Protein AF-0000000087773592 (afdb_homodimer)

Secondary structure (DSSP, 8-state):
------------SEEEEEEEEEEEGGGSS--EEEEEEEEEEE-TTS-EEEEEEEEEESSSSTT-TT-EEEEEEESSTTS--PPPEEEE--SS-EEEEEEEEETTTTEEEEEEEE-SS-SSS-BEEEEEEESSTTSS-PPPEEEE-TTHHHHPPEEE-S--EE-TTS-EEEEEEE--TTHHHHH-TTS--GGGGS-TTS--PPPPTTPPPPP---EEEEEEESSTTSS-EEEEEE--SSS--EEEEEEE-TTS-EEEEEE-SSSEEEEEEESSTTSS-PPPEEEEEE-SS---EEEEETTEEEEEEE--SSSB--EEEEEESSTTSS-EEEEEEE--TT-BEEEEEEEEEETTEEEEEEEETTTEEEEEEEEEP-----/------------SEEEEEEEEEEEGGGSS--EEEEEEEEEEE-TTS-EEEEEEEEEESSSSTT-TT-EEEEEEESSTTS--PPPEEEE--SS-EEEEEEEEETTTTEEEEEEEE-SS-SSS-BEEEEEEESSTTSS-PPPEEEE-TTHHHHPPEEE-S--EE-TTS-EEEEEEE--TTHHHHH-TTS--GGGGS-TTS--PPPPTTPPPPP---EEEEEEESSTTSS-EEEEEE--SSS--EEEEEEE-TTS-EEEEEE-SSSEEEEEEESSTTSS-PPPEEEEEE-SS---EEEEETTEEEEEEE--SSSB--EEEEEESSTTSS-EEEEEEE--TT-BEEEEEEEEEETTEEEEEEEETTTEEEEEEEEEP-----

pLDDT: mean 90.77, std 13.76, range [21.62, 98.94]

Structure (mmCIF, N/CA/C/O backbone):
data_AF-0000000087773592-model_v1
#
loop_
_entity.id
_entity.type
_entity.pdbx_description
1 polymer 'BNR Asp-box repeat'
#
loop_
_atom_site.group_PDB
_atom_site.id
_atom_site.type_symbol
_atom_site.label_atom_id
_atom_site.label_alt_id
_atom_site.label_comp_id
_atom_site.label_asym_id
_atom_site.label_entity_id
_atom_site.label_seq_id
_atom_site.pdbx_PDB_ins_code
_atom_site.Cartn_x
_atom_site.Cartn_y
_atom_site.Cartn_z
_atom_site.occupancy
_atom_site.B_iso_or_equiv
_atom_site.auth_seq_id
_atom_site.auth_comp_id
_atom_site.auth_asym_id
_atom_site.auth_atom_id
_atom_site.pdbx_PDB_model_num
ATOM 1 N N . MET A 1 1 ? 15.133 -34.938 -35.656 1 24.2 1 MET A N 1
ATOM 2 C CA . MET A 1 1 ? 14.594 -36.312 -35.688 1 24.2 1 MET A CA 1
ATOM 3 C C . MET A 1 1 ? 13.664 -36.531 -34.5 1 24.2 1 MET A C 1
ATOM 5 O O . MET A 1 1 ? 14.102 -36.5 -33.344 1 24.2 1 MET A O 1
ATOM 9 N N . GLY A 1 2 ? 12.445 -36 -34.5 1 23.7 2 GLY A N 1
ATOM 10 C CA . GLY A 1 2 ? 11.352 -35.938 -33.562 1 23.7 2 GLY A CA 1
ATOM 11 C C . GLY A 1 2 ? 10.891 -37.281 -33.094 1 23.7 2 GLY A C 1
ATOM 12 O O . GLY A 1 2 ? 10.586 -38.156 -33.906 1 23.7 2 GLY A O 1
ATOM 13 N N . ALA A 1 3 ? 11.562 -37.688 -32 1 32.91 3 ALA A N 1
ATOM 14 C CA . ALA A 1 3 ? 11.188 -39 -31.469 1 32.91 3 ALA A CA 1
ATOM 15 C C . ALA A 1 3 ? 9.672 -39.219 -31.5 1 32.91 3 ALA A C 1
ATOM 17 O O . ALA A 1 3 ? 8.922 -38.375 -31.016 1 32.91 3 ALA A O 1
ATOM 18 N N . GLY A 1 4 ? 9.18 -39.781 -32.562 1 27.69 4 GLY A N 1
ATOM 19 C CA . GLY A 1 4 ? 7.824 -40.281 -32.719 1 27.69 4 GLY A CA 1
ATOM 20 C C . GLY A 1 4 ? 7.305 -41 -31.469 1 27.69 4 GLY A C 1
ATOM 21 O O . GLY A 1 4 ? 7.883 -41.969 -31.031 1 27.69 4 GLY A O 1
ATOM 22 N N . TYR A 1 5 ? 6.793 -40.188 -30.531 1 32.53 5 TYR A N 1
ATOM 23 C CA . TYR A 1 5 ? 5.996 -40.875 -29.516 1 32.53 5 TYR A CA 1
ATOM 24 C C . TYR A 1 5 ? 5.055 -41.875 -30.172 1 32.53 5 TYR A C 1
ATOM 26 O O . TYR A 1 5 ? 4.219 -41.531 -31 1 32.53 5 TYR A O 1
ATOM 34 N N . SER A 1 6 ? 5.598 -43.062 -30.547 1 30.23 6 SER A N 1
ATOM 35 C CA . SER A 1 6 ? 4.723 -44.156 -30.984 1 30.23 6 SER A CA 1
ATOM 36 C C . SER A 1 6 ? 3.43 -44.156 -30.172 1 30.23 6 SER A C 1
ATOM 38 O O . SER A 1 6 ? 3.463 -44.062 -28.938 1 30.23 6 SER A O 1
ATOM 40 N N . SER A 1 7 ? 2.307 -43.844 -30.719 1 35.31 7 SER A N 1
ATOM 41 C CA . SER A 1 7 ? 0.937 -44.094 -30.281 1 35.31 7 SER A CA 1
ATOM 42 C C . SER A 1 7 ? 0.753 -45.562 -29.859 1 35.31 7 SER A C 1
ATOM 44 O O . SER A 1 7 ? 0.017 -46.312 -30.5 1 35.31 7 SER A O 1
ATOM 46 N N . GLY A 1 8 ? 1.735 -46.344 -29.391 1 35.25 8 GLY A N 1
ATOM 47 C CA . GLY A 1 8 ? 1.325 -47.656 -28.953 1 35.25 8 GLY A CA 1
ATOM 48 C C . GLY A 1 8 ? 0.107 -47.625 -28.047 1 35.25 8 GLY A C 1
ATOM 49 O O . GLY A 1 8 ? -0.176 -46.625 -27.406 1 35.25 8 GLY A O 1
ATOM 50 N N . LYS A 1 9 ? -0.981 -48.344 -28.312 1 41.31 9 LYS A N 1
ATOM 51 C CA . LYS A 1 9 ? -2.203 -48.625 -27.562 1 41.31 9 LYS A CA 1
ATOM 52 C C . LYS A 1 9 ? -1.917 -48.75 -26.078 1 41.31 9 LYS A C 1
ATOM 54 O O . LYS A 1 9 ? -2.535 -49.594 -25.391 1 41.31 9 LYS A O 1
ATOM 59 N N . GLY A 1 10 ? -0.807 -48.406 -25.547 1 41.56 10 GLY A N 1
ATOM 60 C CA . GLY A 1 10 ? -0.545 -48.562 -24.125 1 41.56 10 GLY A CA 1
ATOM 61 C C . GLY A 1 10 ? -1.462 -47.719 -23.25 1 41.56 10 GLY A C 1
ATOM 62 O O . GLY A 1 10 ? -2.117 -46.812 -23.75 1 41.56 10 GLY A O 1
ATOM 63 N N . ASP A 1 11 ? -1.97 -48.25 -21.984 1 50.5 11 ASP A N 1
ATOM 64 C CA . ASP A 1 11 ? -2.922 -47.719 -21.016 1 50.5 11 ASP A CA 1
ATOM 65 C C . ASP A 1 11 ? -2.609 -46.25 -20.688 1 50.5 11 ASP A C 1
ATOM 67 O O . ASP A 1 11 ? -1.513 -45.938 -20.219 1 50.5 11 ASP A O 1
ATOM 71 N N . SER A 1 12 ? -3.195 -45.406 -21.375 1 62.66 12 SER A N 1
ATOM 72 C CA . SER A 1 12 ? -3.07 -43.969 -21.109 1 62.66 12 SER A CA 1
ATOM 73 C C . SER A 1 12 ? -3.07 -43.688 -19.625 1 62.66 12 SER A C 1
ATOM 75 O O . SER A 1 12 ? -3.898 -44.219 -18.875 1 62.66 12 SER A O 1
ATOM 77 N N . PRO A 1 13 ? -1.986 -43.094 -19.203 1 74.38 13 PRO A N 1
ATOM 78 C CA . PRO A 1 13 ? -1.943 -42.719 -17.781 1 74.38 13 PRO A CA 1
ATOM 79 C C . PRO A 1 13 ? -3.123 -41.844 -17.375 1 74.38 13 PRO A C 1
ATOM 81 O O . PRO A 1 13 ? -3.338 -41.625 -16.172 1 74.38 13 PRO A O 1
ATOM 84 N N . LEU A 1 14 ? -3.916 -41.438 -18.422 1 81.5 14 LEU A N 1
ATOM 85 C CA . LEU A 1 14 ? -5.117 -40.688 -18.125 1 81.5 14 LEU A CA 1
ATOM 86 C C . LEU A 1 14 ? -6.371 -41.5 -18.359 1 81.5 14 LEU A C 1
ATOM 88 O O . LEU A 1 14 ? -6.512 -42.156 -19.406 1 81.5 14 LEU A O 1
ATOM 92 N N . ALA A 1 15 ? -7.184 -41.531 -17.391 1 80.88 15 ALA A N 1
ATOM 93 C CA . ALA A 1 15 ? -8.469 -42.188 -17.531 1 80.88 15 ALA A CA 1
ATOM 94 C C . ALA A 1 15 ? -9.461 -41.312 -18.281 1 80.88 15 ALA A C 1
ATOM 96 O O . ALA A 1 15 ? -10.273 -41.812 -19.078 1 80.88 15 ALA A O 1
ATOM 97 N N . ASP A 1 16 ? -9.453 -40.062 -18.062 1 88.81 16 ASP A N 1
ATOM 98 C CA . ASP A 1 16 ? -10.359 -39.125 -18.703 1 88.81 16 ASP A CA 1
ATOM 99 C C . ASP A 1 16 ? -9.766 -37.719 -18.719 1 88.81 16 ASP A C 1
ATOM 101 O O . ASP A 1 16 ? -8.984 -37.344 -17.828 1 88.81 16 ASP A O 1
ATOM 105 N N . LEU A 1 17 ? -10.102 -36.906 -19.781 1 94.12 17 LEU A N 1
ATOM 106 C CA . LEU A 1 17 ? -9.68 -35.531 -19.938 1 94.12 17 LEU A CA 1
ATOM 107 C C . LEU A 1 17 ? -10.797 -34.688 -20.547 1 94.12 17 LEU A C 1
ATOM 109 O O . LEU A 1 17 ? -11.273 -34.969 -21.641 1 94.12 17 LEU A O 1
ATOM 113 N N . LYS A 1 18 ? -11.258 -33.719 -19.781 1 95.81 18 LYS A N 1
ATOM 114 C CA . LYS A 1 18 ? -12.312 -32.812 -20.219 1 95.81 18 LYS A CA 1
ATOM 115 C C . LYS A 1 18 ? -11.852 -31.344 -20.109 1 95.81 18 LYS A C 1
ATOM 117 O O . LYS A 1 18 ? -11.031 -31.016 -19.25 1 95.81 18 LYS A O 1
ATOM 122 N N . PHE A 1 19 ? -12.422 -30.547 -21 1 96.38 19 PHE A N 1
ATOM 123 C CA . PHE A 1 19 ? -12.062 -29.141 -20.984 1 96.38 19 PHE A CA 1
ATOM 124 C C . PHE A 1 19 ? -13.305 -28.266 -20.812 1 96.38 19 PHE A C 1
ATOM 126 O O . PHE A 1 19 ? -14.398 -28.641 -21.234 1 96.38 19 PHE A O 1
ATOM 133 N N . SER A 1 20 ? -13.148 -27.188 -20.188 1 96.5 20 SER A N 1
ATOM 134 C CA . SER A 1 20 ? -14.117 -26.109 -20.109 1 96.5 20 SER A CA 1
ATOM 135 C C . SER A 1 20 ? -13.422 -24.75 -20.078 1 96.5 20 SER A C 1
ATOM 137 O O . SER A 1 20 ? -12.195 -24.672 -19.984 1 96.5 20 SER A O 1
ATOM 139 N N . TRP A 1 21 ? -14.18 -23.672 -20.328 1 96.25 21 TRP A N 1
ATOM 140 C CA . TRP A 1 21 ? -13.633 -22.328 -20.25 1 96.25 21 TRP A CA 1
ATOM 141 C C . TRP A 1 21 ? -14.086 -21.625 -18.984 1 96.25 21 TRP A C 1
ATOM 143 O O . TRP A 1 21 ? -15.281 -21.562 -18.688 1 96.25 21 TRP A O 1
ATOM 153 N N . ALA A 1 22 ? -13.117 -21.172 -18.25 1 97 22 ALA A N 1
ATOM 154 C CA . ALA A 1 22 ? -13.445 -20.328 -17.109 1 97 22 ALA A CA 1
ATOM 155 C C . ALA A 1 22 ? -13.664 -18.875 -17.531 1 97 22 ALA A C 1
ATOM 157 O O . ALA A 1 22 ? -14.414 -18.141 -16.891 1 97 22 ALA A O 1
ATOM 158 N N . LEU A 1 23 ? -12.969 -18.438 -18.562 1 97.25 23 LEU A N 1
ATOM 159 C CA . LEU A 1 23 ? -13.078 -17.094 -19.156 1 97.25 23 LEU A CA 1
ATOM 160 C C . LEU A 1 23 ? -12.82 -17.156 -20.656 1 97.25 23 LEU A C 1
ATOM 162 O O . LEU A 1 23 ? -11.859 -17.781 -21.109 1 97.25 23 LEU A O 1
ATOM 166 N N . ARG A 1 24 ? -13.648 -16.547 -21.359 1 96.31 24 ARG A N 1
ATOM 167 C CA . ARG A 1 24 ? -13.422 -16.312 -22.797 1 96.31 24 ARG A CA 1
ATOM 168 C C . ARG A 1 24 ? -13.422 -14.828 -23.109 1 96.31 24 ARG A C 1
ATOM 170 O O . ARG A 1 24 ? -14.398 -14.125 -22.812 1 96.31 24 ARG A O 1
ATOM 177 N N . TYR A 1 25 ? -12.406 -14.375 -23.797 1 95.75 25 TYR A N 1
ATOM 178 C CA . TYR A 1 25 ? -12.305 -12.961 -24.125 1 95.75 25 TYR A CA 1
ATOM 179 C C . TYR A 1 25 ? -13.469 -12.523 -25.016 1 95.75 25 TYR A C 1
ATOM 181 O O . TYR A 1 25 ? -13.961 -11.398 -24.891 1 95.75 25 TYR A O 1
ATOM 189 N N . ALA A 1 26 ? -13.922 -13.367 -25.844 1 94.19 26 ALA A N 1
ATOM 190 C CA . ALA A 1 26 ? -14.992 -13.055 -26.797 1 94.19 26 ALA A CA 1
ATOM 191 C C . ALA A 1 26 ? -16.281 -12.672 -26.062 1 94.19 26 ALA A C 1
ATOM 193 O O . ALA A 1 26 ? -17.094 -11.914 -26.578 1 94.19 26 ALA A O 1
ATOM 194 N N . ASP A 1 27 ? -16.438 -13.055 -24.844 1 91.62 27 ASP A N 1
ATOM 195 C CA . ASP A 1 27 ? -17.672 -12.852 -24.094 1 91.62 27 ASP A CA 1
ATOM 196 C C . ASP A 1 27 ? -17.438 -11.938 -22.891 1 91.62 27 ASP A C 1
ATOM 198 O O . ASP A 1 27 ? -18.219 -11.953 -21.938 1 91.62 27 ASP A O 1
ATOM 202 N N . SER A 1 28 ? -16.375 -11.25 -22.906 1 93.44 28 SER A N 1
ATOM 203 C CA . SER A 1 28 ? -16 -10.5 -21.719 1 93.44 28 SER A CA 1
ATOM 204 C C . SER A 1 28 ? -15.305 -9.195 -22.078 1 93.44 28 SER A C 1
ATOM 206 O O . SER A 1 28 ? -14.727 -9.078 -23.156 1 93.44 28 SER A O 1
ATOM 208 N N . PRO A 1 29 ? -15.406 -8.18 -21.234 1 92.75 29 PRO A N 1
ATOM 209 C CA . PRO A 1 29 ? -14.586 -6.98 -21.438 1 92.75 29 PRO A CA 1
ATOM 210 C C . PRO A 1 29 ? -13.102 -7.238 -21.203 1 92.75 29 PRO A C 1
ATOM 212 O O . PRO A 1 29 ? -12.258 -6.426 -21.594 1 92.75 29 PRO A O 1
ATOM 215 N N . VAL A 1 30 ? -12.766 -8.359 -20.578 1 96.12 30 VAL A N 1
ATOM 216 C CA . VAL A 1 30 ? -11.375 -8.719 -20.312 1 96.12 30 VAL A CA 1
ATOM 217 C C . VAL A 1 30 ? -10.688 -9.125 -21.609 1 96.12 30 VAL A C 1
ATOM 219 O O . VAL A 1 30 ? -11.227 -9.914 -22.391 1 96.12 30 VAL A O 1
ATOM 222 N N . LYS A 1 31 ? -9.461 -8.539 -21.781 1 95.31 31 LYS A N 1
ATOM 223 C CA . LYS A 1 31 ? -8.711 -8.828 -23 1 95.31 31 LYS A CA 1
ATOM 224 C C . LYS A 1 31 ? -7.355 -9.445 -22.672 1 95.31 31 LYS A C 1
ATOM 226 O O . LYS A 1 31 ? -6.625 -9.867 -23.578 1 95.31 31 LYS A O 1
ATOM 231 N N . TYR A 1 32 ? -7.086 -9.445 -21.484 1 95.75 32 TYR A N 1
ATOM 232 C CA . TYR A 1 32 ? -5.891 -10.094 -20.953 1 95.75 32 TYR A CA 1
ATOM 233 C C . TYR A 1 32 ? -6.184 -10.781 -19.625 1 95.75 32 TYR A C 1
ATOM 235 O O . TYR A 1 32 ? -6.816 -10.195 -18.734 1 95.75 32 TYR A O 1
ATOM 243 N N . ALA A 1 33 ? -5.773 -12 -19.484 1 97.19 33 ALA A N 1
ATOM 244 C CA . ALA A 1 33 ? -5.859 -12.727 -18.219 1 97.19 33 ALA A CA 1
ATOM 245 C C . ALA A 1 33 ? -4.703 -13.711 -18.078 1 97.19 33 ALA A C 1
ATOM 247 O O . ALA A 1 33 ? -4.305 -14.359 -19.047 1 97.19 33 ALA A O 1
ATOM 248 N N . SER A 1 34 ? -4.145 -13.742 -16.844 1 96.12 34 SER A N 1
ATOM 249 C CA . SER A 1 34 ? -2.998 -14.609 -16.625 1 96.12 34 SER A CA 1
ATOM 250 C C . SER A 1 34 ? -2.791 -14.867 -15.133 1 96.12 34 SER A C 1
ATOM 252 O O . SER A 1 34 ? -3.605 -14.453 -14.305 1 96.12 34 SER A O 1
ATOM 254 N N . SER A 1 35 ? -1.802 -15.688 -14.844 1 96.94 35 SER A N 1
ATOM 255 C CA . SER A 1 35 ? -1.38 -15.992 -13.477 1 96.94 35 SER A CA 1
ATOM 256 C C . SER A 1 35 ? -2.551 -16.469 -12.633 1 96.94 35 SER A C 1
ATOM 258 O O . SER A 1 35 ? -2.801 -15.945 -11.547 1 96.94 35 SER A O 1
ATOM 260 N N . SER A 1 36 ? -3.219 -17.469 -13.141 1 97.94 36 SER A N 1
ATOM 261 C CA . SER A 1 36 ? -4.391 -18.016 -12.461 1 97.94 36 SER A CA 1
ATOM 262 C C . SER A 1 36 ? -3.99 -18.859 -11.25 1 97.94 36 SER A C 1
ATOM 264 O O . SER A 1 36 ? -2.93 -19.484 -11.25 1 97.94 36 SER A O 1
ATOM 266 N N . SER A 1 37 ? -4.844 -18.844 -10.281 1 98.62 37 SER A N 1
ATOM 267 C CA . SER A 1 37 ? -4.684 -19.656 -9.078 1 98.62 37 SER A CA 1
ATOM 268 C C . SER A 1 37 ? -5.988 -20.359 -8.703 1 98.62 37 SER A C 1
ATOM 270 O O . SER A 1 37 ? -7.035 -19.719 -8.625 1 98.62 37 SER A O 1
ATOM 272 N N . LEU A 1 38 ? -5.867 -21.609 -8.453 1 98.62 38 LEU A N 1
ATOM 273 C CA . LEU A 1 38 ? -7.012 -22.406 -8.008 1 98.62 38 LEU A CA 1
ATOM 274 C C . LEU A 1 38 ? -6.906 -22.719 -6.523 1 98.62 38 LEU A C 1
ATOM 276 O O . LEU A 1 38 ? -5.805 -22.859 -5.988 1 98.62 38 LEU A O 1
ATOM 280 N N . ALA A 1 39 ? -8.031 -22.844 -5.926 1 98.5 39 ALA A N 1
ATOM 281 C CA . ALA A 1 39 ? -8.156 -23.422 -4.594 1 98.5 39 ALA A CA 1
ATOM 282 C C . ALA A 1 39 ? -9.438 -24.25 -4.465 1 98.5 39 ALA A C 1
ATOM 284 O O . ALA A 1 39 ? -10.477 -23.875 -5.016 1 98.5 39 ALA A O 1
ATOM 285 N N . VAL A 1 40 ? -9.328 -25.312 -3.783 1 98.25 40 VAL A N 1
ATOM 286 C CA . VAL A 1 40 ? -10.5 -26.125 -3.479 1 98.25 40 VAL A CA 1
ATOM 287 C C . VAL A 1 40 ? -11.07 -25.734 -2.119 1 98.25 40 VAL A C 1
ATOM 289 O O . VAL A 1 40 ? -10.359 -25.766 -1.11 1 98.25 40 VAL A O 1
ATOM 292 N N . ILE A 1 41 ? -12.273 -25.328 -2.158 1 98.25 41 ILE A N 1
ATOM 293 C CA . ILE A 1 41 ? -12.984 -25.016 -0.925 1 98.25 41 ILE A CA 1
ATOM 294 C C . ILE A 1 41 ? -13.742 -26.234 -0.435 1 98.25 41 ILE A C 1
ATOM 296 O O . ILE A 1 41 ? -14.664 -26.719 -1.105 1 98.25 41 ILE A O 1
ATOM 300 N N . LYS A 1 42 ? -13.359 -26.719 0.675 1 95.44 42 LYS A N 1
ATOM 301 C CA . LYS A 1 42 ? -14.047 -27.859 1.3 1 95.44 42 LYS A CA 1
ATOM 302 C C . LYS A 1 42 ? -15.07 -27.375 2.322 1 95.44 42 LYS A C 1
ATOM 304 O O . LYS A 1 42 ? -14.711 -26.953 3.424 1 95.44 42 LYS A O 1
ATOM 309 N N . ARG A 1 43 ? -16.234 -27.562 2.049 1 92.94 43 ARG A N 1
ATOM 310 C CA . ARG A 1 43 ? -17.297 -27.016 2.896 1 92.94 43 ARG A CA 1
ATOM 311 C C . ARG A 1 43 ? -17.656 -28 4 1 92.94 43 ARG A C 1
ATOM 313 O O . ARG A 1 43 ? -17.391 -29.203 3.887 1 92.94 43 ARG A O 1
ATOM 320 N N . GLY A 1 44 ? -18.359 -27.578 5.012 1 88.62 44 GLY A N 1
ATOM 321 C CA . GLY A 1 44 ? -18.719 -28.375 6.172 1 88.62 44 GLY A CA 1
ATOM 322 C C . GLY A 1 44 ? -19.688 -29.484 5.844 1 88.62 44 GLY A C 1
ATOM 323 O O . GLY A 1 44 ? -19.719 -30.516 6.52 1 88.62 44 GLY A O 1
ATOM 324 N N . ASP A 1 45 ? -20.438 -29.328 4.805 1 90.44 45 ASP A N 1
ATOM 325 C CA . ASP A 1 45 ? -21.438 -30.328 4.453 1 90.44 45 ASP A CA 1
ATOM 326 C C . ASP A 1 45 ? -20.844 -31.406 3.551 1 90.44 45 ASP A C 1
ATOM 328 O O . ASP A 1 45 ? -21.547 -32.281 3.066 1 90.44 45 ASP A O 1
ATOM 332 N N . GLY A 1 46 ? -19.547 -31.266 3.297 1 89.62 46 GLY A N 1
ATOM 333 C CA . GLY A 1 46 ? -18.844 -32.25 2.498 1 89.62 46 GLY A CA 1
ATOM 334 C C . GLY A 1 46 ? -18.734 -31.875 1.035 1 89.62 46 GLY A C 1
ATOM 335 O O . GLY A 1 46 ? -17.938 -32.469 0.294 1 89.62 46 GLY A O 1
ATOM 336 N N . SER A 1 47 ? -19.516 -30.859 0.658 1 93.5 47 SER A N 1
ATOM 337 C CA . SER A 1 47 ? -19.406 -30.422 -0.73 1 93.5 47 SER A CA 1
ATOM 338 C C . SER A 1 47 ? -18.125 -29.625 -0.968 1 93.5 47 SER A C 1
ATOM 340 O O . SER A 1 47 ? -17.531 -29.109 -0.024 1 93.5 47 SER A O 1
ATOM 342 N N . LYS A 1 48 ? -17.703 -29.641 -2.27 1 96.94 48 LYS A N 1
ATOM 343 C CA . LYS A 1 48 ? -16.5 -28.922 -2.668 1 96.94 48 LYS A CA 1
ATOM 344 C C . LYS A 1 48 ? -16.812 -27.875 -3.738 1 96.94 48 LYS A C 1
ATOM 346 O O . LYS A 1 48 ? -17.625 -28.125 -4.633 1 96.94 48 LYS A O 1
ATOM 351 N N . TRP A 1 49 ? -16.25 -26.719 -3.549 1 98.31 49 TRP A N 1
ATOM 352 C CA . TRP A 1 49 ? -16.281 -25.672 -4.578 1 98.31 49 TRP A CA 1
ATOM 353 C C . TRP A 1 49 ? -14.891 -25.391 -5.117 1 98.31 49 TRP A C 1
ATOM 355 O O . TRP A 1 49 ? -13.891 -25.719 -4.477 1 98.31 49 TRP A O 1
ATOM 365 N N . LEU A 1 50 ? -14.812 -24.969 -6.352 1 98.56 50 LEU A N 1
ATOM 366 C CA . LEU A 1 50 ? -13.555 -24.578 -6.984 1 98.56 50 LEU A CA 1
ATOM 367 C C . LEU A 1 50 ? -13.461 -23.062 -7.109 1 98.56 50 LEU A C 1
ATOM 369 O O . LEU A 1 50 ? -14.312 -22.422 -7.73 1 98.56 50 LEU A O 1
ATOM 373 N N . ALA A 1 51 ? -12.5 -22.516 -6.426 1 98.75 51 ALA A N 1
ATOM 374 C CA . ALA A 1 51 ? -12.242 -21.078 -6.496 1 98.75 51 ALA A CA 1
ATOM 375 C C . ALA A 1 51 ? -11.141 -20.766 -7.508 1 98.75 51 ALA A C 1
ATOM 377 O O . ALA A 1 51 ? -10.164 -21.516 -7.625 1 98.75 51 ALA A O 1
ATOM 378 N N . LEU A 1 52 ? -11.281 -19.672 -8.227 1 98.81 52 LEU A N 1
ATOM 379 C CA . LEU A 1 52 ? -10.328 -19.219 -9.234 1 98.81 52 LEU A CA 1
ATOM 380 C C . LEU A 1 52 ? -10.055 -17.719 -9.094 1 98.81 52 LEU A C 1
ATOM 382 O O . LEU A 1 52 ? -10.992 -16.922 -9.039 1 98.81 52 LEU A O 1
ATOM 386 N N . ALA A 1 53 ? -8.844 -17.359 -8.953 1 98.88 53 ALA A N 1
ATOM 387 C CA . ALA A 1 53 ? -8.398 -15.977 -9.047 1 98.88 53 ALA A CA 1
ATOM 388 C C . ALA A 1 53 ? -7.395 -15.797 -10.18 1 98.88 53 ALA A C 1
ATOM 390 O O . ALA A 1 53 ? -6.617 -16.703 -10.477 1 98.88 53 ALA A O 1
ATOM 391 N N . TYR A 1 54 ? -7.398 -14.656 -10.805 1 98.62 54 TYR A N 1
ATOM 392 C CA . TYR A 1 54 ? -6.453 -14.359 -11.875 1 98.62 54 TYR A CA 1
ATOM 393 C C . TYR A 1 54 ? -6.277 -12.859 -12.047 1 98.62 54 TYR A C 1
ATOM 395 O O . TYR A 1 54 ? -7.121 -12.07 -11.609 1 98.62 54 TYR A O 1
ATOM 403 N N . GLN A 1 55 ? -5.129 -12.461 -12.547 1 98.38 55 GLN A N 1
ATOM 404 C CA . GLN A 1 55 ? -4.941 -11.078 -12.961 1 98.38 55 GLN A CA 1
ATOM 405 C C . GLN A 1 55 ? -5.535 -10.828 -14.344 1 98.38 55 GLN A C 1
ATOM 407 O O . GLN A 1 55 ? -5.457 -11.695 -15.227 1 98.38 55 GLN A O 1
ATOM 412 N N . ALA A 1 56 ? -6.094 -9.648 -14.516 1 97.94 56 ALA A N 1
ATOM 413 C CA . ALA A 1 56 ? -6.828 -9.359 -15.742 1 97.94 56 ALA A CA 1
ATOM 414 C C . ALA A 1 56 ? -6.742 -7.883 -16.109 1 97.94 56 ALA A C 1
ATOM 416 O O . ALA A 1 56 ? -6.422 -7.047 -15.25 1 97.94 56 ALA A O 1
ATOM 417 N N . SER A 1 57 ? -7.008 -7.637 -17.375 1 95.69 57 SER A N 1
ATOM 418 C CA . SER A 1 57 ? -7.102 -6.266 -17.875 1 95.69 57 SER A CA 1
ATOM 419 C C . SER A 1 57 ? -8.055 -6.168 -19.062 1 95.69 57 SER A C 1
ATOM 421 O O . SER A 1 57 ? -8.266 -7.148 -19.766 1 95.69 57 SER A O 1
ATOM 423 N N . ASP A 1 58 ? -8.57 -4.938 -19.219 1 93.88 58 ASP A N 1
ATOM 424 C CA . ASP A 1 58 ? -9.406 -4.664 -20.375 1 93.88 58 ASP A CA 1
ATOM 425 C C . ASP A 1 58 ? -8.547 -4.238 -21.578 1 93.88 58 ASP A C 1
ATOM 427 O O . ASP A 1 58 ? -9.055 -4.09 -22.688 1 93.88 58 ASP A O 1
ATOM 431 N N . THR A 1 59 ? -7.316 -4.055 -21.359 1 90.88 59 THR A N 1
ATOM 432 C CA . THR A 1 59 ? -6.336 -3.842 -22.406 1 90.88 59 THR A CA 1
ATOM 433 C C . THR A 1 59 ? -5.586 -5.133 -22.719 1 90.88 59 THR A C 1
ATOM 435 O O . THR A 1 59 ? -5.289 -5.918 -21.828 1 90.88 59 THR A O 1
ATOM 438 N N . PRO A 1 60 ? -5.234 -5.383 -23.984 1 90.44 60 PRO A N 1
ATOM 439 C CA . PRO A 1 60 ? -4.719 -6.695 -24.375 1 90.44 60 PRO A CA 1
ATOM 440 C C . PRO A 1 60 ? -3.223 -6.848 -24.109 1 90.44 60 PRO A C 1
ATOM 442 O O . PRO A 1 60 ? -2.488 -7.355 -24.969 1 90.44 60 PRO A O 1
ATOM 445 N N . HIS A 1 61 ? -2.75 -6.359 -23 1 88.12 61 HIS A N 1
ATOM 446 C CA . HIS A 1 61 ? -1.34 -6.562 -22.688 1 88.12 61 HIS A CA 1
ATOM 447 C C . HIS A 1 61 ? -1.118 -6.676 -21.188 1 88.12 61 HIS A C 1
ATOM 449 O O . HIS A 1 61 ? -1.88 -6.109 -20.391 1 88.12 61 HIS A O 1
ATOM 455 N N . GLU A 1 62 ? -0.071 -7.371 -20.875 1 90.88 62 GLU A N 1
ATOM 456 C CA . GLU A 1 62 ? 0.355 -7.539 -19.484 1 90.88 62 GLU A CA 1
ATOM 457 C C . GLU A 1 62 ? 0.947 -6.246 -18.938 1 90.88 62 GLU A C 1
ATOM 459 O O . GLU A 1 62 ? 1.7 -5.555 -19.625 1 90.88 62 GLU A O 1
ATOM 464 N N . GLY A 1 63 ? 0.544 -5.883 -17.734 1 90.44 63 GLY A N 1
ATOM 465 C CA . GLY A 1 63 ? 1.2 -4.789 -17.047 1 90.44 63 GLY A CA 1
ATOM 466 C C . GLY A 1 63 ? 0.521 -3.451 -17.25 1 90.44 63 GLY A C 1
ATOM 467 O O . GLY A 1 63 ? 1.069 -2.406 -16.906 1 90.44 63 GLY A O 1
ATOM 468 N N . SER A 1 64 ? -0.651 -3.502 -17.891 1 90.5 64 SER A N 1
ATOM 469 C CA . SER A 1 64 ? -1.391 -2.25 -18.016 1 90.5 64 SER A CA 1
ATOM 470 C C . SER A 1 64 ? -1.734 -1.674 -16.641 1 90.5 64 SER A C 1
ATOM 472 O O . SER A 1 64 ? -1.849 -2.414 -15.664 1 90.5 64 SER A O 1
ATOM 474 N N . ARG A 1 65 ? -1.95 -0.385 -16.578 1 88.31 65 ARG A N 1
ATOM 475 C CA . ARG A 1 65 ? -2.238 0.28 -15.312 1 88.31 65 ARG A CA 1
ATOM 476 C C . ARG A 1 65 ? -3.553 -0.219 -14.719 1 88.31 65 ARG A C 1
ATOM 478 O O . ARG A 1 65 ? -3.721 -0.238 -13.492 1 88.31 65 ARG A O 1
ATOM 485 N N . GLY A 1 66 ? -4.418 -0.668 -15.57 1 91.25 66 GLY A N 1
ATOM 486 C CA . GLY A 1 66 ? -5.719 -1.124 -15.109 1 91.25 66 GLY A CA 1
ATOM 487 C C . GLY A 1 66 ? -5.758 -2.607 -14.797 1 91.25 66 GLY A C 1
ATOM 488 O O . GLY A 1 66 ? -6.82 -3.164 -14.523 1 91.25 66 GLY A O 1
ATOM 489 N N . GLN A 1 67 ? -4.582 -3.287 -14.922 1 95.75 67 GLN A N 1
ATOM 490 C CA . GLN A 1 67 ? -4.527 -4.699 -14.555 1 95.75 67 GLN A CA 1
ATOM 491 C C . GLN A 1 67 ? -4.953 -4.91 -13.109 1 95.75 67 GLN A C 1
ATOM 493 O O . GLN A 1 67 ? -4.465 -4.227 -12.203 1 95.75 67 GLN A O 1
ATOM 498 N N . HIS A 1 68 ? -5.914 -5.828 -12.883 1 98.19 68 HIS A N 1
ATOM 499 C CA . HIS A 1 68 ? -6.57 -6.027 -11.594 1 98.19 68 HIS A CA 1
ATOM 500 C C . HIS A 1 68 ? -6.773 -7.508 -11.297 1 98.19 68 HIS A C 1
ATOM 502 O O . HIS A 1 68 ? -6.32 -8.367 -12.062 1 98.19 68 HIS A O 1
ATOM 508 N N . LEU A 1 69 ? -7.359 -7.805 -10.125 1 98.75 69 LEU A N 1
ATOM 509 C CA . LEU A 1 69 ? -7.59 -9.195 -9.742 1 98.75 69 LEU A CA 1
ATOM 510 C C . LEU A 1 69 ? -9.07 -9.547 -9.844 1 98.75 69 LEU A C 1
ATOM 512 O O . LEU A 1 69 ? -9.922 -8.82 -9.32 1 98.75 69 LEU A O 1
ATOM 516 N N . ARG A 1 70 ? -9.273 -10.633 -10.469 1 98.69 70 ARG A N 1
ATOM 517 C CA . ARG A 1 70 ? -10.641 -11.141 -10.562 1 98.69 70 ARG A CA 1
ATOM 518 C C . ARG A 1 70 ? -10.781 -12.477 -9.836 1 98.69 70 ARG A C 1
ATOM 520 O O . ARG A 1 70 ? -9.797 -13.211 -9.688 1 98.69 70 ARG A O 1
ATOM 527 N N . PHE A 1 71 ? -12.016 -12.742 -9.352 1 98.62 71 PHE A N 1
ATOM 528 C CA . PHE A 1 71 ? -12.359 -13.953 -8.625 1 98.62 71 PHE A CA 1
ATOM 529 C C . PHE A 1 71 ? -13.641 -14.562 -9.172 1 98.62 71 PHE A C 1
ATOM 531 O O . PHE A 1 71 ? -14.594 -13.844 -9.492 1 98.62 71 PHE A O 1
ATOM 538 N N . ALA A 1 72 ? -13.641 -15.867 -9.289 1 98.12 72 ALA A N 1
ATOM 539 C CA . ALA A 1 72 ? -14.82 -16.625 -9.711 1 98.12 72 ALA A CA 1
ATOM 540 C C . ALA A 1 72 ? -14.945 -17.922 -8.938 1 98.12 72 ALA A C 1
ATOM 542 O O . ALA A 1 72 ? -13.938 -18.5 -8.523 1 98.12 72 ALA A O 1
ATOM 543 N N . LEU A 1 73 ? -16.172 -18.359 -8.797 1 98.12 73 LEU A N 1
ATOM 544 C CA . LEU A 1 73 ? -16.469 -19.594 -8.07 1 98.12 73 LEU A CA 1
ATOM 545 C C . LEU A 1 73 ? -17.203 -20.594 -8.969 1 98.12 73 LEU A C 1
ATOM 547 O O . LEU A 1 73 ? -18.094 -20.203 -9.734 1 98.12 73 LEU A O 1
ATOM 551 N N . SER A 1 74 ? -16.828 -21.828 -8.891 1 98.5 74 SER A N 1
ATOM 552 C CA . SER A 1 74 ? -17.562 -22.922 -9.484 1 98.5 74 SER A CA 1
ATOM 553 C C . SER A 1 74 ? -18.109 -23.875 -8.406 1 98.5 74 SER A C 1
ATOM 555 O O . SER A 1 74 ? -17.344 -24.391 -7.598 1 98.5 74 SER A O 1
ATOM 557 N N . LYS A 1 75 ? -19.391 -24.109 -8.469 1 97.19 75 LYS A N 1
ATOM 558 C CA . LYS A 1 75 ? -20.016 -24.984 -7.477 1 97.19 75 LYS A CA 1
ATOM 559 C C . LYS A 1 75 ? -20.266 -26.375 -8.047 1 97.19 75 LYS A C 1
ATOM 561 O O . LYS A 1 75 ? -20.797 -27.234 -7.355 1 97.19 75 LYS A O 1
ATOM 566 N N . ASP A 1 76 ? -19.844 -26.562 -9.289 1 96.62 76 ASP A N 1
ATOM 567 C CA . ASP A 1 76 ? -20.094 -27.844 -9.961 1 96.62 76 ASP A CA 1
ATOM 568 C C . ASP A 1 76 ? -18.797 -28.469 -10.445 1 96.62 76 ASP A C 1
ATOM 570 O O . ASP A 1 76 ? -18.766 -29.125 -11.484 1 96.62 76 ASP A O 1
ATOM 574 N N . GLY A 1 77 ? -17.672 -28.109 -9.766 1 94.81 77 GLY A N 1
ATOM 575 C CA . GLY A 1 77 ? -16.406 -28.75 -10.039 1 94.81 77 GLY A CA 1
ATOM 576 C C . GLY A 1 77 ? -15.719 -28.219 -11.281 1 94.81 77 GLY A C 1
ATOM 577 O O . GLY A 1 77 ? -14.922 -28.922 -11.906 1 94.81 77 GLY A O 1
ATOM 578 N N . GLY A 1 78 ? -16.062 -27.062 -11.766 1 96.56 78 GLY A N 1
ATOM 579 C CA . GLY A 1 78 ? -15.375 -26.438 -12.875 1 96.56 78 GLY A CA 1
ATOM 580 C C . GLY A 1 78 ? -16.109 -26.578 -14.195 1 96.56 78 GLY A C 1
ATOM 581 O O . GLY A 1 78 ? -15.641 -26.125 -15.234 1 96.56 78 GLY A O 1
ATOM 582 N N . GLU A 1 79 ? -17.312 -27.188 -14.125 1 95.69 79 GLU A N 1
ATOM 583 C CA . GLU A 1 79 ? -18.109 -27.25 -15.352 1 95.69 79 GLU A CA 1
ATOM 584 C C . GLU A 1 79 ? -18.547 -25.875 -15.805 1 95.69 79 GLU A C 1
ATOM 586 O O . GLU A 1 79 ? -18.562 -25.578 -17 1 95.69 79 GLU A O 1
ATOM 591 N N . THR A 1 80 ? -18.953 -25.125 -14.852 1 96.38 80 THR A N 1
ATOM 592 C CA . THR A 1 80 ? -19.281 -23.719 -15.078 1 96.38 80 THR A CA 1
ATOM 593 C C . THR A 1 80 ? -18.766 -22.844 -13.938 1 96.38 80 THR A C 1
ATOM 595 O O . THR A 1 80 ? -18.594 -23.328 -12.82 1 96.38 80 THR A O 1
ATOM 598 N N . PHE A 1 81 ? -18.422 -21.641 -14.32 1 97.12 81 PHE A N 1
ATOM 599 C CA . PHE A 1 81 ? -18.062 -20.641 -13.32 1 97.12 81 PHE A CA 1
ATOM 600 C C . PHE A 1 81 ? -19.094 -19.516 -13.273 1 97.12 81 PHE A C 1
ATOM 602 O O . PHE A 1 81 ? -19.609 -19.094 -14.312 1 97.12 81 PHE A O 1
ATOM 609 N N . ALA A 1 82 ? -19.422 -19.078 -12.055 1 95.69 82 ALA A N 1
ATOM 610 C CA . ALA A 1 82 ? -20.172 -17.844 -11.938 1 95.69 82 ALA A CA 1
ATOM 611 C C . ALA A 1 82 ? -19.406 -16.672 -12.547 1 95.69 82 ALA A C 1
ATOM 613 O O . ALA A 1 82 ? -18.188 -16.734 -12.703 1 95.69 82 ALA A O 1
ATOM 614 N N . PRO A 1 83 ? -20.156 -15.594 -12.977 1 94.5 83 PRO A N 1
ATOM 615 C CA . PRO A 1 83 ? -19.438 -14.414 -13.484 1 94.5 83 PRO A CA 1
ATOM 616 C C . PRO A 1 83 ? -18.375 -13.898 -12.508 1 94.5 83 PRO A C 1
ATOM 618 O O . PRO A 1 83 ? -18.641 -13.797 -11.312 1 94.5 83 PRO A O 1
ATOM 621 N N . SER A 1 84 ? -17.219 -13.641 -13.016 1 96.38 84 SER A N 1
ATOM 622 C CA . SER A 1 84 ? -16.125 -13.18 -12.148 1 96.38 84 SER A CA 1
ATOM 623 C C . SER A 1 84 ? -16.375 -11.742 -11.68 1 96.38 84 SER A C 1
ATOM 625 O O . SER A 1 84 ? -17.078 -10.977 -12.336 1 96.38 84 SER A O 1
ATOM 627 N N . LYS A 1 85 ? -15.781 -11.43 -10.562 1 95.62 85 LYS A N 1
ATOM 628 C CA . LYS A 1 85 ? -15.812 -10.086 -9.992 1 95.62 85 LYS A CA 1
ATOM 629 C C . LYS A 1 85 ? -14.406 -9.547 -9.789 1 95.62 85 LYS A C 1
ATOM 631 O O . LYS A 1 85 ? -13.484 -10.297 -9.445 1 95.62 85 LYS A O 1
ATOM 636 N N . ALA A 1 86 ? -14.281 -8.219 -10.055 1 97.5 86 ALA A N 1
ATOM 637 C CA . ALA A 1 86 ? -13.031 -7.582 -9.648 1 97.5 86 ALA A CA 1
ATOM 638 C C . ALA A 1 86 ? -12.953 -7.438 -8.133 1 97.5 86 ALA A C 1
ATOM 640 O O . ALA A 1 86 ? -13.672 -6.629 -7.539 1 97.5 86 ALA A O 1
ATOM 641 N N . VAL A 1 87 ? -12.078 -8.133 -7.496 1 98.19 87 VAL A N 1
ATOM 642 C CA . VAL A 1 87 ? -12.07 -8.148 -6.035 1 98.19 87 VAL A CA 1
ATOM 643 C C . VAL A 1 87 ? -10.992 -7.195 -5.52 1 98.19 87 VAL A C 1
ATOM 645 O O . VAL A 1 87 ? -10.984 -6.844 -4.336 1 98.19 87 VAL A O 1
ATOM 648 N N . MET A 1 88 ? -10.078 -6.836 -6.359 1 98.31 88 MET A N 1
ATOM 649 C CA . MET A 1 88 ? -9.078 -5.836 -6.016 1 98.31 88 MET A CA 1
ATOM 650 C C . MET A 1 88 ? -8.562 -5.129 -7.266 1 98.31 88 MET A C 1
ATOM 652 O O . MET A 1 88 ? -8.297 -5.777 -8.281 1 98.31 88 MET A O 1
ATOM 656 N N . TRP A 1 89 ? -8.391 -3.836 -7.156 1 97.31 89 TRP A N 1
ATOM 657 C CA . TRP A 1 89 ? -7.93 -3.018 -8.273 1 97.31 89 TRP A CA 1
ATOM 658 C C . TRP A 1 89 ? -7.293 -1.724 -7.77 1 97.31 89 TRP A C 1
ATOM 660 O O . TRP A 1 89 ? -7.344 -1.424 -6.574 1 97.31 89 TRP A O 1
ATOM 670 N N . GLY A 1 90 ? -6.672 -1.059 -8.633 1 95.12 90 GLY A N 1
ATOM 671 C CA . GLY A 1 90 ? -6.066 0.224 -8.312 1 95.12 90 GLY A CA 1
ATOM 672 C C . GLY A 1 90 ? -5.473 0.921 -9.523 1 95.12 90 GLY A C 1
ATOM 673 O O . GLY A 1 90 ? -5.77 0.556 -10.664 1 95.12 90 GLY A O 1
ATOM 674 N N . ALA A 1 91 ? -4.652 1.952 -9.211 1 93.31 91 ALA A N 1
ATOM 675 C CA . ALA A 1 91 ? -4.078 2.811 -10.242 1 93.31 91 ALA A CA 1
ATOM 676 C C . ALA A 1 91 ? -2.805 2.195 -10.82 1 93.31 91 ALA A C 1
ATOM 678 O O . ALA A 1 91 ? -2.238 2.715 -11.781 1 93.31 91 ALA A O 1
ATOM 679 N N . THR A 1 92 ? -2.332 1.155 -10.211 1 94.06 92 THR A N 1
ATOM 680 C CA . THR A 1 92 ? -1.167 0.415 -10.688 1 94.06 92 THR A CA 1
ATOM 681 C C . THR A 1 92 ? -1.502 -1.062 -10.867 1 94.06 92 THR A C 1
ATOM 683 O O . THR A 1 92 ? -2.449 -1.568 -10.258 1 94.06 92 THR A O 1
ATOM 686 N N . PRO A 1 93 ? -0.725 -1.74 -11.727 1 95.19 93 PRO A N 1
ATOM 687 C CA . PRO A 1 93 ? -1.084 -3.133 -11.992 1 95.19 93 PRO A CA 1
ATOM 688 C C . PRO A 1 93 ? -0.937 -4.031 -10.766 1 95.19 93 PRO A C 1
ATOM 690 O O . PRO A 1 93 ? 0.01 -3.869 -9.992 1 95.19 93 PRO A O 1
ATOM 693 N N . LEU A 1 94 ? -1.893 -4.945 -10.602 1 98.06 94 LEU A N 1
ATOM 694 C CA . LEU A 1 94 ? -1.841 -6.004 -9.602 1 98.06 94 LEU A CA 1
ATOM 695 C C . LEU A 1 94 ? -1.425 -7.332 -10.234 1 98.06 94 LEU A C 1
ATOM 697 O O . LEU A 1 94 ? -1.804 -7.629 -11.367 1 98.06 94 LEU A O 1
ATOM 701 N N . TRP A 1 95 ? -0.636 -8.102 -9.453 1 97.44 95 TRP A N 1
ATOM 702 C CA . TRP A 1 95 ? 0.05 -9.25 -10.039 1 97.44 95 TRP A CA 1
ATOM 703 C C . TRP A 1 95 ? -0.12 -10.492 -9.172 1 97.44 95 TRP A C 1
ATOM 705 O O . TRP A 1 95 ? -0.26 -10.391 -7.949 1 97.44 95 TRP A O 1
ATOM 715 N N . SER A 1 96 ? -0.064 -11.641 -9.797 1 98 96 SER A N 1
ATOM 716 C CA . SER A 1 96 ? 0.274 -12.953 -9.242 1 98 96 SER A CA 1
ATOM 717 C C . SER A 1 96 ? -0.65 -13.32 -8.086 1 98 96 SER A C 1
ATOM 719 O O . SER A 1 96 ? -0.185 -13.656 -6.996 1 98 96 SER A O 1
ATOM 721 N N . PRO A 1 97 ? -1.941 -13.32 -8.328 1 98.69 97 PRO A N 1
ATOM 722 C CA . PRO A 1 97 ? -2.83 -13.805 -7.27 1 98.69 97 PRO A CA 1
ATOM 723 C C . PRO A 1 97 ? -2.541 -15.25 -6.875 1 98.69 97 PRO A C 1
ATOM 725 O O . PRO A 1 97 ? -2.248 -16.078 -7.738 1 98.69 97 PRO A O 1
ATOM 728 N N . SER A 1 98 ? -2.545 -15.531 -5.594 1 98.75 98 SER A N 1
ATOM 729 C CA . SER A 1 98 ? -2.377 -16.859 -5.027 1 98.75 98 SER A CA 1
ATOM 730 C C . SER A 1 98 ? -3.447 -17.156 -3.98 1 98.75 98 SER A C 1
ATOM 732 O O . SER A 1 98 ? -3.484 -16.516 -2.926 1 98.75 98 SER A O 1
ATOM 734 N N . LEU A 1 99 ? -4.281 -18.125 -4.25 1 98.81 99 LEU A N 1
ATOM 735 C CA . LEU A 1 99 ? -5.375 -18.484 -3.357 1 98.81 99 LEU A CA 1
ATOM 736 C C . LEU A 1 99 ? -4.938 -19.547 -2.365 1 98.81 99 LEU A C 1
ATOM 738 O O . LEU A 1 99 ? -4.188 -20.469 -2.723 1 98.81 99 LEU A O 1
ATOM 742 N N . HIS A 1 100 ? -5.473 -19.438 -1.192 1 98.69 100 HIS A N 1
ATOM 743 C CA . HIS A 1 100 ? -5.348 -20.484 -0.184 1 98.69 100 HIS A CA 1
ATOM 744 C C . HIS A 1 100 ? -6.605 -20.578 0.672 1 98.69 100 HIS A C 1
ATOM 746 O O . HIS A 1 100 ? -7.055 -19.578 1.235 1 98.69 100 HIS A O 1
ATOM 752 N N . TYR A 1 101 ? -7.16 -21.734 0.708 1 98.25 101 TYR A N 1
ATOM 753 C CA . TYR A 1 101 ? -8.281 -21.969 1.605 1 98.25 101 TYR A CA 1
ATOM 754 C C . TYR A 1 101 ? -7.824 -22.688 2.873 1 98.25 101 TYR A C 1
ATOM 756 O O . TYR A 1 101 ? -7.266 -23.781 2.807 1 98.25 101 TYR A O 1
ATOM 764 N N . ASP A 1 102 ? -8.047 -22.047 3.967 1 97.5 102 ASP A N 1
ATOM 765 C CA . ASP A 1 102 ? -7.777 -22.641 5.273 1 97.5 102 ASP A CA 1
ATOM 766 C C . ASP A 1 102 ? -9.039 -23.281 5.855 1 97.5 102 ASP A C 1
ATOM 768 O O . ASP A 1 102 ? -9.875 -22.594 6.445 1 97.5 102 ASP A O 1
ATOM 772 N N . ALA A 1 103 ? -9.07 -24.547 5.844 1 94.31 103 ALA A N 1
ATOM 773 C CA . ALA A 1 103 ? -10.266 -25.281 6.277 1 94.31 103 ALA A CA 1
ATOM 774 C C . ALA A 1 103 ? -10.469 -25.156 7.785 1 94.31 103 ALA A C 1
ATOM 776 O O . ALA A 1 103 ? -11.602 -25.172 8.273 1 94.31 103 ALA A O 1
ATOM 777 N N . ALA A 1 104 ? -9.367 -25.031 8.508 1 93.5 104 ALA A N 1
ATOM 778 C CA . ALA A 1 104 ? -9.453 -24.969 9.961 1 93.5 104 ALA A CA 1
ATOM 779 C C . ALA A 1 104 ? -10.219 -23.719 10.406 1 93.5 104 ALA A C 1
ATOM 781 O O . ALA A 1 104 ? -10.945 -23.766 11.406 1 93.5 104 ALA A O 1
ATOM 782 N N . THR A 1 105 ? -10.133 -22.656 9.641 1 94.5 105 THR A N 1
ATOM 783 C CA . THR A 1 105 ? -10.766 -21.406 10.055 1 94.5 105 THR A CA 1
ATOM 784 C C . THR A 1 105 ? -11.867 -21 9.07 1 94.5 105 THR A C 1
ATOM 786 O O . THR A 1 105 ? -12.516 -19.984 9.25 1 94.5 105 THR A O 1
ATOM 789 N N . ASN A 1 106 ? -12.031 -21.797 8.039 1 96.12 106 ASN A N 1
ATOM 790 C CA . ASN A 1 106 ? -12.984 -21.5 6.98 1 96.12 106 ASN A CA 1
ATOM 791 C C . ASN A 1 106 ? -12.727 -20.125 6.367 1 96.12 106 ASN A C 1
ATOM 793 O O . ASN A 1 106 ? -13.648 -19.312 6.234 1 96.12 106 ASN A O 1
ATOM 797 N N . ARG A 1 107 ? -11.531 -19.828 6.102 1 97.88 107 ARG A N 1
ATOM 798 C CA . ARG A 1 107 ? -11.148 -18.562 5.504 1 97.88 107 ARG A CA 1
ATOM 799 C C . ARG A 1 107 ? -10.445 -18.766 4.164 1 97.88 107 ARG A C 1
ATOM 801 O O . ARG A 1 107 ? -9.648 -19.703 4.02 1 97.88 107 ARG A O 1
ATOM 808 N N . LEU A 1 108 ? -10.781 -17.984 3.211 1 98.69 108 LEU A N 1
ATOM 809 C CA . LEU A 1 108 ? -10.148 -17.938 1.898 1 98.69 108 LEU A CA 1
ATOM 810 C C . LEU A 1 108 ? -9.203 -16.75 1.787 1 98.69 108 LEU A C 1
ATOM 812 O O . LEU A 1 108 ? -9.625 -15.602 1.953 1 98.69 108 LEU A O 1
ATOM 816 N N . PHE A 1 109 ? -7.938 -17.047 1.564 1 98.88 109 PHE A N 1
ATOM 817 C CA . PHE A 1 109 ? -6.918 -16.016 1.433 1 98.88 109 PHE A CA 1
ATOM 818 C C . PHE A 1 109 ? -6.586 -15.773 -0.034 1 98.88 109 PHE A C 1
ATOM 820 O O . PHE A 1 109 ? -6.504 -16.719 -0.827 1 98.88 109 PHE A O 1
ATOM 827 N N . LEU A 1 110 ? -6.41 -14.523 -0.365 1 98.88 110 LEU A N 1
ATOM 828 C CA . LEU A 1 110 ? -5.887 -14.117 -1.666 1 98.88 110 LEU A CA 1
ATOM 829 C C . LEU A 1 110 ? -4.66 -13.227 -1.505 1 98.88 110 LEU A C 1
ATOM 831 O O . LEU A 1 110 ? -4.781 -12.07 -1.108 1 98.88 110 LEU A O 1
ATOM 835 N N . PHE A 1 111 ? -3.482 -13.812 -1.74 1 98.94 111 PHE A N 1
ATOM 836 C CA . PHE A 1 111 ? -2.232 -13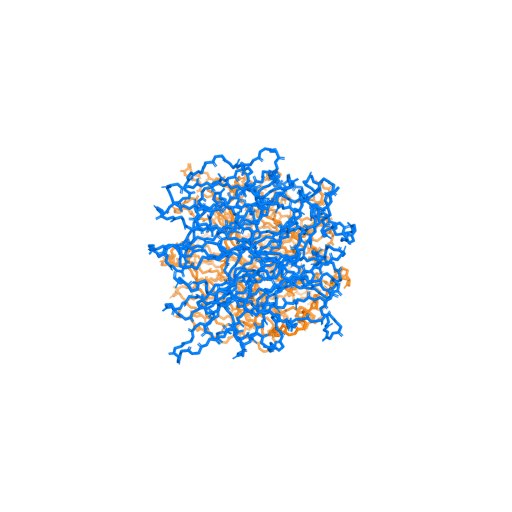.07 -1.769 1 98.94 111 PHE A CA 1
ATOM 837 C C . PHE A 1 111 ? -1.98 -12.484 -3.154 1 98.94 111 PHE A C 1
ATOM 839 O O . PHE A 1 111 ? -2.35 -13.094 -4.164 1 98.94 111 PHE A O 1
ATOM 846 N N . TYR A 1 112 ? -1.338 -11.328 -3.207 1 98.81 112 TYR A N 1
ATOM 847 C CA . TYR A 1 112 ? -1.032 -10.719 -4.496 1 98.81 112 TYR A CA 1
ATOM 848 C C . TYR A 1 112 ? 0.065 -9.664 -4.359 1 98.81 112 TYR A C 1
ATOM 850 O O . TYR A 1 112 ? 0.455 -9.312 -3.244 1 98.81 112 TYR A O 1
ATOM 858 N N . SER A 1 113 ? 0.598 -9.297 -5.461 1 98.56 113 SER A N 1
ATOM 859 C CA . SER A 1 113 ? 1.546 -8.188 -5.516 1 98.56 113 SER A CA 1
ATOM 860 C C . SER A 1 113 ? 0.922 -6.957 -6.172 1 98.56 113 SER A C 1
ATOM 862 O O . SER A 1 113 ? 0.078 -7.082 -7.062 1 98.56 113 SER A O 1
ATOM 864 N N . GLU A 1 114 ? 1.297 -5.824 -5.73 1 98.25 114 GLU A N 1
ATOM 865 C CA . GLU A 1 114 ? 0.843 -4.559 -6.297 1 98.25 114 GLU A CA 1
ATOM 866 C C . GLU A 1 114 ? 2.021 -3.643 -6.617 1 98.25 114 GLU A C 1
ATOM 868 O O . GLU A 1 114 ? 2.789 -3.275 -5.727 1 98.25 114 GLU A O 1
ATOM 873 N N . SER A 1 115 ? 2.115 -3.242 -7.867 1 95.94 115 SER A N 1
ATOM 874 C CA . SER A 1 115 ? 3.197 -2.359 -8.289 1 95.94 115 SER A CA 1
ATOM 875 C C . SER A 1 115 ? 3.143 -1.025 -7.555 1 95.94 115 SER A C 1
ATOM 877 O O . SER A 1 115 ? 2.061 -0.52 -7.254 1 95.94 115 SER A O 1
ATOM 879 N N . ARG A 1 116 ? 4.352 -0.454 -7.324 1 94.31 116 ARG A N 1
ATOM 880 C CA . ARG A 1 116 ? 4.422 0.817 -6.613 1 94.31 116 ARG A CA 1
ATOM 881 C C . ARG A 1 116 ? 5.422 1.762 -7.273 1 94.31 116 ARG A C 1
ATOM 883 O O . ARG A 1 116 ? 5.039 2.811 -7.793 1 94.31 116 ARG A O 1
ATOM 890 N N . LYS A 1 117 ? 6.668 1.415 -7.363 1 93.12 117 LYS A N 1
ATOM 891 C CA . LYS A 1 117 ? 7.719 2.301 -7.855 1 93.12 117 LYS A CA 1
ATOM 892 C C . LYS A 1 117 ? 8.172 1.892 -9.258 1 93.12 117 LYS A C 1
ATOM 894 O O . LYS A 1 117 ? 9.102 2.479 -9.812 1 93.12 117 LYS A O 1
ATOM 899 N N . SER A 1 118 ? 7.57 0.867 -9.727 1 86.12 118 SER A N 1
ATOM 900 C CA . SER A 1 118 ? 7.73 0.396 -11.094 1 86.12 118 SER A CA 1
ATOM 901 C C . SER A 1 118 ? 6.453 -0.263 -11.609 1 86.12 118 SER A C 1
ATOM 903 O O . SER A 1 118 ? 5.68 -0.82 -10.828 1 86.12 118 SER A O 1
ATOM 905 N N . LEU A 1 119 ? 6.223 -0.108 -12.867 1 84.06 119 LEU A N 1
ATOM 906 C CA . LEU A 1 119 ? 5.055 -0.76 -13.453 1 84.06 119 LEU A CA 1
ATOM 907 C C . LEU A 1 119 ? 5.43 -2.123 -14.031 1 84.06 119 LEU A C 1
ATOM 909 O O . LEU A 1 119 ? 4.988 -2.48 -15.125 1 84.06 119 LEU A O 1
ATOM 913 N N . SER A 1 120 ? 6.312 -2.803 -13.391 1 85.69 120 SER A N 1
ATOM 914 C CA . SER A 1 120 ? 6.758 -4.16 -13.68 1 85.69 120 SER A CA 1
ATOM 915 C C . SER A 1 120 ? 6.203 -5.152 -12.664 1 85.69 120 SER A C 1
ATOM 917 O O . SER A 1 120 ? 5.652 -4.754 -11.633 1 85.69 120 SER A O 1
ATOM 919 N N . PRO A 1 121 ? 6.367 -6.426 -13.023 1 90.69 121 PRO A N 1
ATOM 920 C CA . PRO A 1 121 ? 5.805 -7.41 -12.094 1 90.69 121 PRO A CA 1
ATOM 921 C C . PRO A 1 121 ? 6.324 -7.238 -10.672 1 90.69 121 PRO A C 1
ATOM 923 O O . PRO A 1 121 ? 7.531 -7.066 -10.469 1 90.69 121 PRO A O 1
ATOM 926 N N . GLY A 1 122 ? 5.332 -7.195 -9.82 1 94.38 122 GLY A N 1
ATOM 927 C CA . GLY A 1 122 ? 5.68 -7.152 -8.414 1 94.38 122 GLY A CA 1
ATOM 928 C C . GLY A 1 122 ? 5.484 -5.781 -7.793 1 94.38 122 GLY A C 1
ATOM 929 O O . GLY A 1 122 ? 4.863 -4.902 -8.398 1 94.38 122 GLY A O 1
ATOM 930 N N . GLY A 1 123 ? 5.957 -5.574 -6.566 1 96.75 123 GLY A N 1
ATOM 931 C CA . GLY A 1 123 ? 5.816 -4.426 -5.684 1 96.75 123 GLY A CA 1
ATOM 932 C C . GLY A 1 123 ? 5.594 -4.812 -4.234 1 96.75 123 GLY A C 1
ATOM 933 O O . GLY A 1 123 ? 6.414 -5.512 -3.641 1 96.75 123 GLY A O 1
ATOM 934 N N . ASP A 1 124 ? 4.523 -4.281 -3.688 1 98.31 124 ASP A N 1
ATOM 935 C CA . ASP A 1 124 ? 4.086 -4.734 -2.371 1 98.31 124 ASP A CA 1
ATOM 936 C C . ASP A 1 124 ? 3.428 -6.109 -2.457 1 98.31 124 ASP A C 1
ATOM 938 O O . ASP A 1 124 ? 2.676 -6.387 -3.395 1 98.31 124 ASP A O 1
ATOM 942 N N . ILE A 1 125 ? 3.68 -6.961 -1.479 1 98.75 125 ILE A N 1
ATOM 943 C CA . ILE A 1 125 ? 2.826 -8.133 -1.327 1 98.75 125 ILE A CA 1
ATOM 944 C C . ILE A 1 125 ? 1.756 -7.863 -0.273 1 98.75 125 ILE A C 1
ATOM 946 O O . ILE A 1 125 ? 2.068 -7.438 0.842 1 98.75 125 ILE A O 1
ATOM 950 N N . LYS A 1 126 ? 0.528 -8.117 -0.699 1 98.81 126 LYS A N 1
ATOM 951 C CA . LYS A 1 126 ? -0.637 -7.891 0.15 1 98.81 126 LYS A CA 1
ATOM 952 C C . LYS A 1 126 ? -1.536 -9.125 0.196 1 98.81 126 LYS A C 1
ATOM 954 O O . LYS A 1 126 ? -1.349 -10.062 -0.578 1 98.81 126 LYS A O 1
ATOM 959 N N . VAL A 1 127 ? -2.447 -9.125 1.205 1 98.88 127 VAL A N 1
ATOM 960 C CA . VAL A 1 127 ? -3.404 -10.219 1.324 1 98.88 127 VAL A CA 1
ATOM 961 C C . VAL A 1 127 ? -4.777 -9.664 1.69 1 98.88 127 VAL A C 1
ATOM 963 O O . VAL A 1 127 ? -4.887 -8.719 2.473 1 98.88 127 VAL A O 1
ATOM 966 N N . ILE A 1 128 ? -5.793 -10.148 1.054 1 98.75 128 ILE A N 1
ATOM 967 C CA . ILE A 1 128 ? -7.18 -9.969 1.462 1 98.75 128 ILE A CA 1
ATOM 968 C C . ILE A 1 128 ? -7.785 -11.32 1.838 1 98.75 128 ILE A C 1
ATOM 970 O O . ILE A 1 128 ? -7.324 -12.367 1.372 1 98.75 128 ILE A O 1
ATOM 974 N N . VAL A 1 129 ? -8.789 -11.336 2.732 1 98.81 129 VAL A N 1
ATOM 975 C CA . VAL A 1 129 ? -9.344 -12.57 3.279 1 98.81 129 VAL A CA 1
ATOM 976 C C . VAL A 1 129 ? -10.867 -12.547 3.182 1 98.81 129 VAL A C 1
ATOM 978 O O . VAL A 1 129 ? -11.492 -11.5 3.398 1 98.81 129 VAL A O 1
ATOM 981 N N . SER A 1 130 ? -11.43 -13.609 2.809 1 98.69 130 SER A N 1
ATOM 982 C CA . SER A 1 130 ? -12.883 -13.773 2.758 1 98.69 130 SER A CA 1
ATOM 983 C C . SER A 1 130 ? -13.352 -14.836 3.748 1 98.69 130 SER A C 1
ATOM 985 O O . SER A 1 130 ? -12.758 -15.914 3.838 1 98.69 130 SER A O 1
ATOM 987 N N . SER A 1 131 ? -14.438 -14.562 4.449 1 98 131 SER A N 1
ATOM 988 C CA . SER A 1 131 ? -15.039 -15.516 5.367 1 98 131 SER A CA 1
ATOM 989 C C . SER A 1 131 ? -16.375 -16.031 4.832 1 98 131 SER A C 1
ATOM 991 O O . SER A 1 131 ? -17.141 -16.656 5.562 1 98 131 SER A O 1
ATOM 993 N N . ASP A 1 132 ? -16.656 -15.672 3.576 1 97.62 132 ASP A N 1
ATOM 994 C CA . ASP A 1 132 ? -17.922 -16.078 2.961 1 97.62 132 ASP A CA 1
ATOM 995 C C . ASP A 1 132 ? -17.703 -16.578 1.539 1 97.62 132 ASP A C 1
ATOM 997 O O . ASP A 1 132 ? -18.484 -16.281 0.638 1 97.62 132 ASP A O 1
ATOM 1001 N N . TYR A 1 133 ? -16.531 -17.266 1.335 1 97.12 133 TYR A N 1
ATOM 1002 C CA . TYR A 1 133 ? -16.188 -18 0.122 1 97.12 133 TYR A CA 1
ATOM 1003 C C . TYR A 1 133 ? -16.062 -17.047 -1.07 1 97.12 133 TYR A C 1
ATOM 1005 O O . TYR A 1 133 ? -16.453 -17.406 -2.188 1 97.12 133 TYR A O 1
ATOM 1013 N N . GLY A 1 134 ? -15.633 -15.812 -0.812 1 97.31 134 GLY A N 1
ATOM 1014 C CA . GLY A 1 134 ? -15.273 -14.906 -1.889 1 97.31 134 GLY A CA 1
ATOM 1015 C C . GLY A 1 134 ? -16.344 -13.867 -2.17 1 97.31 134 GLY A C 1
ATOM 1016 O O . GLY A 1 134 ? -16.203 -13.047 -3.074 1 97.31 134 GLY A O 1
ATOM 1017 N N . GLU A 1 135 ? -17.406 -13.812 -1.401 1 96.31 135 GLU A N 1
ATOM 1018 C CA . GLU A 1 135 ? -18.453 -12.812 -1.601 1 96.31 135 GLU A CA 1
ATOM 1019 C C . GLU A 1 135 ? -17.969 -11.43 -1.166 1 96.31 135 GLU A C 1
ATOM 1021 O O . GLU A 1 135 ? -18.281 -10.43 -1.817 1 96.31 135 GLU A O 1
ATOM 1026 N N . THR A 1 136 ? -17.375 -11.398 -0.045 1 96.62 136 THR A N 1
ATOM 1027 C CA . THR A 1 136 ? -16.766 -10.164 0.447 1 96.62 136 THR A CA 1
ATOM 1028 C C . THR A 1 136 ? -15.336 -10.422 0.918 1 96.62 136 THR A C 1
ATOM 1030 O O . THR A 1 136 ? -14.977 -11.562 1.231 1 96.62 136 THR A O 1
ATOM 1033 N N . TRP A 1 137 ? -14.578 -9.422 0.9 1 98.06 137 TRP A N 1
ATOM 1034 C CA . TRP A 1 137 ? -13.172 -9.516 1.272 1 98.06 137 TRP A CA 1
ATOM 1035 C C . TRP A 1 137 ? -12.789 -8.406 2.246 1 98.06 137 TRP A C 1
ATOM 1037 O O . TRP A 1 137 ? -13.367 -7.316 2.209 1 98.06 137 TRP A O 1
ATOM 1047 N N . THR A 1 138 ? -11.844 -8.672 3.076 1 97.94 138 THR A N 1
ATOM 1048 C CA . THR A 1 138 ? -11.312 -7.668 3.996 1 97.94 138 THR A CA 1
ATOM 1049 C C . THR A 1 138 ? -10.523 -6.605 3.238 1 97.94 138 THR A C 1
ATOM 1051 O O . THR A 1 138 ? -10.086 -6.832 2.109 1 97.94 138 THR A O 1
ATOM 1054 N N . PRO A 1 139 ? -10.336 -5.414 3.904 1 97.56 139 PRO A N 1
ATOM 1055 C CA . PRO A 1 139 ? -9.289 -4.547 3.371 1 97.56 139 PRO A CA 1
ATOM 1056 C C . PRO A 1 139 ? -7.926 -5.238 3.301 1 97.56 139 PRO A C 1
ATOM 1058 O O . PRO A 1 139 ? -7.648 -6.141 4.094 1 97.56 139 PRO A O 1
ATOM 1061 N N . PRO A 1 140 ? -7.105 -4.77 2.367 1 98.44 140 PRO A N 1
ATOM 1062 C CA . PRO A 1 140 ? -5.812 -5.445 2.234 1 98.44 140 PRO A CA 1
ATOM 1063 C C . PRO A 1 140 ? -4.879 -5.172 3.412 1 98.44 140 PRO A C 1
ATOM 1065 O O . PRO A 1 140 ? -4.906 -4.082 3.986 1 98.44 140 PRO A O 1
ATOM 1068 N N . GLN A 1 141 ? -4.117 -6.137 3.734 1 98.12 141 GLN A N 1
ATOM 1069 C CA . GLN A 1 141 ? -2.98 -6.023 4.645 1 98.12 141 GLN A CA 1
ATOM 1070 C C . GLN A 1 141 ? -1.658 -6.09 3.885 1 98.12 141 GLN A C 1
ATOM 1072 O O . GLN A 1 141 ? -1.506 -6.898 2.965 1 98.12 141 GLN A O 1
ATOM 1077 N N . LEU A 1 142 ? -0.755 -5.191 4.242 1 98.5 142 LEU A N 1
ATOM 1078 C CA . LEU A 1 142 ? 0.587 -5.234 3.672 1 98.5 142 LEU A CA 1
ATOM 1079 C C . LEU A 1 142 ? 1.469 -6.219 4.438 1 98.5 142 LEU A C 1
ATOM 1081 O O . LEU A 1 142 ? 1.662 -6.074 5.645 1 98.5 142 LEU A O 1
ATOM 1085 N N . ILE A 1 143 ? 2.088 -7.195 3.695 1 98.06 143 ILE A N 1
ATOM 1086 C CA . ILE A 1 143 ? 2.832 -8.195 4.457 1 98.06 143 ILE A CA 1
ATOM 1087 C C . ILE A 1 143 ? 4.293 -8.195 4.016 1 98.06 143 ILE A C 1
ATOM 1089 O O . ILE A 1 143 ? 5.16 -8.727 4.715 1 98.06 143 ILE A O 1
ATOM 1093 N N . TYR A 1 144 ? 4.629 -7.684 2.914 1 98.5 144 TYR A N 1
ATOM 1094 C CA . TYR A 1 144 ? 6 -7.543 2.428 1 98.5 144 TYR A CA 1
ATOM 1095 C C . TYR A 1 144 ? 6.133 -6.324 1.523 1 98.5 144 TYR A C 1
ATOM 1097 O O . TYR A 1 144 ? 5.73 -6.359 0.358 1 98.5 144 TYR A O 1
ATOM 1105 N N . ALA A 1 145 ? 6.785 -5.293 1.951 1 98.19 145 ALA A N 1
ATOM 1106 C CA . ALA A 1 145 ? 6.805 -3.994 1.281 1 98.19 145 ALA A CA 1
ATOM 1107 C C . ALA A 1 145 ? 7.824 -3.977 0.148 1 98.19 145 ALA A C 1
ATOM 1109 O O . ALA A 1 145 ? 8.883 -4.605 0.245 1 98.19 145 ALA A O 1
ATOM 1110 N N . HIS A 1 146 ? 7.539 -3.174 -0.839 1 97.31 146 HIS A N 1
ATOM 1111 C CA . HIS A 1 146 ? 8.438 -2.934 -1.962 1 97.31 146 HIS A CA 1
ATOM 1112 C C . HIS A 1 146 ? 9.82 -2.521 -1.48 1 97.31 146 HIS A C 1
ATOM 1114 O O . HIS A 1 146 ? 10.836 -2.963 -2.033 1 97.31 146 HIS A O 1
ATOM 1120 N N . GLU A 1 147 ? 9.891 -1.708 -0.462 1 96.88 147 GLU A N 1
ATOM 1121 C CA . GLU A 1 147 ? 11.117 -1.068 0.006 1 96.88 147 GLU A CA 1
ATOM 1122 C C . GLU A 1 147 ? 12.016 -2.062 0.738 1 96.88 147 GLU A C 1
ATOM 1124 O O . GLU A 1 147 ? 13.211 -1.812 0.923 1 96.88 147 GLU A O 1
ATOM 1129 N N . ALA A 1 148 ? 11.398 -3.17 1.189 1 95.25 148 ALA A N 1
ATOM 1130 C CA . ALA A 1 148 ? 12.195 -4.168 1.898 1 95.25 148 ALA A CA 1
ATOM 1131 C C . ALA A 1 148 ? 13.273 -4.758 0.991 1 95.25 148 ALA A C 1
ATOM 1133 O O . ALA A 1 148 ? 13.055 -4.922 -0.212 1 95.25 148 ALA A O 1
ATOM 1134 N N . GLU A 1 149 ? 14.43 -5.07 1.576 1 92.88 149 GLU A N 1
ATOM 1135 C CA . GLU A 1 149 ? 15.578 -5.645 0.892 1 92.88 149 GLU A CA 1
ATOM 1136 C C . GLU A 1 149 ? 15.992 -4.797 -0.31 1 92.88 149 GLU A C 1
ATOM 1138 O O . GLU A 1 149 ? 16.125 -5.309 -1.423 1 92.88 149 GLU A O 1
ATOM 1143 N N . ASP A 1 150 ? 16.141 -3.523 -0.115 1 92 150 ASP A N 1
ATOM 1144 C CA . ASP A 1 150 ? 16.812 -2.58 -1.004 1 92 150 ASP A CA 1
ATOM 1145 C C . ASP A 1 150 ? 15.922 -2.201 -2.182 1 92 150 ASP A C 1
ATOM 1147 O O . ASP A 1 150 ? 16.375 -2.186 -3.33 1 92 150 ASP A O 1
ATOM 1151 N N . GLU A 1 151 ? 14.648 -2.035 -1.993 1 93.31 151 GLU A N 1
ATOM 1152 C CA . GLU A 1 151 ? 13.734 -1.382 -2.924 1 93.31 151 GLU A CA 1
ATOM 1153 C C . GLU A 1 151 ? 13.461 -2.26 -4.145 1 93.31 151 GLU A C 1
ATOM 1155 O O . GLU A 1 151 ? 13.383 -1.762 -5.27 1 93.31 151 GLU A O 1
ATOM 1160 N N . VAL A 1 152 ? 13.43 -3.566 -3.971 1 94.31 152 VAL A N 1
ATOM 1161 C CA . VAL A 1 152 ? 13.164 -4.457 -5.098 1 94.31 152 VAL A CA 1
ATOM 1162 C C . VAL A 1 152 ? 11.711 -4.934 -5.047 1 94.31 152 VAL A C 1
ATOM 1164 O O . VAL A 1 152 ? 11.227 -5.367 -3.998 1 94.31 152 VAL A O 1
ATOM 1167 N N . PRO A 1 153 ? 11 -4.828 -6.234 1 95.56 153 PRO A N 1
ATOM 1168 C CA . PRO A 1 153 ? 9.633 -5.355 -6.262 1 95.56 153 PRO A CA 1
ATOM 1169 C C . PRO A 1 153 ? 9.562 -6.824 -5.848 1 95.56 153 PRO A C 1
ATOM 1171 O O . PRO A 1 153 ? 10.445 -7.613 -6.195 1 95.56 153 PRO A O 1
ATOM 1174 N N . LYS A 1 154 ? 8.531 -7.137 -5.027 1 97.62 154 LYS A N 1
ATOM 1175 C CA . LYS A 1 154 ? 8.281 -8.508 -4.586 1 97.62 154 LYS A CA 1
ATOM 1176 C C . LYS A 1 154 ? 7.145 -9.141 -5.379 1 97.62 154 LYS A C 1
ATOM 1178 O O . LYS A 1 154 ? 6.113 -8.508 -5.609 1 97.62 154 LYS A O 1
ATOM 1183 N N . VAL A 1 155 ? 7.301 -10.383 -5.781 1 97.62 155 VAL A N 1
ATOM 1184 C CA . VAL A 1 155 ? 6.277 -11.109 -6.523 1 97.62 155 VAL A CA 1
ATOM 1185 C C . VAL A 1 155 ? 5.879 -12.367 -5.75 1 97.62 155 VAL A C 1
ATOM 1187 O O . VAL A 1 155 ? 6.738 -13.141 -5.32 1 97.62 155 VAL A O 1
ATOM 1190 N N . VAL A 1 156 ? 4.594 -12.523 -5.562 1 98 156 VAL A N 1
ATOM 1191 C CA . VAL A 1 156 ? 4.055 -13.695 -4.879 1 98 156 VAL A CA 1
ATOM 1192 C C . VAL A 1 156 ? 4.258 -14.938 -5.742 1 98 156 VAL A C 1
ATOM 1194 O O . VAL A 1 156 ? 4.082 -14.891 -6.965 1 98 156 VAL A O 1
ATOM 1197 N N . GLY A 1 157 ? 4.621 -15.992 -5.074 1 93.19 157 GLY A N 1
ATOM 1198 C CA . GLY A 1 157 ? 4.656 -17.281 -5.762 1 93.19 157 GLY A CA 1
ATOM 1199 C C . GLY A 1 157 ? 3.285 -17.891 -5.941 1 93.19 157 GLY A C 1
ATOM 1200 O O . GLY A 1 157 ? 2.277 -17.312 -5.523 1 93.19 157 GLY A O 1
ATOM 1201 N N . HIS A 1 158 ? 3.244 -19.031 -6.5 1 85.06 158 HIS A N 1
ATOM 1202 C CA . HIS A 1 158 ? 2.018 -19.609 -7.027 1 85.06 158 HIS A CA 1
ATOM 1203 C C . HIS A 1 158 ? 1.145 -20.172 -5.902 1 85.06 158 HIS A C 1
ATOM 1205 O O . HIS A 1 158 ? -0.083 -20.062 -5.961 1 85.06 158 HIS A O 1
ATOM 1211 N N . ARG A 1 159 ? 1.742 -20.828 -4.988 1 94.5 159 ARG A N 1
ATOM 1212 C CA . ARG A 1 159 ? 0.917 -21.531 -4.008 1 94.5 159 ARG A CA 1
ATOM 1213 C C . ARG A 1 159 ? 1.577 -21.516 -2.633 1 94.5 159 ARG A C 1
ATOM 1215 O O . ARG A 1 159 ? 2.795 -21.672 -2.521 1 94.5 159 ARG A O 1
ATOM 1222 N N . LEU A 1 160 ? 0.731 -21.297 -1.617 1 98.38 160 LEU A N 1
ATOM 1223 C CA . LEU A 1 160 ? 1.145 -21.422 -0.223 1 98.38 160 LEU A CA 1
ATOM 1224 C C . LEU A 1 160 ? 1.253 -22.891 0.189 1 98.38 160 LEU A C 1
ATOM 1226 O O . LEU A 1 160 ? 0.368 -23.688 -0.118 1 98.38 160 LEU A O 1
ATOM 1230 N N . LEU A 1 161 ? 2.359 -23.281 0.794 1 98.06 161 LEU A N 1
ATOM 1231 C CA . LEU A 1 161 ? 2.545 -24.609 1.352 1 98.06 161 LEU A CA 1
ATOM 1232 C C . LEU A 1 161 ? 2.242 -24.625 2.846 1 98.06 161 LEU A C 1
ATOM 1234 O O . LEU A 1 161 ? 2.807 -23.828 3.605 1 98.06 161 LEU A O 1
ATOM 1238 N N . VAL A 1 162 ? 1.349 -25.453 3.223 1 97.75 162 VAL A N 1
ATOM 1239 C CA . VAL A 1 162 ? 1.18 -25.75 4.641 1 97.75 162 VAL A CA 1
ATOM 1240 C C . VAL A 1 162 ? 1.987 -26.984 5.016 1 97.75 162 VAL A C 1
ATOM 1242 O O . VAL A 1 162 ? 1.661 -28.109 4.59 1 97.75 162 VAL A O 1
ATOM 1245 N N . ALA A 1 163 ? 2.959 -26.766 5.793 1 97.44 163 ALA A N 1
ATOM 1246 C CA . ALA A 1 163 ? 3.818 -27.891 6.188 1 97.44 163 ALA A CA 1
ATOM 1247 C C . ALA A 1 163 ? 3.105 -28.797 7.176 1 97.44 163 ALA A C 1
ATOM 1249 O O . ALA A 1 163 ? 2.049 -28.453 7.707 1 97.44 163 ALA A O 1
ATOM 1250 N N . LYS A 1 164 ? 3.721 -29.984 7.434 1 95.06 164 LYS A N 1
ATOM 1251 C CA . LYS A 1 164 ? 3.133 -30.984 8.312 1 95.06 164 LYS A CA 1
ATOM 1252 C C . LYS A 1 164 ? 2.992 -30.453 9.734 1 95.06 164 LYS A C 1
ATOM 1254 O O . LYS A 1 164 ? 2.057 -30.812 10.453 1 95.06 164 LYS A O 1
ATOM 1259 N N . ASP A 1 165 ? 3.807 -29.5 10.156 1 96.38 165 ASP A N 1
ATOM 1260 C CA . ASP A 1 165 ? 3.773 -28.969 11.516 1 96.38 165 ASP A CA 1
ATOM 1261 C C . ASP A 1 165 ? 2.826 -27.766 11.609 1 96.38 165 ASP A C 1
ATOM 1263 O O . ASP A 1 165 ? 2.771 -27.094 12.648 1 96.38 165 ASP A O 1
ATOM 1267 N N . GLY A 1 166 ? 2.221 -27.484 10.523 1 97.12 166 GLY A N 1
ATOM 1268 C CA . GLY A 1 166 ? 1.228 -26.422 10.539 1 97.12 166 GLY A CA 1
ATOM 1269 C C . GLY A 1 166 ? 1.775 -25.078 10.07 1 97.12 166 GLY A C 1
ATOM 1270 O O . GLY A 1 166 ? 1.016 -24.141 9.852 1 97.12 166 GLY A O 1
ATOM 1271 N N . THR A 1 167 ? 3.092 -24.969 9.883 1 98.31 167 THR A N 1
ATOM 1272 C CA . THR A 1 167 ? 3.711 -23.734 9.43 1 98.31 167 THR A CA 1
ATOM 1273 C C . THR A 1 167 ? 3.336 -23.438 7.98 1 98.31 167 THR A C 1
ATOM 1275 O O . THR A 1 167 ? 3.326 -24.328 7.141 1 98.31 167 THR A O 1
ATOM 1278 N N . TRP A 1 168 ? 2.969 -22.172 7.73 1 98.75 168 TRP A N 1
ATOM 1279 C CA . TRP A 1 168 ? 2.689 -21.719 6.371 1 98.75 168 TRP A CA 1
ATOM 1280 C C . TRP A 1 168 ? 3.947 -21.172 5.715 1 98.75 168 TRP A C 1
ATOM 1282 O O . TRP A 1 168 ? 4.672 -20.375 6.32 1 98.75 168 TRP A O 1
ATOM 1292 N N . TYR A 1 169 ? 4.203 -21.609 4.492 1 98.81 169 TYR A N 1
ATOM 1293 C CA . TYR A 1 169 ? 5.281 -21.062 3.672 1 98.81 169 TYR A CA 1
ATOM 1294 C C . TYR A 1 169 ? 4.738 -20.516 2.357 1 98.81 169 TYR A C 1
ATOM 1296 O O . TYR A 1 169 ? 4.16 -21.25 1.56 1 98.81 169 TYR A O 1
ATOM 1304 N N . LEU A 1 170 ? 4.859 -19.25 2.164 1 98.75 170 LEU A N 1
ATOM 1305 C CA . LEU A 1 170 ? 4.531 -18.609 0.89 1 98.75 170 LEU A CA 1
ATOM 1306 C C . LEU A 1 170 ? 5.797 -18.234 0.127 1 98.75 170 LEU A C 1
ATOM 1308 O O . LEU A 1 170 ? 6.516 -17.312 0.518 1 98.75 170 LEU A O 1
ATOM 1312 N N . PRO A 1 171 ? 6.117 -18.969 -0.935 1 98.62 171 PRO A N 1
ATOM 1313 C CA . PRO A 1 171 ? 7.293 -18.578 -1.713 1 98.62 171 PRO A CA 1
ATOM 1314 C C . PRO A 1 171 ? 7.113 -17.25 -2.43 1 98.62 171 PRO A C 1
ATOM 1316 O O . PRO A 1 171 ? 6.02 -16.938 -2.908 1 98.62 171 PRO A O 1
ATOM 1319 N N . VAL A 1 172 ? 8.148 -16.469 -2.471 1 98.31 172 VAL A N 1
ATOM 1320 C CA . VAL A 1 172 ? 8.164 -15.172 -3.129 1 98.31 172 VAL A CA 1
ATOM 1321 C C . VAL A 1 172 ? 9.492 -14.977 -3.848 1 98.31 172 VAL A C 1
ATOM 1323 O O . VAL A 1 172 ? 10.461 -15.703 -3.598 1 98.31 172 VAL A O 1
ATOM 1326 N N . HIS A 1 173 ? 9.508 -14.062 -4.789 1 97.19 173 HIS A N 1
ATOM 1327 C CA . HIS A 1 173 ? 10.789 -13.68 -5.371 1 97.19 173 HIS A CA 1
ATOM 1328 C C . HIS A 1 173 ? 10.883 -12.172 -5.574 1 97.19 173 HIS A C 1
ATOM 1330 O O . HIS A 1 173 ? 9.859 -11.492 -5.68 1 97.19 173 HIS A O 1
ATOM 1336 N N . ARG A 1 174 ? 12.086 -11.711 -5.516 1 95.25 174 ARG A N 1
ATOM 1337 C CA . ARG A 1 174 ? 12.422 -10.336 -5.848 1 95.25 174 ARG A CA 1
ATOM 1338 C C . ARG A 1 174 ? 12.789 -10.195 -7.324 1 95.25 174 ARG A C 1
ATOM 1340 O O . ARG A 1 174 ? 13.648 -10.93 -7.82 1 95.25 174 ARG A O 1
ATOM 1347 N N . GLU A 1 175 ? 12.102 -9.281 -7.953 1 92.06 175 GLU A N 1
ATOM 1348 C CA . GLU A 1 175 ? 12.297 -9.062 -9.383 1 92.06 175 GLU A CA 1
ATOM 1349 C C . GLU A 1 175 ? 12.555 -7.59 -9.688 1 92.06 175 GLU A C 1
ATOM 1351 O O . GLU A 1 175 ? 11.609 -6.812 -9.852 1 92.06 175 GLU A O 1
ATOM 1356 N N . PRO A 1 176 ? 13.836 -7.254 -9.898 1 89.19 176 PRO A N 1
ATOM 1357 C CA . PRO A 1 176 ? 14.117 -5.852 -10.211 1 89.19 176 PRO A CA 1
ATOM 1358 C C . PRO A 1 176 ? 13.367 -5.359 -11.445 1 89.19 176 PRO A C 1
ATOM 1360 O O . PRO A 1 176 ? 13.18 -6.113 -12.398 1 89.19 176 PRO A O 1
ATOM 1363 N N . ALA A 1 177 ? 13.078 -4.09 -11.383 1 84.62 177 ALA A N 1
ATOM 1364 C CA . ALA A 1 177 ? 12.367 -3.482 -12.508 1 84.62 177 ALA A CA 1
ATOM 1365 C C . ALA A 1 177 ? 13.094 -3.73 -13.82 1 84.62 177 ALA A C 1
ATOM 1367 O O . ALA A 1 177 ? 14.32 -3.6 -13.898 1 84.62 177 ALA A O 1
ATOM 1368 N N . GLU A 1 178 ? 12.438 -4.203 -14.789 1 77.25 178 GLU A N 1
ATOM 1369 C CA . GLU A 1 178 ? 12.883 -4.375 -16.172 1 77.25 178 GLU A CA 1
ATOM 1370 C C . GLU A 1 178 ? 13.891 -5.512 -16.281 1 77.25 178 GLU A C 1
ATOM 1372 O O . GLU A 1 178 ? 14.57 -5.645 -17.297 1 77.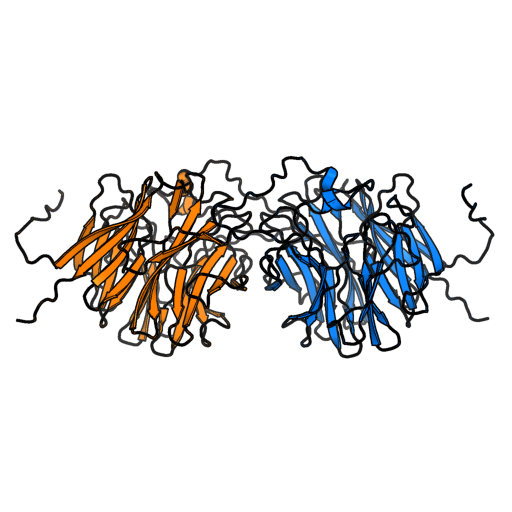25 178 GLU A O 1
ATOM 1377 N N . SER A 1 179 ? 13.984 -6.27 -15.242 1 81.88 179 SER A N 1
ATOM 1378 C CA . SER A 1 179 ? 14.961 -7.355 -15.289 1 81.88 179 SER A CA 1
ATOM 1379 C C . SER A 1 179 ? 14.602 -8.375 -16.375 1 81.88 179 SER A C 1
ATOM 1381 O O . SER A 1 179 ? 15.461 -9.133 -16.828 1 81.88 179 SER A O 1
ATOM 1383 N N . TRP A 1 180 ? 13.383 -8.398 -16.766 1 77.5 180 TRP A N 1
ATOM 1384 C CA . TRP A 1 180 ? 12.969 -9.32 -17.812 1 77.5 180 TRP A CA 1
ATOM 1385 C C . TRP A 1 180 ? 13.734 -9.062 -19.109 1 77.5 180 TRP A C 1
ATOM 1387 O O . TRP A 1 180 ? 13.953 -9.984 -19.891 1 77.5 180 TRP A O 1
ATOM 1397 N N . HIS A 1 181 ? 14.188 -7.875 -19.281 1 75.38 181 HIS A N 1
ATOM 1398 C CA . HIS A 1 181 ? 15 -7.551 -20.453 1 75.38 181 HIS A CA 1
ATOM 1399 C C . HIS A 1 181 ? 16.344 -8.281 -20.422 1 75.38 181 HIS A C 1
ATOM 1401 O O . HIS A 1 181 ? 16.859 -8.688 -21.453 1 75.38 181 HIS A O 1
ATOM 1407 N N . THR A 1 182 ? 16.797 -8.391 -19.266 1 74.56 182 THR A N 1
ATOM 1408 C CA . THR A 1 182 ? 18.094 -9.016 -19.094 1 74.56 182 THR A CA 1
ATOM 1409 C C . THR A 1 182 ? 17.984 -10.531 -19.219 1 74.56 182 THR A C 1
ATOM 1411 O O . THR A 1 182 ? 18.875 -11.172 -19.797 1 74.56 182 THR A O 1
ATOM 1414 N N . PHE A 1 183 ? 16.891 -11.086 -18.797 1 77.06 183 PHE A N 1
ATOM 1415 C CA . PHE A 1 183 ? 16.844 -12.531 -18.641 1 77.06 183 PHE A CA 1
ATOM 1416 C C . PHE A 1 183 ? 15.984 -13.18 -19.703 1 77.06 183 PHE A C 1
ATOM 1418 O O . PHE A 1 183 ? 15.922 -14.406 -19.812 1 77.06 183 PHE A O 1
ATOM 1425 N N . SER A 1 184 ? 15.328 -12.453 -20.5 1 71.62 184 SER A N 1
ATOM 1426 C CA . SER A 1 184 ? 14.5 -13.078 -21.531 1 71.62 184 SER A CA 1
ATOM 1427 C C . SER A 1 184 ? 15.344 -13.656 -22.656 1 71.62 184 SER A C 1
ATOM 1429 O O . SER A 1 184 ? 14.945 -14.609 -23.312 1 71.62 184 SER A O 1
ATOM 1431 N N . GLY A 1 185 ? 16.547 -13.195 -22.797 1 64.56 185 GLY A N 1
ATOM 1432 C CA . GLY A 1 185 ? 17.359 -13.695 -23.906 1 64.56 185 GLY A CA 1
ATOM 1433 C C . GLY A 1 185 ? 16.594 -13.82 -25.203 1 64.56 185 GLY A C 1
ATOM 1434 O O . GLY A 1 185 ? 15.969 -12.859 -25.656 1 64.56 185 GLY A O 1
ATOM 1435 N N . SER A 1 186 ? 16.531 -15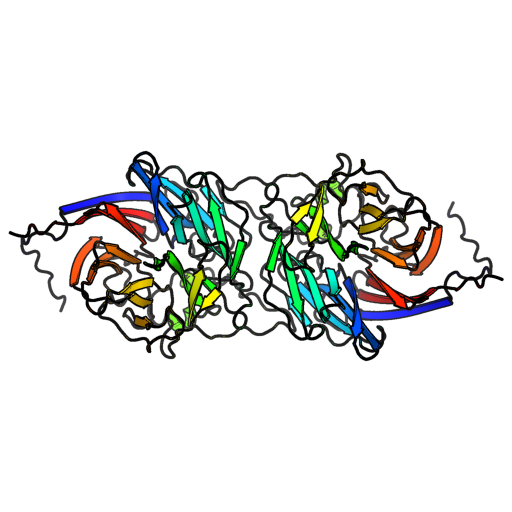.117 -25.656 1 64.69 186 SER A N 1
ATOM 1436 C CA . SER A 1 186 ? 15.883 -15.414 -26.938 1 64.69 186 SER A CA 1
ATOM 1437 C C . SER A 1 186 ? 14.461 -15.93 -26.719 1 64.69 186 SER A C 1
ATOM 1439 O O . SER A 1 186 ? 13.75 -16.203 -27.688 1 64.69 186 SER A O 1
ATOM 1441 N N . THR A 1 187 ? 14.055 -15.961 -25.5 1 70.44 187 THR A N 1
ATOM 1442 C CA . THR A 1 187 ? 12.727 -16.5 -25.234 1 70.44 187 THR A CA 1
ATOM 1443 C C . THR A 1 187 ? 11.688 -15.383 -25.203 1 70.44 187 THR A C 1
ATOM 1445 O O . THR A 1 187 ? 12.008 -14.234 -24.875 1 70.44 187 THR A O 1
ATOM 1448 N N . PHE A 1 188 ? 10.555 -15.727 -25.672 1 67.81 188 PHE A N 1
ATOM 1449 C CA . PHE A 1 188 ? 9.445 -14.781 -25.641 1 67.81 188 PHE A CA 1
ATOM 1450 C C . PHE A 1 188 ? 9.086 -14.414 -24.203 1 67.81 188 PHE A C 1
ATOM 1452 O O . PHE A 1 188 ? 9.086 -15.273 -23.312 1 67.81 188 PHE A O 1
ATOM 1459 N N . HIS A 1 189 ? 8.898 -13.094 -24.078 1 74.94 189 HIS A N 1
ATOM 1460 C CA . HIS A 1 189 ? 8.328 -12.602 -22.828 1 74.94 189 HIS A CA 1
ATOM 1461 C C . HIS A 1 189 ? 7.094 -11.742 -23.094 1 74.94 189 HIS A C 1
ATOM 1463 O O . HIS A 1 189 ? 7.137 -10.82 -23.906 1 74.94 189 HIS A O 1
ATOM 1469 N N . PRO A 1 190 ? 6.008 -11.969 -22.375 1 71.62 190 PRO A N 1
ATOM 1470 C CA . PRO A 1 190 ? 4.758 -11.266 -22.656 1 71.62 190 PRO A CA 1
ATOM 1471 C C . PRO A 1 190 ? 4.898 -9.742 -22.562 1 71.62 190 PRO A C 1
ATOM 1473 O O . PRO A 1 190 ? 4.23 -9.008 -23.281 1 71.62 190 PRO A O 1
ATOM 1476 N N . LEU A 1 191 ? 5.719 -9.266 -21.766 1 71.62 191 LEU A N 1
ATOM 1477 C CA . LEU A 1 191 ? 5.891 -7.832 -21.547 1 71.62 191 LEU A CA 1
ATOM 1478 C C . LEU A 1 191 ? 6.5 -7.168 -22.781 1 71.62 191 LEU A C 1
ATOM 1480 O O . LEU A 1 191 ? 6.473 -5.941 -22.906 1 71.62 191 LEU A O 1
ATOM 1484 N N . SER A 1 192 ? 7.02 -7.988 -23.641 1 69.5 192 SER A N 1
ATOM 1485 C CA . SER A 1 192 ? 7.578 -7.434 -24.875 1 69.5 192 SER A CA 1
ATOM 1486 C C . SER A 1 192 ? 6.488 -6.836 -25.75 1 69.5 192 SER A C 1
ATOM 1488 O O . SER A 1 192 ? 6.773 -6.043 -26.656 1 69.5 192 SER A O 1
ATOM 1490 N N . GLU A 1 193 ? 5.262 -7.211 -25.453 1 69.25 193 GLU A N 1
ATOM 1491 C CA . GLU A 1 193 ? 4.133 -6.719 -26.25 1 69.25 193 GLU A CA 1
ATOM 1492 C C . GLU A 1 193 ? 3.549 -5.449 -25.641 1 69.25 193 GLU A C 1
ATOM 1494 O O . GLU A 1 193 ? 2.68 -4.812 -26.234 1 69.25 193 GLU A O 1
ATOM 1499 N N . ALA A 1 194 ? 4.023 -5.102 -24.469 1 71.88 194 ALA A N 1
ATOM 1500 C CA . ALA A 1 194 ? 3.518 -3.893 -23.828 1 71.88 194 ALA A CA 1
ATOM 1501 C C . ALA A 1 194 ? 3.986 -2.639 -24.562 1 71.88 194 ALA A C 1
ATOM 1503 O O . ALA A 1 194 ? 5.129 -2.57 -25.016 1 71.88 194 ALA A O 1
ATOM 1504 N N . PRO A 1 195 ? 2.924 -1.771 -24.75 1 65.5 195 PRO A N 1
ATOM 1505 C CA . PRO A 1 195 ? 3.361 -0.545 -25.422 1 65.5 195 PRO A CA 1
ATOM 1506 C C . PRO A 1 195 ? 4.531 0.133 -24.719 1 65.5 195 PRO A C 1
ATOM 1508 O O . PRO A 1 195 ? 4.652 0.04 -23.5 1 65.5 195 PRO A O 1
ATOM 1511 N N . GLU A 1 196 ? 5.602 0.44 -25.469 1 55.94 196 GLU A N 1
ATOM 1512 C CA . GLU A 1 196 ? 6.836 1.078 -25.016 1 55.94 196 GLU A CA 1
ATOM 1513 C C . GLU A 1 196 ? 6.551 2.098 -23.922 1 55.94 196 GLU A C 1
ATOM 1515 O O . GLU A 1 196 ? 7.363 2.275 -23 1 55.94 196 GLU A O 1
ATOM 1520 N N . GLN A 1 197 ? 5.422 2.689 -24.094 1 54.22 197 GLN A N 1
ATOM 1521 C CA . GLN A 1 197 ? 5.191 3.838 -23.234 1 54.22 197 GLN A CA 1
ATOM 1522 C C . GLN A 1 197 ? 4.992 3.4 -21.781 1 54.22 197 GLN A C 1
ATOM 1524 O O . GLN A 1 197 ? 4.793 4.238 -20.891 1 54.22 197 GLN A O 1
ATOM 1529 N N . GLN A 1 198 ? 4.848 2.143 -21.641 1 56.12 198 GLN A N 1
ATOM 1530 C CA . GLN A 1 198 ? 4.711 1.848 -20.219 1 56.12 198 GLN A CA 1
ATOM 1531 C C . GLN A 1 198 ? 5.945 2.307 -19.438 1 56.12 198 GLN A C 1
ATOM 1533 O O . GLN A 1 198 ? 6.98 1.64 -19.469 1 56.12 198 GLN A O 1
ATOM 1538 N N . LEU A 1 199 ? 6.152 3.684 -19.562 1 56.41 199 LEU A N 1
ATOM 1539 C CA . LEU A 1 199 ? 7.223 4.559 -19.094 1 56.41 199 LEU A CA 1
ATOM 1540 C C . LEU A 1 199 ? 7.676 4.164 -17.688 1 56.41 199 LEU A C 1
ATOM 1542 O O . LEU A 1 199 ? 6.844 3.924 -16.812 1 56.41 199 LEU A O 1
ATOM 1546 N N . GLN A 1 200 ? 8.992 3.762 -17.641 1 66.75 200 GLN A N 1
ATOM 1547 C CA . GLN A 1 200 ? 9.758 3.686 -16.391 1 66.75 200 GLN A CA 1
ATOM 1548 C C . GLN A 1 200 ? 9.5 4.91 -15.516 1 66.75 200 GLN A C 1
ATOM 1550 O O . GLN A 1 200 ? 9.539 6.043 -16 1 66.75 200 GLN A O 1
ATOM 1555 N N . LEU A 1 201 ? 8.945 4.629 -14.445 1 82.19 201 LEU A N 1
ATOM 1556 C CA . LEU A 1 201 ? 8.828 5.711 -13.469 1 82.19 201 LEU A CA 1
ATOM 1557 C C . LEU A 1 201 ? 10.211 6.227 -13.07 1 82.19 201 LEU A C 1
ATOM 1559 O O . LEU A 1 201 ? 11.117 5.438 -12.805 1 82.19 201 LEU A O 1
ATOM 1563 N N . GLN A 1 202 ? 10.414 7.488 -13.242 1 86.44 202 GLN A N 1
ATOM 1564 C CA . GLN A 1 202 ? 11.672 8.094 -12.812 1 86.44 202 GLN A CA 1
ATOM 1565 C C . GLN A 1 202 ? 11.633 8.461 -11.336 1 86.44 202 GLN A C 1
ATOM 1567 O O . GLN A 1 202 ? 10.758 9.219 -10.906 1 86.44 202 GLN A O 1
ATOM 1572 N N . PRO A 1 203 ? 12.594 7.902 -10.656 1 91.81 203 PRO A N 1
ATOM 1573 C CA . PRO A 1 203 ? 12.633 8.32 -9.25 1 91.81 203 PRO A CA 1
ATOM 1574 C C . PRO A 1 203 ? 12.906 9.812 -9.086 1 91.81 203 PRO A C 1
ATOM 1576 O O . PRO A 1 203 ? 13.672 10.391 -9.859 1 91.81 203 PRO A O 1
ATOM 1579 N N . PRO A 1 204 ? 12.242 10.445 -8.094 1 94.19 204 PRO A N 1
ATOM 1580 C CA . PRO A 1 204 ? 12.594 11.844 -7.816 1 94.19 204 PRO A CA 1
ATOM 1581 C C . PRO A 1 204 ? 14.023 12 -7.293 1 94.19 204 PRO A C 1
ATOM 1583 O O . PRO A 1 204 ? 14.617 11.023 -6.824 1 94.19 204 PRO A O 1
ATOM 1586 N N . ALA A 1 205 ? 14.516 13.211 -7.445 1 91.94 205 ALA A N 1
ATOM 1587 C CA . ALA A 1 205 ? 15.867 13.484 -6.98 1 91.94 205 ALA A CA 1
ATOM 1588 C C . ALA A 1 205 ? 16.016 13.156 -5.5 1 91.94 205 ALA A C 1
ATOM 1590 O O . ALA A 1 205 ? 15.172 13.531 -4.684 1 91.94 205 ALA A O 1
ATOM 1591 N N . GLY A 1 206 ? 17.062 12.43 -5.238 1 91.38 206 GLY A N 1
ATOM 1592 C CA . GLY A 1 206 ? 17.375 12.125 -3.85 1 91.38 206 GLY A CA 1
ATOM 1593 C C . GLY A 1 206 ? 16.734 10.836 -3.369 1 91.38 206 GLY A C 1
ATOM 1594 O O . GLY A 1 206 ? 16.906 10.453 -2.209 1 91.38 206 GLY A O 1
ATOM 1595 N N . ALA A 1 207 ? 16.016 10.141 -4.266 1 92.69 207 ALA A N 1
ATOM 1596 C CA . ALA A 1 207 ? 15.445 8.844 -3.908 1 92.69 207 ALA A CA 1
ATOM 1597 C C . ALA A 1 207 ? 16.531 7.781 -3.785 1 92.69 207 ALA A C 1
ATOM 1599 O O . ALA A 1 207 ? 17.562 7.859 -4.461 1 92.69 207 ALA A O 1
ATOM 1600 N N . ALA A 1 208 ? 16.266 6.789 -2.924 1 88.56 208 ALA A N 1
ATOM 1601 C CA . ALA A 1 208 ? 17.188 5.664 -2.807 1 88.56 208 ALA A CA 1
ATOM 1602 C C . ALA A 1 208 ? 17.219 4.836 -4.086 1 88.56 208 ALA A C 1
ATOM 1604 O O . ALA A 1 208 ? 16.172 4.613 -4.707 1 88.56 208 ALA A O 1
ATOM 1605 N N . PRO A 1 209 ? 18.344 4.309 -4.398 1 88.94 209 PRO A N 1
ATOM 1606 C CA . PRO A 1 209 ? 18.422 3.473 -5.598 1 88.94 209 PRO A CA 1
ATOM 1607 C C . PRO A 1 209 ? 17.828 2.082 -5.391 1 88.94 209 PRO A C 1
ATOM 1609 O O . PRO A 1 209 ? 17.797 1.579 -4.266 1 88.94 209 PRO A O 1
ATOM 1612 N N . GLN A 1 210 ? 17.406 1.485 -6.453 1 88.94 210 GLN A N 1
ATOM 1613 C CA . GLN A 1 210 ? 16.906 0.114 -6.414 1 88.94 210 GLN A CA 1
ATOM 1614 C C . GLN A 1 210 ? 18.047 -0.888 -6.621 1 88.94 210 GLN A C 1
ATOM 1616 O O . GLN A 1 210 ? 18.891 -0.695 -7.488 1 88.94 210 GLN A O 1
ATOM 1621 N N . SER A 1 211 ? 18.016 -1.97 -5.816 1 88.06 211 SER A N 1
ATOM 1622 C CA . SER A 1 211 ? 18.922 -3.088 -6.043 1 88.06 211 SER A CA 1
ATOM 1623 C C . SER A 1 211 ? 18.531 -3.873 -7.289 1 88.06 211 SER A C 1
ATOM 1625 O O . SER A 1 211 ? 17.344 -3.934 -7.648 1 88.06 211 SER A O 1
ATOM 1627 N N . MET A 1 212 ? 19.531 -4.516 -7.898 1 85.44 212 MET A N 1
ATOM 1628 C CA . MET A 1 212 ? 19.266 -5.359 -9.062 1 85.44 212 MET A CA 1
ATOM 1629 C C . MET A 1 212 ? 19.359 -6.836 -8.695 1 85.44 212 MET A C 1
ATOM 1631 O O . MET A 1 212 ? 19.328 -7.699 -9.578 1 85.44 212 MET A O 1
ATOM 1635 N N . THR A 1 213 ? 19.375 -7.074 -7.484 1 83.06 213 THR A N 1
ATOM 1636 C CA . THR A 1 213 ? 19.5 -8.445 -7.012 1 83.06 213 THR A CA 1
ATOM 1637 C C . THR A 1 213 ? 18.172 -9.188 -7.156 1 83.06 213 THR A C 1
ATOM 1639 O O . THR A 1 213 ? 17.141 -8.727 -6.664 1 83.06 213 THR A O 1
ATOM 1642 N N . THR A 1 214 ? 18.219 -10.297 -7.875 1 87.75 214 THR A N 1
ATOM 1643 C CA . THR A 1 214 ? 17.094 -11.227 -7.934 1 87.75 214 THR A CA 1
ATOM 1644 C C . THR A 1 214 ? 17.281 -12.359 -6.918 1 87.75 214 THR A C 1
ATOM 1646 O O . THR A 1 214 ? 18.375 -12.883 -6.762 1 87.75 214 THR A O 1
ATOM 1649 N N . ALA A 1 215 ? 16.266 -12.609 -6.156 1 93.25 215 ALA A N 1
ATOM 1650 C CA . ALA A 1 215 ? 16.328 -13.688 -5.168 1 93.25 215 ALA A CA 1
ATOM 1651 C C . ALA A 1 215 ? 14.93 -14.203 -4.824 1 93.25 215 ALA A C 1
ATOM 1653 O O . ALA A 1 215 ? 13.953 -13.445 -4.879 1 93.25 215 ALA A O 1
ATOM 1654 N N . ALA A 1 216 ? 14.891 -15.453 -4.562 1 96.94 216 ALA A N 1
ATOM 1655 C CA . ALA A 1 216 ? 13.672 -16.047 -4 1 96.94 216 ALA A CA 1
ATOM 1656 C C . ALA A 1 216 ? 13.789 -16.203 -2.488 1 96.94 216 ALA A C 1
ATOM 1658 O O . ALA A 1 216 ? 14.891 -16.375 -1.957 1 96.94 216 ALA A O 1
ATOM 1659 N N . SER A 1 217 ? 12.672 -16.047 -1.789 1 97.69 217 SER A N 1
ATOM 1660 C CA . SER A 1 217 ? 12.578 -16.188 -0.339 1 97.69 217 SER A CA 1
ATOM 1661 C C . SER A 1 217 ? 11.242 -16.797 0.071 1 97.69 217 SER A C 1
ATOM 1663 O O . SER A 1 217 ? 10.453 -17.203 -0.782 1 97.69 217 SER A O 1
ATOM 1665 N N . LEU A 1 218 ? 11.133 -16.969 1.371 1 98.56 218 LEU A N 1
ATOM 1666 C CA . LEU A 1 218 ? 9.867 -17.453 1.924 1 98.56 218 LEU A CA 1
ATOM 1667 C C . LEU A 1 218 ? 9.258 -16.406 2.859 1 98.56 218 LEU A C 1
ATOM 1669 O O . LEU A 1 218 ? 9.977 -15.781 3.648 1 98.56 218 LEU A O 1
ATOM 1673 N N . LEU A 1 219 ? 8.023 -16.125 2.727 1 98.81 219 LEU A N 1
ATOM 1674 C CA . LEU A 1 219 ? 7.23 -15.562 3.818 1 98.81 219 LEU A CA 1
ATOM 1675 C C . LEU A 1 219 ? 6.668 -16.672 4.707 1 98.81 219 LEU A C 1
ATOM 1677 O O . LEU A 1 219 ? 5.945 -17.547 4.23 1 98.81 219 LEU A O 1
ATOM 1681 N N . VAL A 1 220 ? 6.945 -16.609 5.977 1 98.81 220 VAL A N 1
ATOM 1682 C CA . VAL A 1 220 ? 6.613 -17.703 6.887 1 98.81 220 VAL A CA 1
ATOM 1683 C C . VAL A 1 220 ? 5.613 -17.219 7.934 1 98.81 220 VAL A C 1
ATOM 1685 O O . VAL A 1 220 ? 5.805 -16.156 8.547 1 98.81 220 VAL A O 1
ATOM 1688 N N . SER A 1 221 ? 4.574 -17.906 8.156 1 98.81 221 SER A N 1
ATOM 1689 C CA . SER A 1 221 ? 3.604 -17.641 9.219 1 98.81 221 SER A CA 1
ATOM 1690 C C . SER A 1 221 ? 3.426 -18.875 10.109 1 98.81 221 SER A C 1
ATOM 1692 O O . SER A 1 221 ? 3.176 -19.969 9.625 1 98.81 221 SER A O 1
ATOM 1694 N N . LYS A 1 222 ? 3.463 -18.688 11.406 1 98.12 222 LYS A N 1
ATOM 1695 C CA . LYS A 1 222 ? 3.26 -19.75 12.375 1 98.12 222 LYS A CA 1
ATOM 1696 C C . LYS A 1 222 ? 1.906 -19.609 13.07 1 98.12 222 LYS A C 1
ATOM 1698 O O . LYS A 1 222 ? 1.616 -20.344 14.023 1 98.12 222 LYS A O 1
ATOM 1703 N N . ASP A 1 223 ? 1.105 -18.656 12.633 1 97.81 223 ASP A N 1
ATOM 1704 C CA . ASP A 1 223 ? -0.182 -18.375 13.258 1 97.81 223 ASP A CA 1
ATOM 1705 C C . ASP A 1 223 ? -1.288 -18.25 12.211 1 97.81 223 ASP A C 1
ATOM 1707 O O . ASP A 1 223 ? -2.146 -17.375 12.305 1 97.81 223 ASP A O 1
ATOM 1711 N N . SER A 1 224 ? -1.223 -19.047 11.164 1 97 224 SER A N 1
ATOM 1712 C CA . SER A 1 224 ? -2.248 -19.188 10.133 1 97 224 SER A CA 1
ATOM 1713 C C . SER A 1 224 ? -2.518 -17.859 9.438 1 97 224 SER A C 1
ATOM 1715 O O . SER A 1 224 ? -3.674 -17.469 9.266 1 97 224 SER A O 1
ATOM 1717 N N . GLY A 1 225 ? -1.442 -17.125 9.172 1 97.44 225 GLY A N 1
ATOM 1718 C CA . GLY A 1 225 ? -1.531 -15.961 8.289 1 97.44 225 GLY A CA 1
ATOM 1719 C C . GLY A 1 225 ? -1.696 -14.656 9.039 1 97.44 225 GLY A C 1
ATOM 1720 O O . GLY A 1 225 ? -1.804 -13.594 8.43 1 97.44 225 GLY A O 1
ATOM 1721 N N . ALA A 1 226 ? -1.683 -14.664 10.383 1 96.31 226 ALA A N 1
ATOM 1722 C CA . ALA A 1 226 ? -1.852 -13.43 11.148 1 96.31 226 ALA A CA 1
ATOM 1723 C C . ALA A 1 226 ? -0.596 -12.562 11.078 1 96.31 226 ALA A C 1
ATOM 1725 O O . ALA A 1 226 ? -0.684 -11.336 11 1 96.31 226 ALA A O 1
ATOM 1726 N N . THR A 1 227 ? 0.577 -13.203 11.203 1 96.94 227 THR A N 1
ATOM 1727 C CA . THR A 1 227 ? 1.847 -12.492 11.086 1 96.94 227 THR A CA 1
ATOM 1728 C C . THR A 1 227 ? 2.799 -13.242 10.148 1 96.94 227 THR A C 1
ATOM 1730 O O . THR A 1 227 ? 2.646 -14.445 9.93 1 96.94 227 THR A O 1
ATOM 1733 N N . TRP A 1 228 ? 3.719 -12.531 9.617 1 98.19 228 TRP A N 1
ATOM 1734 C CA . TRP A 1 228 ? 4.625 -13.078 8.617 1 98.19 228 TRP A CA 1
ATOM 1735 C C . TRP A 1 228 ? 6.055 -12.609 8.859 1 98.19 228 TRP A C 1
ATOM 1737 O O . TRP A 1 228 ? 6.281 -11.484 9.312 1 98.19 228 TRP A O 1
ATOM 1747 N N . LYS A 1 229 ? 6.969 -13.461 8.523 1 97.69 229 LYS A N 1
ATOM 1748 C CA . LYS A 1 229 ? 8.391 -13.141 8.531 1 97.69 229 LYS A CA 1
ATOM 1749 C C . LYS A 1 229 ? 9.07 -13.617 7.254 1 97.69 229 LYS A C 1
ATOM 1751 O O . LYS A 1 229 ? 8.773 -14.711 6.758 1 97.69 229 LYS A O 1
ATOM 1756 N N . VAL A 1 230 ? 9.977 -12.836 6.742 1 97.81 230 VAL A N 1
ATOM 1757 C CA . VAL A 1 230 ? 10.75 -13.242 5.578 1 97.81 230 VAL A CA 1
ATOM 1758 C C . VAL A 1 230 ? 11.93 -14.109 6.012 1 97.81 230 VAL A C 1
ATOM 1760 O O . VAL A 1 230 ? 12.648 -13.758 6.949 1 97.81 230 VAL A O 1
ATOM 1763 N N . VAL A 1 231 ? 12.102 -15.203 5.316 1 97.94 231 VAL A N 1
ATOM 1764 C CA . VAL A 1 231 ? 13.156 -16.141 5.688 1 97.94 231 VAL A CA 1
ATOM 1765 C C . VAL A 1 231 ? 13.891 -16.609 4.438 1 97.94 231 VAL A C 1
ATOM 1767 O O . VAL A 1 231 ? 13.266 -16.969 3.438 1 97.94 231 VAL A O 1
ATOM 1770 N N . GLY A 1 232 ? 15.195 -16.531 4.48 1 96.44 232 GLY A N 1
ATOM 1771 C CA . GLY A 1 232 ? 16.031 -17.156 3.467 1 96.44 232 GLY A CA 1
ATOM 1772 C C . GLY A 1 232 ? 16.172 -16.328 2.209 1 96.44 232 GLY A C 1
ATOM 1773 O O . GLY A 1 232 ? 15.336 -15.461 1.937 1 96.44 232 GLY A O 1
ATOM 1774 N N . ASP A 1 233 ? 17.234 -16.75 1.465 1 95.06 233 ASP A N 1
ATOM 1775 C CA . ASP A 1 233 ? 17.531 -16.156 0.168 1 95.06 233 ASP A CA 1
ATOM 1776 C C . ASP A 1 233 ? 18.188 -17.172 -0.762 1 95.06 233 ASP A C 1
ATOM 1778 O O . ASP A 1 233 ? 19.172 -17.812 -0.396 1 95.06 233 ASP A O 1
ATOM 1782 N N . VAL A 1 234 ? 17.547 -17.328 -1.888 1 95.88 234 VAL A N 1
ATOM 1783 C CA . VAL A 1 234 ? 18.109 -18.188 -2.928 1 95.88 234 VAL A CA 1
ATOM 1784 C C . VAL A 1 234 ? 18.391 -17.359 -4.18 1 95.88 234 VAL A C 1
ATOM 1786 O O . VAL A 1 234 ? 17.484 -16.75 -4.746 1 95.88 234 VAL A O 1
ATOM 1789 N N . GLU A 1 235 ? 19.609 -17.328 -4.59 1 91.62 235 GLU A N 1
ATOM 1790 C CA . GLU A 1 235 ? 20.016 -16.547 -5.766 1 91.62 235 GLU A CA 1
ATOM 1791 C C . GLU A 1 235 ? 20.938 -17.359 -6.668 1 91.62 235 GLU A C 1
ATOM 1793 O O . GLU A 1 235 ? 21.484 -18.375 -6.246 1 91.62 235 GLU A O 1
ATOM 1798 N N . ASP A 1 236 ? 20.938 -16.938 -7.871 1 88.81 236 ASP A N 1
ATOM 1799 C CA . ASP A 1 236 ? 21.859 -17.5 -8.859 1 88.81 236 ASP A CA 1
ATOM 1800 C C . ASP A 1 236 ? 22.438 -16.422 -9.75 1 88.81 236 ASP A C 1
ATOM 1802 O O . ASP A 1 236 ? 21.734 -15.484 -10.148 1 88.81 236 ASP A O 1
ATOM 1806 N N . ALA A 1 237 ? 23.688 -16.5 -10.078 1 79.56 237 ALA A N 1
ATOM 1807 C CA . ALA A 1 237 ? 24.375 -15.461 -10.828 1 79.56 237 ALA A CA 1
ATOM 1808 C C . ALA A 1 237 ? 24.078 -15.57 -12.32 1 79.56 237 ALA A C 1
ATOM 1810 O O . ALA A 1 237 ? 24.266 -14.609 -13.07 1 79.56 237 ALA A O 1
ATOM 1811 N N . LYS A 1 238 ? 23.703 -16.703 -12.734 1 79.25 238 LYS A N 1
ATOM 1812 C CA . LYS A 1 238 ? 23.641 -16.953 -14.172 1 79.25 238 LYS A CA 1
ATOM 1813 C C . LYS A 1 238 ? 22.219 -16.781 -14.695 1 79.25 238 LYS A C 1
ATOM 1815 O O . LYS A 1 238 ? 22.016 -16.594 -15.898 1 79.25 238 LYS A O 1
ATOM 1820 N N . THR A 1 239 ? 21.281 -17 -13.914 1 83.19 239 THR A N 1
ATOM 1821 C CA . THR A 1 239 ? 19.875 -16.891 -14.328 1 83.19 239 THR A CA 1
ATOM 1822 C C . THR A 1 239 ? 19.016 -16.359 -13.188 1 83.19 239 THR A C 1
ATOM 1824 O O . THR A 1 239 ? 19.453 -16.328 -12.031 1 83.19 239 THR A O 1
ATOM 1827 N N . TRP A 1 240 ? 17.844 -15.867 -13.57 1 87.19 240 TRP A N 1
ATOM 1828 C CA . TRP A 1 240 ? 16.906 -15.477 -12.523 1 87.19 240 TRP A CA 1
ATOM 1829 C C . TRP A 1 240 ? 16.172 -16.703 -11.969 1 87.19 240 TRP A C 1
ATOM 1831 O O . TRP A 1 240 ? 16.031 -17.703 -12.664 1 87.19 240 TRP A O 1
ATOM 1841 N N . LEU A 1 241 ? 15.867 -16.688 -10.758 1 92.12 241 LEU A N 1
ATOM 1842 C CA . LEU A 1 241 ? 15.031 -17.688 -10.086 1 92.12 241 LEU A CA 1
ATOM 1843 C C . LEU A 1 241 ? 13.68 -17.094 -9.703 1 92.12 241 LEU A C 1
ATOM 1845 O O . LEU A 1 241 ? 13.523 -16.531 -8.617 1 92.12 241 LEU A O 1
ATOM 1849 N N . VAL A 1 242 ? 12.719 -17.25 -10.656 1 94.19 242 VAL A N 1
ATOM 1850 C CA . VAL A 1 242 ? 11.461 -16.531 -10.453 1 94.19 242 VAL A CA 1
ATOM 1851 C C . VAL A 1 242 ? 10.305 -17.531 -10.422 1 94.19 242 VAL A C 1
ATOM 1853 O O . VAL A 1 242 ? 10.477 -18.703 -10.781 1 94.19 242 VAL A O 1
ATOM 1856 N N . ASN A 1 243 ? 9.172 -17.094 -9.883 1 96.06 243 ASN A N 1
ATOM 1857 C CA . ASN A 1 243 ? 7.945 -17.875 -9.75 1 96.06 243 ASN A CA 1
ATOM 1858 C C . ASN A 1 243 ? 8.211 -19.203 -9.047 1 96.06 243 ASN A C 1
ATOM 1860 O O . ASN A 1 243 ? 7.879 -20.266 -9.578 1 96.06 243 ASN A O 1
ATOM 1864 N N . PRO A 1 244 ? 8.703 -19.094 -7.863 1 97.62 244 PRO A N 1
ATOM 1865 C CA . PRO A 1 244 ? 9.062 -20.328 -7.156 1 97.62 244 PRO A CA 1
ATOM 1866 C C . PRO A 1 244 ? 7.844 -21.172 -6.793 1 97.62 244 PRO A C 1
ATOM 1868 O O . PRO A 1 244 ? 6.785 -20.625 -6.465 1 97.62 244 PRO A O 1
ATOM 1871 N N . VAL A 1 245 ? 8.055 -22.453 -6.875 1 97.56 245 VAL A N 1
ATOM 1872 C CA . VAL A 1 245 ? 7.113 -23.469 -6.406 1 97.56 245 VAL A CA 1
ATOM 1873 C C . VAL A 1 245 ? 7.734 -24.266 -5.254 1 97.56 245 VAL A C 1
ATOM 1875 O O . VAL A 1 245 ? 8.922 -24.594 -5.289 1 97.56 245 VAL A O 1
ATOM 1878 N N . LEU A 1 246 ? 6.91 -24.5 -4.25 1 98.12 246 LEU A N 1
ATOM 1879 C CA . LEU A 1 246 ? 7.449 -25.078 -3.031 1 98.12 246 LEU A CA 1
ATOM 1880 C C . LEU A 1 246 ? 6.746 -26.406 -2.709 1 98.12 246 LEU A C 1
ATOM 1882 O O . LEU A 1 246 ? 5.523 -26.5 -2.824 1 98.12 246 LEU A O 1
ATOM 1886 N N . GLU A 1 247 ? 7.543 -27.406 -2.35 1 97.69 247 GLU A N 1
ATOM 1887 C CA . GLU A 1 247 ? 7.051 -28.688 -1.856 1 97.69 247 GLU A CA 1
ATOM 1888 C C . GLU A 1 247 ? 7.785 -29.109 -0.585 1 97.69 247 GLU A C 1
ATOM 1890 O O . GLU A 1 247 ? 8.867 -28.594 -0.287 1 97.69 247 GLU A O 1
ATOM 1895 N N . GLN A 1 248 ? 7.18 -29.953 0.121 1 97.81 248 GLN A N 1
ATOM 1896 C CA . GLN A 1 248 ? 7.84 -30.578 1.263 1 97.81 248 GLN A CA 1
ATOM 1897 C C . GLN A 1 248 ? 8.242 -32 0.947 1 97.81 248 GLN A C 1
ATOM 1899 O O . GLN A 1 248 ? 7.402 -32.812 0.531 1 97.81 248 GLN A O 1
ATOM 1904 N N . GLY A 1 249 ? 9.453 -32.312 1.175 1 96.62 249 GLY A N 1
ATOM 1905 C CA . GLY A 1 249 ? 9.969 -33.625 0.886 1 96.62 249 GLY A CA 1
ATOM 1906 C C . GLY A 1 249 ? 9.609 -34.656 1.941 1 96.62 249 GLY A C 1
ATOM 1907 O O . GLY A 1 249 ? 9.016 -34.312 2.967 1 96.62 249 GLY A O 1
ATOM 1908 N N . SER A 1 250 ? 10.008 -35.906 1.64 1 95.31 250 SER A N 1
ATOM 1909 C CA . SER A 1 250 ? 9.641 -37.062 2.463 1 95.31 250 SER A CA 1
ATOM 1910 C C . SER A 1 250 ? 10.289 -37 3.842 1 95.31 250 SER A C 1
ATOM 1912 O O . SER A 1 250 ? 9.758 -37.531 4.816 1 95.31 250 SER A O 1
ATOM 1914 N N . LYS A 1 251 ? 11.375 -36.281 3.959 1 95.25 251 LYS A N 1
ATOM 1915 C CA . LYS A 1 251 ? 12.07 -36.156 5.238 1 95.25 251 LYS A CA 1
ATOM 1916 C C . LYS A 1 251 ? 11.766 -34.844 5.91 1 95.25 251 LYS A C 1
ATOM 1918 O O . LYS A 1 251 ? 12.445 -34.438 6.863 1 95.25 251 LYS A O 1
ATOM 1923 N N . GLY A 1 252 ? 10.891 -34.125 5.344 1 96.12 252 GLY A N 1
ATOM 1924 C CA . GLY A 1 252 ? 10.477 -32.875 5.93 1 96.12 252 GLY A CA 1
ATOM 1925 C C . GLY A 1 252 ? 11.219 -31.672 5.363 1 96.12 252 GLY A C 1
ATOM 1926 O O . GLY A 1 252 ? 10.898 -30.531 5.684 1 96.12 252 GLY A O 1
ATOM 1927 N N . GLN A 1 253 ? 12.18 -31.891 4.539 1 97.69 253 GLN A N 1
ATOM 1928 C CA . GLN A 1 253 ? 12.922 -30.781 3.936 1 97.69 253 GLN A CA 1
ATOM 1929 C C . GLN A 1 253 ? 12.047 -30 2.967 1 97.69 253 GLN A C 1
ATOM 1931 O O . GLN A 1 253 ? 11.102 -30.547 2.393 1 97.69 253 GLN A O 1
ATOM 1936 N N . LEU A 1 254 ? 12.344 -28.734 2.82 1 98.44 254 LEU A N 1
ATOM 1937 C CA . LEU A 1 254 ? 11.664 -27.906 1.823 1 98.44 254 LEU A CA 1
ATOM 1938 C C . LEU A 1 254 ? 12.383 -27.984 0.479 1 98.44 254 LEU A C 1
ATOM 1940 O O . LEU A 1 254 ? 13.617 -28 0.427 1 98.44 254 LEU A O 1
ATOM 1944 N N . ILE A 1 255 ? 11.625 -28.156 -0.555 1 98.19 255 ILE A N 1
ATOM 1945 C CA . ILE A 1 255 ? 12.125 -28.188 -1.926 1 98.19 255 ILE A CA 1
ATOM 1946 C C . ILE A 1 255 ? 11.531 -27.031 -2.721 1 98.19 255 ILE A C 1
ATOM 1948 O O . ILE A 1 255 ? 10.305 -26.938 -2.869 1 98.19 255 ILE A O 1
ATOM 1952 N N . MET A 1 256 ? 12.383 -26.172 -3.209 1 98 256 MET A N 1
ATOM 1953 C CA . MET A 1 256 ? 11.945 -25.047 -4.027 1 98 256 MET A CA 1
ATOM 1954 C C . MET A 1 256 ? 12.406 -25.203 -5.469 1 98 256 MET A C 1
ATOM 1956 O O . MET A 1 256 ? 13.57 -25.547 -5.723 1 98 256 MET A O 1
ATOM 1960 N N . MET A 1 257 ? 11.516 -25.031 -6.426 1 97.75 257 MET A N 1
ATOM 1961 C CA . MET A 1 257 ? 11.805 -25.078 -7.852 1 97.75 257 MET A CA 1
ATOM 1962 C C . MET A 1 257 ? 11.477 -23.75 -8.523 1 97.75 257 MET A C 1
ATOM 1964 O O . MET A 1 257 ? 10.617 -23.016 -8.055 1 97.75 257 MET A O 1
ATOM 1968 N N . PHE A 1 258 ? 12.18 -23.5 -9.68 1 95.56 258 PHE A N 1
ATOM 1969 C CA . PHE A 1 258 ? 12.117 -22.156 -10.242 1 95.56 258 PHE A CA 1
ATOM 1970 C C . PHE A 1 258 ? 11.953 -22.219 -11.758 1 95.56 258 PHE A C 1
ATOM 1972 O O . PHE A 1 258 ? 12.562 -23.062 -12.422 1 95.56 258 PHE A O 1
ATOM 1979 N N . ARG A 1 259 ? 11.148 -21.266 -12.18 1 92.12 259 ARG A N 1
ATOM 1980 C CA . ARG A 1 259 ? 11.258 -20.828 -13.57 1 92.12 259 ARG A CA 1
ATOM 1981 C C . ARG A 1 259 ? 12.602 -20.141 -13.828 1 92.12 259 ARG A C 1
ATOM 1983 O O . ARG A 1 259 ? 13.062 -19.344 -13.008 1 92.12 259 ARG A O 1
ATOM 1990 N N . THR A 1 260 ? 13.25 -20.469 -14.922 1 89.69 260 THR A N 1
ATOM 1991 C CA . THR A 1 260 ? 14.516 -19.844 -15.281 1 89.69 260 THR A CA 1
ATOM 1992 C C . THR A 1 260 ? 14.547 -19.484 -16.766 1 89.69 260 THR A C 1
ATOM 1994 O O . THR A 1 260 ? 13.633 -19.828 -17.516 1 89.69 260 THR A O 1
ATOM 1997 N N . ALA A 1 261 ? 15.586 -18.75 -17.047 1 87.12 261 ALA A N 1
ATOM 1998 C CA . ALA A 1 261 ? 15.852 -18.453 -18.453 1 87.12 261 ALA A CA 1
ATOM 1999 C C . ALA A 1 261 ? 16.875 -19.422 -19.047 1 87.12 261 ALA A C 1
ATOM 2001 O O . ALA A 1 261 ? 17.406 -19.203 -20.141 1 87.12 261 ALA A O 1
ATOM 2002 N N . ALA A 1 262 ? 17.109 -20.516 -18.406 1 88.25 262 ALA A N 1
ATOM 2003 C CA . ALA A 1 262 ? 18.172 -21.438 -18.812 1 88.25 262 ALA A CA 1
ATOM 2004 C C . ALA A 1 262 ? 17.594 -22.609 -19.609 1 88.25 262 ALA A C 1
ATOM 2006 O O . ALA A 1 262 ? 18.328 -23.5 -20.031 1 88.25 262 ALA A O 1
ATOM 2007 N N . GLY A 1 263 ? 16.281 -22.656 -19.734 1 90.94 263 GLY A N 1
ATOM 2008 C CA . GLY A 1 263 ? 15.648 -23.719 -20.5 1 90.94 263 GLY A CA 1
ATOM 2009 C C . GLY A 1 263 ? 15.266 -24.922 -19.656 1 90.94 263 GLY A C 1
ATOM 2010 O O . GLY A 1 263 ? 14.797 -25.922 -20.188 1 90.94 263 GLY A O 1
ATOM 2011 N N . LYS A 1 264 ? 15.555 -24.812 -18.359 1 93.56 264 LYS A N 1
ATOM 2012 C CA . LYS A 1 264 ? 15.242 -25.891 -17.422 1 93.56 264 LYS A CA 1
ATOM 2013 C C . LYS A 1 264 ? 14.703 -25.328 -16.109 1 93.56 264 LYS A C 1
ATOM 2015 O O . LYS A 1 264 ? 15.039 -24.203 -15.727 1 93.56 264 LYS A O 1
ATOM 2020 N N . VAL A 1 265 ? 13.938 -26.125 -15.484 1 96.12 265 VAL A N 1
ATOM 2021 C CA . VAL A 1 265 ? 13.578 -25.812 -14.102 1 96.12 265 VAL A CA 1
ATOM 2022 C C . VAL A 1 265 ? 14.789 -26 -13.195 1 96.12 265 VAL A C 1
ATOM 2024 O O . VAL A 1 265 ? 15.539 -26.969 -13.344 1 96.12 265 VAL A O 1
ATOM 2027 N N . TYR A 1 266 ? 15.008 -25.031 -12.32 1 96.56 266 TYR A N 1
ATOM 2028 C CA . TYR A 1 266 ? 16.031 -25.172 -11.297 1 96.56 266 TYR A CA 1
ATOM 2029 C C . TYR A 1 266 ? 15.422 -25.625 -9.969 1 96.56 266 TYR A C 1
ATOM 2031 O O . TYR A 1 266 ? 14.234 -25.422 -9.734 1 96.56 266 TYR A O 1
ATOM 2039 N N . LEU A 1 267 ? 16.281 -26.297 -9.141 1 97.75 267 LEU A N 1
ATOM 2040 C CA . LEU A 1 267 ? 15.828 -26.812 -7.848 1 97.75 267 LEU A CA 1
ATOM 2041 C C . LEU A 1 267 ? 16.844 -26.5 -6.754 1 97.75 267 LEU A C 1
ATOM 2043 O O . LEU A 1 267 ? 18.047 -26.562 -6.977 1 97.75 267 LEU A O 1
ATOM 2047 N N . SER A 1 268 ? 16.359 -26.062 -5.594 1 97.88 268 SER A N 1
ATOM 2048 C CA . SER A 1 268 ? 17.109 -25.875 -4.355 1 97.88 268 SER A CA 1
ATOM 2049 C C . SER A 1 268 ? 16.359 -26.5 -3.172 1 97.88 268 SER A C 1
ATOM 2051 O O . SER A 1 268 ? 15.141 -26.641 -3.195 1 97.88 268 SER A O 1
ATOM 2053 N N . SER A 1 269 ? 17.125 -26.938 -2.143 1 97.88 269 SER A N 1
ATOM 2054 C CA . SER A 1 269 ? 16.5 -27.578 -0.993 1 97.88 269 SER A CA 1
ATOM 2055 C C . SER A 1 269 ? 16.984 -26.969 0.317 1 97.88 269 SER A C 1
ATOM 2057 O O . SER A 1 269 ? 18.094 -26.406 0.381 1 97.88 269 SER A O 1
ATOM 2059 N N . SER A 1 270 ? 16.172 -26.953 1.294 1 98.75 270 SER A N 1
ATOM 2060 C CA . SER A 1 270 ? 16.5 -26.5 2.641 1 98.75 270 SER A CA 1
ATOM 2061 C C . SER A 1 270 ? 16.156 -27.562 3.684 1 98.75 270 SER A C 1
ATOM 2063 O O . SER A 1 270 ? 15.062 -28.125 3.664 1 98.75 270 SER A O 1
ATOM 2065 N N . SER A 1 271 ? 17.062 -27.766 4.637 1 98 271 SER A N 1
ATOM 2066 C CA . SER A 1 271 ? 16.844 -28.719 5.711 1 98 271 SER A CA 1
ATOM 2067 C C . SER A 1 271 ? 16.609 -28.016 7.043 1 98 271 SER A C 1
ATOM 2069 O O . SER A 1 271 ? 16.469 -28.672 8.078 1 98 271 SER A O 1
ATOM 2071 N N . ASP A 1 272 ? 16.578 -26.688 7.07 1 98.12 272 ASP A N 1
ATOM 2072 C CA . ASP A 1 272 ? 16.422 -25.922 8.297 1 98.12 272 ASP A CA 1
ATOM 2073 C C . ASP A 1 272 ? 15.25 -24.953 8.195 1 98.12 272 ASP A C 1
ATOM 2075 O O . ASP A 1 272 ? 15.344 -23.812 8.625 1 98.12 272 ASP A O 1
ATOM 2079 N N . LYS A 1 273 ? 14.242 -25.438 7.504 1 97.38 273 LYS A N 1
ATOM 2080 C CA . LYS A 1 273 ? 12.961 -24.75 7.43 1 97.38 273 LYS A CA 1
ATOM 2081 C C . LYS A 1 273 ? 13.102 -23.406 6.699 1 97.38 273 LYS A C 1
ATOM 2083 O O . LYS A 1 273 ? 12.484 -22.422 7.078 1 97.38 273 LYS A O 1
ATOM 2088 N N . GLY A 1 274 ? 13.922 -23.375 5.73 1 98.06 274 GLY A N 1
ATOM 2089 C CA . GLY A 1 274 ? 13.984 -22.266 4.793 1 98.06 274 GLY A CA 1
ATOM 2090 C C . GLY A 1 274 ? 15.039 -21.234 5.145 1 98.06 274 GLY A C 1
ATOM 2091 O O . GLY A 1 274 ? 15.219 -20.234 4.434 1 98.06 274 GLY A O 1
ATOM 2092 N N . VAL A 1 275 ? 15.805 -21.422 6.23 1 97.94 275 VAL A N 1
ATOM 2093 C CA . VAL A 1 275 ? 16.797 -20.453 6.656 1 97.94 275 VAL A CA 1
ATOM 2094 C C . VAL A 1 275 ? 17.984 -20.453 5.688 1 97.94 275 VAL A C 1
ATOM 2096 O O . VAL A 1 275 ? 18.453 -19.391 5.262 1 97.94 275 VAL A O 1
ATOM 2099 N N . THR A 1 276 ? 18.453 -21.641 5.387 1 98.06 276 THR A N 1
ATOM 2100 C CA . THR A 1 276 ? 19.516 -21.781 4.398 1 98.06 276 THR A CA 1
ATOM 2101 C C . THR A 1 276 ? 19.094 -22.75 3.293 1 98.06 276 THR A C 1
ATOM 2103 O O . THR A 1 276 ? 18.219 -23.609 3.5 1 98.06 276 THR A O 1
ATOM 2106 N N . TRP A 1 277 ? 19.75 -22.578 2.131 1 98.25 277 TRP A N 1
ATOM 2107 C CA . TRP A 1 277 ? 19.375 -23.344 0.955 1 98.25 277 TRP A CA 1
ATOM 2108 C C . TRP A 1 277 ? 20.609 -23.859 0.224 1 98.25 277 TRP A C 1
ATOM 2110 O O . TRP A 1 277 ? 21.656 -23.203 0.223 1 98.25 277 TRP A O 1
ATOM 2120 N N . SER A 1 278 ? 20.453 -25.031 -0.38 1 97.31 278 SER A N 1
ATOM 2121 C CA . SER A 1 278 ? 21.5 -25.516 -1.263 1 97.31 278 SER A CA 1
ATOM 2122 C C . SER A 1 278 ? 21.641 -24.656 -2.51 1 97.31 278 SER A C 1
ATOM 2124 O O . SER A 1 278 ? 20.719 -23.906 -2.846 1 97.31 278 SER A O 1
ATOM 2126 N N . ARG A 1 279 ? 22.75 -24.75 -3.164 1 95.94 279 ARG A N 1
ATOM 2127 C CA . ARG A 1 279 ? 22.906 -24.047 -4.438 1 95.94 279 ARG A CA 1
ATOM 2128 C C . ARG A 1 279 ? 21.875 -24.531 -5.453 1 95.94 279 ARG A C 1
ATOM 2130 O O . ARG A 1 279 ? 21.719 -25.734 -5.652 1 95.94 279 ARG A O 1
ATOM 2137 N N . PRO A 1 280 ? 21.203 -23.625 -6.078 1 96.25 280 PRO A N 1
ATOM 2138 C CA . PRO A 1 280 ? 20.234 -24.062 -7.086 1 96.25 280 PRO A CA 1
ATOM 2139 C C . PRO A 1 280 ? 20.906 -24.703 -8.297 1 96.25 280 PRO A C 1
ATOM 2141 O O . PRO A 1 280 ? 22 -24.297 -8.695 1 96.25 280 PRO A O 1
ATOM 2144 N N . GLY A 1 281 ? 20.266 -25.656 -8.859 1 94.38 281 GLY A N 1
ATOM 2145 C CA . GLY A 1 281 ? 20.766 -26.328 -10.047 1 94.38 281 GLY A CA 1
ATOM 2146 C C . GLY A 1 281 ? 19.656 -26.828 -10.961 1 94.38 281 GLY A C 1
ATOM 2147 O O . GLY A 1 281 ? 18.5 -26.906 -10.555 1 94.38 281 GLY A O 1
ATOM 2148 N N . ALA A 1 282 ? 20.047 -27.141 -12.172 1 92.88 282 ALA A N 1
ATOM 2149 C CA . ALA A 1 282 ? 19.094 -27.609 -13.172 1 92.88 282 ALA A CA 1
ATOM 2150 C C . ALA A 1 282 ? 18.484 -28.953 -12.773 1 92.88 282 ALA A C 1
ATOM 2152 O O . ALA A 1 282 ? 19.188 -29.828 -12.258 1 92.88 282 ALA A O 1
ATOM 2153 N N . ASN A 1 283 ? 17.203 -28.984 -13.016 1 91.38 283 ASN A N 1
ATOM 2154 C CA . ASN A 1 283 ? 16.469 -30.234 -12.836 1 91.38 283 ASN A CA 1
ATOM 2155 C C . ASN A 1 283 ? 16.109 -30.875 -14.18 1 91.38 283 ASN A C 1
ATOM 2157 O O . ASN A 1 283 ? 16.531 -30.391 -15.234 1 91.38 283 ASN A O 1
ATOM 2161 N N . ALA A 1 284 ? 15.375 -32 -14.156 1 89.44 284 ALA A N 1
ATOM 2162 C CA . ALA A 1 284 ? 15.117 -32.781 -15.352 1 89.44 284 ALA A CA 1
ATOM 2163 C C . ALA A 1 284 ? 13.961 -32.188 -16.156 1 89.44 284 ALA A C 1
ATOM 2165 O O . ALA A 1 284 ? 13.75 -32.562 -17.312 1 89.44 284 ALA A O 1
ATOM 2166 N N . LEU A 1 285 ? 13.219 -31.234 -15.688 1 95.12 285 LEU A N 1
ATOM 2167 C CA . LEU A 1 285 ? 12.062 -30.672 -16.375 1 95.12 285 LEU A CA 1
ATOM 2168 C C . LEU A 1 285 ? 12.477 -29.516 -17.281 1 95.12 285 LEU A C 1
ATOM 2170 O O . LEU A 1 285 ? 13.133 -28.562 -16.828 1 95.12 285 LEU A O 1
ATOM 2174 N N . PRO A 1 286 ? 12.141 -29.625 -18.578 1 94.12 286 PRO A N 1
ATOM 2175 C CA . PRO A 1 286 ? 12.344 -28.438 -19.406 1 94.12 286 PRO A CA 1
ATOM 2176 C C . PRO A 1 286 ? 11.469 -27.266 -18.984 1 94.12 286 PRO A C 1
ATOM 2178 O O . PRO A 1 286 ? 10.422 -27.469 -18.375 1 94.12 286 PRO A O 1
ATOM 2181 N N . ASN A 1 287 ? 11.953 -26.078 -19.344 1 91.25 287 ASN A N 1
ATOM 2182 C CA . ASN A 1 287 ? 11.195 -24.875 -19.031 1 91.25 287 ASN A CA 1
ATOM 2183 C C . ASN A 1 287 ? 11.477 -23.766 -20.031 1 91.25 287 ASN A C 1
ATOM 2185 O O . ASN A 1 287 ? 12.609 -23.297 -20.141 1 91.25 287 ASN A O 1
ATOM 2189 N N . PRO A 1 288 ? 10.523 -23.312 -20.75 1 91.5 288 PRO A N 1
ATOM 2190 C CA . PRO A 1 288 ? 10.703 -22.219 -21.703 1 91.5 288 PRO A CA 1
ATOM 2191 C C . PRO A 1 288 ? 10.469 -20.844 -21.094 1 91.5 288 PRO A C 1
ATOM 2193 O O . PRO A 1 288 ? 9.805 -20 -21.688 1 91.5 288 PRO A O 1
ATOM 2196 N N . ASN A 1 289 ? 10.984 -20.609 -19.844 1 91.06 289 ASN A N 1
ATOM 2197 C CA . ASN A 1 289 ? 10.781 -19.359 -19.125 1 91.06 289 ASN A CA 1
ATOM 2198 C C . ASN A 1 289 ? 9.305 -19.094 -18.875 1 91.06 289 ASN A C 1
ATOM 2200 O O . ASN A 1 289 ? 8.797 -18.016 -19.203 1 91.06 289 ASN A O 1
ATOM 2204 N N . SER A 1 290 ? 8.68 -20.172 -18.391 1 92.56 290 SER A N 1
ATOM 2205 C CA . SER A 1 290 ? 7.246 -20.125 -18.109 1 92.56 290 SER A CA 1
ATOM 2206 C C . SER A 1 290 ? 6.926 -20.672 -16.734 1 92.56 290 SER A C 1
ATOM 2208 O O . SER A 1 290 ? 7.582 -21.594 -16.266 1 92.56 290 SER A O 1
ATOM 2210 N N . GLN A 1 291 ? 5.941 -20.078 -16.172 1 95.25 291 GLN A N 1
ATOM 2211 C CA . GLN A 1 291 ? 5.488 -20.547 -14.859 1 95.25 291 GLN A CA 1
ATOM 2212 C C . GLN A 1 291 ? 4.949 -21.969 -14.938 1 95.25 291 GLN A C 1
ATOM 2214 O O . GLN A 1 291 ? 4.391 -22.375 -15.961 1 95.25 291 GLN A O 1
ATOM 2219 N N . PHE A 1 292 ? 5.137 -22.734 -13.898 1 97.06 292 PHE A N 1
ATOM 2220 C CA . PHE A 1 292 ? 4.605 -24.078 -13.734 1 97.06 292 PHE A CA 1
ATOM 2221 C C . PHE A 1 292 ? 4.023 -24.266 -12.336 1 97.06 292 PHE A C 1
ATOM 2223 O O . PHE A 1 292 ? 4.086 -23.359 -11.508 1 97.06 292 PHE A O 1
ATOM 2230 N N . SER A 1 293 ? 3.336 -25.359 -12.109 1 98.19 293 SER A N 1
ATOM 2231 C CA . SER A 1 293 ? 2.664 -25.594 -10.836 1 98.19 293 SER A CA 1
ATOM 2232 C C . SER A 1 293 ? 2.746 -27.062 -10.43 1 98.19 293 SER A C 1
ATOM 2234 O O . SER A 1 293 ? 2.861 -27.938 -11.289 1 98.19 293 SER A O 1
ATOM 2236 N N . THR A 1 294 ? 2.76 -27.297 -9.117 1 97.75 294 THR A N 1
ATOM 2237 C CA . THR A 1 294 ? 2.822 -28.656 -8.602 1 97.75 294 THR A CA 1
ATOM 2238 C C . THR A 1 294 ? 1.758 -28.891 -7.535 1 97.75 294 THR A C 1
ATOM 2240 O O . THR A 1 294 ? 1.25 -27.922 -6.945 1 97.75 294 THR A O 1
ATOM 2243 N N . VAL A 1 295 ? 1.454 -30.125 -7.312 1 96.56 295 VAL A N 1
ATOM 2244 C CA . VAL A 1 295 ? 0.611 -30.562 -6.207 1 96.56 295 VAL A CA 1
ATOM 2245 C C . VAL A 1 295 ? 1.071 -31.938 -5.719 1 96.56 295 VAL A C 1
ATOM 2247 O O . VAL A 1 295 ? 1.497 -32.781 -6.52 1 96.56 295 VAL A O 1
ATOM 2250 N N . THR A 1 296 ? 1.068 -32.125 -4.453 1 94.69 296 THR A N 1
ATOM 2251 C CA . THR A 1 296 ? 1.427 -33.438 -3.885 1 94.69 296 THR A CA 1
ATOM 2252 C C . THR A 1 296 ? 0.178 -34.25 -3.582 1 94.69 296 THR A C 1
ATOM 2254 O O . THR A 1 296 ? -0.719 -33.781 -2.875 1 94.69 296 THR A O 1
ATOM 2257 N N . ILE A 1 297 ? 0.125 -35.375 -4.102 1 92.38 297 ILE A N 1
ATOM 2258 C CA . ILE A 1 297 ? -0.944 -36.344 -3.861 1 92.38 297 ILE A CA 1
ATOM 2259 C C . ILE A 1 297 ? -0.351 -37.656 -3.359 1 92.38 297 ILE A C 1
ATOM 2261 O O . ILE A 1 297 ? 0.403 -38.312 -4.078 1 92.38 297 ILE A O 1
ATOM 2265 N N . ASP A 1 298 ? -0.663 -38.062 -2.158 1 89.06 298 ASP A N 1
ATOM 2266 C CA . ASP A 1 298 ? -0.204 -39.312 -1.537 1 89.06 298 ASP A CA 1
ATOM 2267 C C . ASP A 1 298 ? 1.317 -39.438 -1.602 1 89.06 298 ASP A C 1
ATOM 2269 O O . ASP A 1 298 ? 1.849 -40.438 -2.074 1 89.06 298 ASP A O 1
ATOM 2273 N N . GLY A 1 299 ? 1.969 -38.375 -1.389 1 89.81 299 GLY A N 1
ATOM 2274 C CA . GLY A 1 299 ? 3.418 -38.344 -1.268 1 89.81 299 GLY A CA 1
ATOM 2275 C C . GLY A 1 299 ? 4.125 -38.219 -2.602 1 89.81 299 GLY A C 1
ATOM 2276 O O . GLY A 1 299 ? 5.355 -38.125 -2.65 1 89.81 299 GLY A O 1
ATOM 2277 N N . GLN A 1 300 ? 3.367 -38.25 -3.682 1 93.44 300 GLN A N 1
ATOM 2278 C CA . GLN A 1 300 ? 3.924 -38.031 -5.016 1 93.44 300 GLN A CA 1
ATOM 2279 C C . GLN A 1 300 ? 3.66 -36.625 -5.512 1 93.44 300 GLN A C 1
ATOM 2281 O O . GLN A 1 300 ? 2.594 -36.062 -5.258 1 93.44 300 GLN A O 1
ATOM 2286 N N . VAL A 1 301 ? 4.609 -36.094 -6.258 1 96.56 301 VAL A N 1
ATOM 2287 C CA . VAL A 1 301 ? 4.461 -34.719 -6.73 1 96.56 301 VAL A CA 1
ATOM 2288 C C . VAL A 1 301 ? 4.09 -34.719 -8.211 1 96.56 301 VAL A C 1
ATOM 2290 O O . VAL A 1 301 ? 4.801 -35.281 -9.039 1 96.56 301 VAL A O 1
ATOM 2293 N N . LEU A 1 302 ? 2.936 -34.156 -8.508 1 96.69 302 LEU A N 1
ATOM 2294 C CA . LEU A 1 302 ? 2.496 -33.938 -9.875 1 96.69 302 LEU A CA 1
ATOM 2295 C C . LEU A 1 302 ? 2.822 -32.531 -10.32 1 96.69 302 LEU A C 1
ATOM 2297 O O . LEU A 1 302 ? 2.582 -31.562 -9.586 1 96.69 302 LEU A O 1
ATOM 2301 N N . CYS A 1 303 ? 3.4 -32.406 -11.531 1 97.62 303 CYS A N 1
ATOM 2302 C CA . CYS A 1 303 ? 3.762 -31.109 -12.078 1 97.62 303 CYS A CA 1
ATOM 2303 C C . CYS A 1 303 ? 3.062 -30.859 -13.406 1 97.62 303 CYS A C 1
ATOM 2305 O O . CYS A 1 303 ? 3.074 -31.719 -14.289 1 97.62 303 CYS A O 1
ATOM 2307 N N . VAL A 1 304 ? 2.396 -29.766 -13.539 1 97.88 304 VAL A N 1
ATOM 2308 C CA . VAL A 1 304 ? 1.921 -29.281 -14.836 1 97.88 304 VAL A CA 1
ATOM 2309 C C . VAL A 1 304 ? 2.865 -28.219 -15.367 1 97.88 304 VAL A C 1
ATOM 2311 O O . VAL A 1 304 ? 3.203 -27.266 -14.656 1 97.88 304 VAL A O 1
ATOM 2314 N N . PHE A 1 305 ? 3.342 -28.344 -16.594 1 96.94 305 PHE A N 1
ATOM 2315 C CA . PHE A 1 305 ? 4.375 -27.484 -17.156 1 96.94 305 PHE A CA 1
ATOM 2316 C C . PHE A 1 305 ? 4.316 -27.484 -18.672 1 96.94 305 PHE A C 1
ATOM 2318 O O . PHE A 1 305 ? 3.545 -28.234 -19.266 1 96.94 305 PHE A O 1
ATOM 2325 N N . ASN A 1 306 ? 4.992 -26.5 -19.234 1 95.62 306 ASN A N 1
ATOM 2326 C CA . ASN A 1 306 ? 5.223 -26.516 -20.672 1 95.62 306 ASN A CA 1
ATOM 2327 C C . ASN A 1 306 ? 6.422 -27.391 -21.031 1 95.62 306 ASN A C 1
ATOM 2329 O O . ASN A 1 306 ? 7.562 -27.031 -20.734 1 95.62 306 ASN A O 1
ATOM 2333 N N . ASN A 1 307 ? 6.164 -28.422 -21.75 1 94.69 307 ASN A N 1
ATOM 2334 C CA . ASN A 1 307 ? 7.207 -29.391 -22.062 1 94.69 307 ASN A CA 1
ATOM 2335 C C . ASN A 1 307 ? 8.039 -28.969 -23.266 1 94.69 307 ASN A C 1
ATOM 2337 O O . ASN A 1 307 ? 7.996 -29.609 -24.312 1 94.69 307 ASN A O 1
ATOM 2341 N N . SER A 1 308 ? 8.758 -27.953 -23.078 1 92.81 308 SER A N 1
ATOM 2342 C CA . SER A 1 308 ? 9.648 -27.359 -24.062 1 92.81 308 SER A CA 1
ATOM 2343 C C . SER A 1 308 ? 10.688 -26.469 -23.406 1 92.81 308 SER A C 1
ATOM 2345 O O . SER A 1 308 ? 10.484 -25.984 -22.297 1 92.81 308 SER A O 1
ATOM 2347 N N . THR A 1 309 ? 11.797 -26.312 -24.047 1 91.75 309 THR A N 1
ATOM 2348 C CA . THR A 1 309 ? 12.828 -25.422 -23.547 1 91.75 309 THR A CA 1
ATOM 2349 C C . THR A 1 309 ? 12.656 -24.016 -24.109 1 91.75 309 THR A C 1
ATOM 2351 O O . THR A 1 309 ? 13.258 -23.062 -23.609 1 91.75 309 THR A O 1
ATOM 2354 N N . THR A 1 310 ? 11.734 -23.875 -25.109 1 88.44 310 THR A N 1
ATOM 2355 C CA . THR A 1 310 ? 11.742 -22.594 -25.812 1 88.44 310 THR A CA 1
ATOM 2356 C C . THR A 1 310 ? 10.32 -22.109 -26.031 1 88.44 310 THR A C 1
ATOM 2358 O O . THR A 1 310 ? 10.094 -20.906 -26.219 1 88.44 310 THR A O 1
ATOM 2361 N N . THR A 1 311 ? 9.414 -23.062 -26.094 1 90.38 311 THR A N 1
ATOM 2362 C CA . THR A 1 311 ? 8.047 -22.703 -26.438 1 90.38 311 THR A CA 1
ATOM 2363 C C . THR A 1 311 ? 7.082 -23.047 -25.312 1 90.38 311 THR A C 1
ATOM 2365 O O . THR A 1 311 ? 7.215 -24.094 -24.672 1 90.38 311 THR A O 1
ATOM 2368 N N . ARG A 1 312 ? 6.094 -22.297 -25.172 1 92.56 312 ARG A N 1
ATOM 2369 C CA . ARG A 1 312 ? 5.137 -22.5 -24.094 1 92.56 312 ARG A CA 1
ATOM 2370 C C . ARG A 1 312 ? 4.023 -23.453 -24.516 1 92.56 312 ARG A C 1
ATOM 2372 O O . ARG A 1 312 ? 2.842 -23.141 -24.359 1 92.56 312 ARG A O 1
ATOM 2379 N N . ALA A 1 313 ? 4.422 -24.453 -25 1 92.5 313 ALA A N 1
ATOM 2380 C CA . ALA A 1 313 ? 3.641 -25.625 -25.406 1 92.5 313 ALA A CA 1
ATOM 2381 C C . ALA A 1 313 ? 4.531 -26.859 -25.578 1 92.5 313 ALA A C 1
ATOM 2383 O O . ALA A 1 313 ? 5.734 -26.719 -25.812 1 92.5 313 ALA A O 1
ATOM 2384 N N . PRO A 1 314 ? 3.922 -28.125 -25.562 1 95.56 314 PRO A N 1
ATOM 2385 C CA . PRO A 1 314 ? 2.586 -28.453 -25.062 1 95.56 314 PRO A CA 1
ATOM 2386 C C . PRO A 1 314 ? 2.453 -28.25 -23.562 1 95.56 314 PRO A C 1
ATOM 2388 O O . PRO A 1 314 ? 3.455 -28.047 -22.875 1 95.56 314 PRO A O 1
ATOM 2391 N N . LEU A 1 315 ? 1.216 -28.203 -23.109 1 97 315 LEU A N 1
ATOM 2392 C CA . LEU A 1 315 ? 0.939 -28.359 -21.688 1 97 315 LEU A CA 1
ATOM 2393 C C . LEU A 1 315 ? 0.937 -29.844 -21.297 1 97 315 LEU A C 1
ATOM 2395 O O . LEU A 1 315 ? 0.236 -30.641 -21.922 1 97 315 LEU A O 1
ATOM 2399 N N . ALA A 1 316 ? 1.75 -30.172 -20.281 1 96.44 316 ALA A N 1
ATOM 2400 C CA . ALA A 1 316 ? 1.947 -31.594 -19.969 1 96.44 316 ALA A CA 1
ATOM 2401 C C . ALA A 1 316 ? 2.002 -31.797 -18.453 1 96.44 316 ALA A C 1
ATOM 2403 O O . ALA A 1 316 ? 2.115 -30.844 -17.688 1 96.44 316 ALA A O 1
ATOM 2404 N N . LEU A 1 317 ? 1.859 -33.094 -18.094 1 96.75 317 LEU A N 1
ATOM 2405 C CA . LEU A 1 317 ? 1.985 -33.531 -16.719 1 96.75 317 LEU A CA 1
ATOM 2406 C C . LEU A 1 317 ? 3.188 -34.438 -16.547 1 96.75 317 LEU A C 1
ATOM 2408 O O . LEU A 1 317 ? 3.455 -35.281 -17.422 1 96.75 317 LEU A O 1
ATOM 2412 N N . ALA A 1 318 ? 3.881 -34.25 -15.484 1 96.69 318 ALA A N 1
ATOM 2413 C CA . ALA A 1 318 ? 4.953 -35.156 -15.07 1 96.69 318 ALA A CA 1
ATOM 2414 C C . ALA A 1 318 ? 4.816 -35.531 -13.602 1 96.69 318 ALA A C 1
ATOM 2416 O O . ALA A 1 318 ? 4.195 -34.812 -12.82 1 96.69 318 ALA A O 1
ATOM 2417 N N . LEU A 1 319 ? 5.363 -36.688 -13.281 1 96 319 LEU A N 1
ATOM 2418 C CA . LEU A 1 319 ? 5.262 -37.219 -11.938 1 96 319 LEU A CA 1
ATOM 2419 C C . LEU A 1 319 ? 6.648 -37.438 -11.328 1 96 319 LEU A C 1
ATOM 2421 O O . LEU A 1 319 ? 7.559 -37.906 -12.008 1 96 319 LEU A O 1
ATOM 2425 N N . SER A 1 320 ? 6.785 -37.031 -10.07 1 97.19 320 SER A N 1
ATOM 2426 C CA . SER A 1 320 ? 7.988 -37.312 -9.305 1 97.19 320 SER A CA 1
ATOM 2427 C C . SER A 1 320 ? 7.664 -38.156 -8.062 1 97.19 320 SER A C 1
ATOM 2429 O O . SER A 1 320 ? 6.758 -37.781 -7.301 1 97.19 320 SER A O 1
ATOM 2431 N N . VAL A 1 321 ? 8.492 -39.25 -7.82 1 95.75 321 VAL A N 1
ATOM 2432 C CA . VAL A 1 321 ? 8.281 -40.094 -6.652 1 95.75 321 VAL A CA 1
ATOM 2433 C C . VAL A 1 321 ? 9.508 -40.031 -5.738 1 95.75 321 VAL A C 1
ATOM 2435 O O . VAL A 1 321 ? 9.625 -40.812 -4.789 1 95.75 321 VAL A O 1
ATOM 2438 N N . ASN A 1 322 ? 10.453 -39.156 -6.066 1 96.31 322 ASN A N 1
ATOM 2439 C CA . ASN A 1 322 ? 11.695 -39.062 -5.309 1 96.31 322 ASN A CA 1
ATOM 2440 C C . ASN A 1 322 ? 12.031 -37.625 -4.957 1 96.31 322 ASN A C 1
ATOM 2442 O O . ASN A 1 322 ? 13.156 -37.188 -5.188 1 96.31 322 ASN A O 1
ATOM 2446 N N . ASP A 1 323 ? 11.062 -36.938 -4.43 1 96.31 323 ASP A N 1
ATOM 2447 C CA . ASP A 1 323 ? 11.258 -35.594 -3.891 1 96.31 323 ASP A CA 1
ATOM 2448 C C . ASP A 1 323 ? 11.727 -34.625 -4.977 1 96.31 323 ASP A C 1
ATOM 2450 O O . ASP A 1 323 ? 12.672 -33.844 -4.777 1 96.31 323 ASP A O 1
ATOM 2454 N N . CYS A 1 324 ? 11.164 -34.719 -6.195 1 97 324 CYS A N 1
ATOM 2455 C CA . CYS A 1 324 ? 11.328 -33.812 -7.328 1 97 324 CYS A CA 1
ATOM 2456 C C . CYS A 1 324 ? 12.734 -33.906 -7.914 1 97 324 CYS A C 1
ATOM 2458 O O . CYS A 1 324 ? 13.164 -33.031 -8.664 1 97 324 CYS A O 1
ATOM 2460 N N . LYS A 1 325 ? 13.484 -34.875 -7.574 1 95 325 LYS A N 1
ATOM 2461 C CA . LYS A 1 325 ? 14.828 -35.062 -8.117 1 95 325 LYS A CA 1
ATOM 2462 C C . LYS A 1 325 ? 14.781 -35.594 -9.539 1 95 325 LYS A C 1
ATOM 2464 O O . LYS A 1 325 ? 15.68 -35.344 -10.344 1 95 325 LYS A O 1
ATOM 2469 N N . GLY A 1 326 ? 13.742 -36.344 -9.773 1 95.75 326 GLY A N 1
ATOM 2470 C CA . GLY A 1 326 ? 13.477 -36.906 -11.086 1 95.75 326 GLY A CA 1
ATOM 2471 C C . GLY A 1 326 ? 12 -36.875 -11.453 1 95.75 326 GLY A C 1
ATOM 2472 O O . GLY A 1 326 ? 11.141 -36.781 -10.57 1 95.75 326 GLY A O 1
ATOM 2473 N N . TRP A 1 327 ? 11.773 -36.969 -12.766 1 96.69 327 TRP A N 1
ATOM 2474 C CA . TRP A 1 327 ? 10.398 -36.844 -13.242 1 96.69 327 TRP A CA 1
ATOM 2475 C C . TRP A 1 327 ? 10.102 -37.875 -14.336 1 96.69 327 TRP A C 1
ATOM 2477 O O . TRP A 1 327 ? 10.945 -38.125 -15.195 1 96.69 327 TRP A O 1
ATOM 2487 N N . GLU A 1 328 ? 8.969 -38.438 -14.273 1 94.12 328 GLU A N 1
ATOM 2488 C CA . GLU A 1 328 ? 8.445 -39.281 -15.328 1 94.12 328 GLU A CA 1
ATOM 2489 C C . GLU A 1 328 ? 7.281 -38.594 -16.062 1 94.12 328 GLU A C 1
ATOM 2491 O O . GLU A 1 328 ? 6.344 -38.125 -15.422 1 94.12 328 GLU A O 1
ATOM 2496 N N . PRO A 1 329 ? 7.422 -38.562 -17.375 1 92.94 329 PRO A N 1
ATOM 2497 C CA . PRO A 1 329 ? 6.27 -38 -18.094 1 92.94 329 PRO A CA 1
ATOM 2498 C C . PRO A 1 329 ? 4.988 -38.812 -17.844 1 92.94 329 PRO A C 1
ATOM 2500 O O . PRO A 1 329 ? 5.02 -40.031 -17.781 1 92.94 329 PRO A O 1
ATOM 2503 N N . LEU A 1 330 ? 3.945 -38.062 -17.672 1 92.56 330 LEU A N 1
ATOM 2504 C CA . LEU A 1 330 ? 2.676 -38.75 -17.406 1 92.56 330 LEU A CA 1
ATOM 2505 C C . LEU A 1 330 ? 1.729 -38.594 -18.594 1 92.56 330 LEU A C 1
ATOM 2507 O O . LEU A 1 330 ? 1.147 -39.562 -19.062 1 92.56 330 LEU A O 1
ATOM 2511 N N . ALA A 1 331 ? 1.502 -37.344 -19.047 1 92.38 331 ALA A N 1
ATOM 2512 C CA . ALA A 1 331 ? 0.535 -37.094 -20.125 1 92.38 331 ALA A CA 1
ATOM 2513 C C . ALA A 1 331 ? 0.73 -35.719 -20.734 1 92.38 331 ALA A C 1
ATOM 2515 O O . ALA A 1 331 ? 1.225 -34.812 -20.078 1 92.38 331 ALA A O 1
ATOM 2516 N N . VAL A 1 332 ? 0.316 -35.625 -22 1 94.19 332 VAL A N 1
ATOM 2517 C CA . VAL A 1 332 ? 0.122 -34.312 -22.641 1 94.19 332 VAL A CA 1
ATOM 2518 C C . VAL A 1 332 ? -1.333 -33.875 -22.484 1 94.19 332 VAL A C 1
ATOM 2520 O O . VAL A 1 332 ? -2.252 -34.594 -22.859 1 94.19 332 VAL A O 1
ATOM 2523 N N . ILE A 1 333 ? -1.542 -32.781 -21.906 1 95.5 333 ILE A N 1
ATOM 2524 C CA . ILE A 1 333 ? -2.887 -32.25 -21.672 1 95.5 333 ILE A CA 1
ATOM 2525 C C . ILE A 1 333 ? -3.424 -31.609 -22.953 1 95.5 333 ILE A C 1
ATOM 2527 O O . ILE A 1 333 ? -4.555 -31.891 -23.359 1 95.5 333 ILE A O 1
ATOM 2531 N N . GLU A 1 334 ? -2.648 -30.797 -23.531 1 95 334 GLU A N 1
ATOM 2532 C CA . GLU A 1 334 ? -3.055 -30.109 -24.75 1 95 334 GLU A CA 1
ATOM 2533 C C . GLU A 1 334 ? -1.845 -29.719 -25.594 1 95 334 GLU A C 1
ATOM 2535 O O . GLU A 1 334 ? -0.844 -29.234 -25.062 1 95 334 GLU A O 1
ATOM 2540 N N . GLU A 1 335 ? -2.053 -29.906 -26.875 1 92.5 335 GLU A N 1
ATOM 2541 C CA . GLU A 1 335 ? -1.055 -29.484 -27.844 1 92.5 335 GLU A CA 1
ATOM 2542 C C . GLU A 1 335 ? -1.386 -28.094 -28.391 1 92.5 335 GLU A C 1
ATOM 2544 O O . GLU A 1 335 ? -2.557 -27.719 -28.484 1 92.5 335 GLU A O 1
ATOM 2549 N N . ASP A 1 336 ? -0.474 -27.312 -28.688 1 82.88 336 ASP A N 1
ATOM 2550 C CA . ASP A 1 336 ? -0.686 -26.031 -29.359 1 82.88 336 ASP A CA 1
ATOM 2551 C C . ASP A 1 336 ? 0.521 -25.672 -30.219 1 82.88 336 ASP A C 1
ATOM 2553 O O . ASP A 1 336 ? 1.566 -25.266 -29.703 1 82.88 336 ASP A O 1
ATOM 2557 N N . PRO A 1 337 ? 0.263 -25.688 -31.422 1 72.94 337 PRO A N 1
ATOM 2558 C CA . PRO A 1 337 ? 1.396 -25.297 -32.281 1 72.94 337 PRO A CA 1
ATOM 2559 C C . PRO A 1 337 ? 1.797 -23.844 -32.094 1 72.94 337 PRO A C 1
ATOM 2561 O O . PRO A 1 337 ? 2.916 -23.453 -32.438 1 72.94 337 PRO A O 1
ATOM 2564 N N . LYS A 1 338 ? 0.984 -23 -31.531 1 79.06 338 LYS A N 1
ATOM 2565 C CA . LYS A 1 338 ? 1.305 -21.578 -31.406 1 79.06 338 LYS A CA 1
ATOM 2566 C C . LYS A 1 338 ? 2.076 -21.297 -30.109 1 79.06 338 LYS A C 1
ATOM 2568 O O . LYS A 1 338 ? 2.637 -20.219 -29.938 1 79.06 338 LYS A O 1
ATOM 2573 N N . GLY A 1 339 ? 2.225 -22.266 -29.312 1 77.5 339 GLY A N 1
ATOM 2574 C CA . GLY A 1 339 ? 2.994 -22.094 -28.094 1 77.5 339 GLY A CA 1
ATOM 2575 C C . GLY A 1 339 ? 2.396 -21.078 -27.141 1 77.5 339 GLY A C 1
ATOM 2576 O O . GLY A 1 339 ? 3.105 -20.203 -26.625 1 77.5 339 GLY A O 1
ATOM 2577 N N . ASN A 1 340 ? 1.092 -21.172 -26.828 1 85.56 340 ASN A N 1
ATOM 2578 C CA . ASN A 1 340 ? 0.407 -20 -26.297 1 85.56 340 ASN A CA 1
ATOM 2579 C C . ASN A 1 340 ? -0.188 -20.281 -24.922 1 85.56 340 ASN A C 1
ATOM 2581 O O . ASN A 1 340 ? -1.088 -19.578 -24.469 1 85.56 340 ASN A O 1
ATOM 2585 N N . PHE A 1 341 ? 0.378 -21.359 -24.203 1 94.06 341 PHE A N 1
ATOM 2586 C CA . PHE A 1 341 ? -0.16 -21.656 -22.891 1 94.06 341 PHE A CA 1
ATOM 2587 C C . PHE A 1 341 ? 0.706 -21.031 -21.797 1 94.06 341 PHE A C 1
ATOM 2589 O O . PHE A 1 341 ? 1.934 -21.031 -21.906 1 94.06 341 PHE A O 1
ATOM 2596 N N . SER A 1 342 ? 0.023 -20.484 -20.828 1 92.75 342 SER A N 1
ATOM 2597 C CA . SER A 1 342 ? 0.857 -19.906 -19.797 1 92.75 342 SER A CA 1
ATOM 2598 C C . SER A 1 342 ? 0.204 -20.031 -18.422 1 92.75 342 SER A C 1
ATOM 2600 O O . SER A 1 342 ? -1.02 -20.141 -18.328 1 92.75 342 SER A O 1
ATOM 2602 N N . CYS A 1 343 ? 1.011 -20.078 -17.406 1 94.12 343 CYS A N 1
ATOM 2603 C CA . CYS A 1 343 ? 0.716 -19.891 -15.984 1 94.12 343 CYS A CA 1
ATOM 2604 C C . CYS A 1 343 ? -0.334 -20.875 -15.5 1 94.12 343 CYS A C 1
ATOM 2606 O O . CYS A 1 343 ? -1.345 -20.484 -14.922 1 94.12 343 CYS A O 1
ATOM 2608 N N . PRO A 1 344 ? -0.011 -22.141 -15.633 1 97.5 344 PRO A N 1
ATOM 2609 C CA . PRO A 1 344 ? -0.963 -23.141 -15.125 1 97.5 344 PRO A CA 1
ATOM 2610 C C . PRO A 1 344 ? -1 -23.188 -13.594 1 97.5 344 PRO A C 1
ATOM 2612 O O . PRO A 1 344 ? -0.01 -22.844 -12.938 1 97.5 344 PRO A O 1
ATOM 2615 N N . SER A 1 345 ? -2.119 -23.516 -13.078 1 98.38 345 SER A N 1
ATOM 2616 C CA . SER A 1 345 ? -2.34 -23.859 -11.68 1 98.38 345 SER A CA 1
ATOM 2617 C C . SER A 1 345 ? -3.037 -25.219 -11.547 1 98.38 345 SER A C 1
ATOM 2619 O O . SER A 1 345 ? -3.967 -25.516 -12.297 1 98.38 345 SER A O 1
ATOM 2621 N N . ILE A 1 346 ? -2.545 -26.047 -10.617 1 98.38 346 ILE A N 1
ATOM 2622 C CA . ILE A 1 346 ? -3.08 -27.391 -10.477 1 98.38 346 ILE A CA 1
ATOM 2623 C C . ILE A 1 346 ? -3.525 -27.609 -9.031 1 98.38 346 ILE A C 1
ATOM 2625 O O . ILE A 1 346 ? -2.852 -27.188 -8.094 1 98.38 346 ILE A O 1
ATOM 2629 N N . VAL A 1 347 ? -4.688 -28.266 -8.844 1 98 347 VAL A N 1
ATOM 2630 C CA . VAL A 1 347 ? -5.152 -28.656 -7.52 1 98 347 VAL A CA 1
ATOM 2631 C C . VAL A 1 347 ? -5.668 -30.094 -7.559 1 98 347 VAL A C 1
ATOM 2633 O O . VAL A 1 347 ? -6.09 -30.578 -8.609 1 98 347 VAL A O 1
ATOM 2636 N N . GLU A 1 348 ? -5.578 -30.703 -6.434 1 96.81 348 GLU A N 1
ATOM 2637 C CA . GLU A 1 348 ? -6.234 -32 -6.266 1 96.81 348 GLU A CA 1
ATOM 2638 C C . GLU A 1 348 ? -7.73 -31.844 -6.027 1 96.81 348 GLU A C 1
ATOM 2640 O O . GLU A 1 348 ? -8.148 -31.172 -5.078 1 96.81 348 GLU A O 1
ATOM 2645 N N . TRP A 1 349 ? -8.5 -32.406 -6.871 1 96.62 349 TRP A N 1
ATOM 2646 C CA . TRP A 1 349 ? -9.953 -32.344 -6.719 1 96.62 349 TRP A CA 1
ATOM 2647 C C . TRP A 1 349 ? -10.469 -33.562 -5.961 1 96.62 349 TRP A C 1
ATOM 2649 O O . TRP A 1 349 ? -11.172 -33.406 -4.953 1 96.62 349 TRP A O 1
ATOM 2659 N N . THR A 1 350 ? -10.203 -34.719 -6.445 1 92.88 350 THR A N 1
ATOM 2660 C CA . THR A 1 350 ? -10.352 -36 -5.754 1 92.88 350 THR A CA 1
ATOM 2661 C C . THR A 1 350 ? -9.047 -36.781 -5.77 1 92.88 350 THR A C 1
ATOM 2663 O O . THR A 1 350 ? -8.031 -36.312 -6.273 1 92.88 350 THR A O 1
ATOM 2666 N N . ASP A 1 351 ? -9.086 -37.969 -5.211 1 88.44 351 ASP A N 1
ATOM 2667 C CA . ASP A 1 351 ? -7.871 -38.75 -5.098 1 88.44 351 ASP A CA 1
ATOM 2668 C C . ASP A 1 351 ? -7.324 -39.125 -6.473 1 88.44 351 ASP A C 1
ATOM 2670 O O . ASP A 1 351 ? -6.125 -39.375 -6.625 1 88.44 351 ASP A O 1
ATOM 2674 N N . ASP A 1 352 ? -8.172 -39.156 -7.469 1 91.44 352 ASP A N 1
ATOM 2675 C CA . ASP A 1 352 ? -7.707 -39.562 -8.789 1 91.44 352 ASP A CA 1
ATOM 2676 C C . ASP A 1 352 ? -7.961 -38.469 -9.828 1 91.44 352 ASP A C 1
ATOM 2678 O O . ASP A 1 352 ? -7.887 -38.719 -11.031 1 91.44 352 ASP A O 1
ATOM 2682 N N . THR A 1 353 ? -8.414 -37.344 -9.383 1 95.5 353 THR A N 1
ATOM 2683 C CA . THR A 1 353 ? -8.75 -36.281 -10.32 1 95.5 353 THR A CA 1
ATOM 2684 C C . THR A 1 353 ? -8.047 -34.969 -9.938 1 95.5 353 THR A C 1
ATOM 2686 O O . THR A 1 353 ? -8.055 -34.562 -8.773 1 95.5 353 THR A O 1
ATOM 2689 N N . VAL A 1 354 ? -7.441 -34.312 -10.938 1 97.44 354 VAL A N 1
ATOM 2690 C CA . VAL A 1 354 ? -6.863 -33 -10.719 1 97.44 354 VAL A CA 1
ATOM 2691 C C . VAL A 1 354 ? -7.535 -31.984 -11.648 1 97.44 354 VAL A C 1
ATOM 2693 O O . VAL A 1 354 ? -8.086 -32.344 -12.688 1 97.44 354 VAL A O 1
ATOM 2696 N N . LYS A 1 355 ? -7.609 -30.781 -11.172 1 98.38 355 LYS A N 1
ATOM 2697 C CA . LYS A 1 355 ? -8.047 -29.625 -11.961 1 98.38 355 LYS A CA 1
ATOM 2698 C C . LYS A 1 355 ? -6.867 -28.734 -12.328 1 98.38 355 LYS A C 1
ATOM 2700 O O . LYS A 1 355 ? -6.023 -28.422 -11.484 1 98.38 355 LYS A O 1
ATOM 2705 N N . ILE A 1 356 ? -6.781 -28.375 -13.625 1 98.38 356 ILE A N 1
ATOM 2706 C CA . ILE A 1 356 ? -5.715 -27.516 -14.125 1 98.38 356 ILE A CA 1
ATOM 2707 C C . ILE A 1 356 ? -6.316 -26.312 -14.844 1 98.38 356 ILE A C 1
ATOM 2709 O O . ILE A 1 356 ? -7.105 -26.469 -15.781 1 98.38 356 ILE A O 1
ATOM 2713 N N . VAL A 1 357 ? -6 -25.156 -14.43 1 98.44 357 VAL A N 1
ATOM 2714 C CA . VAL A 1 357 ? -6.367 -23.969 -15.172 1 98.44 357 VAL A CA 1
ATOM 2715 C C . VAL A 1 357 ? -5.129 -23.359 -15.828 1 98.44 357 VAL A C 1
ATOM 2717 O O . VAL A 1 357 ? -4.02 -23.469 -15.305 1 98.44 357 VAL A O 1
ATOM 2720 N N . TYR A 1 358 ? -5.281 -22.766 -16.969 1 97.81 358 TYR A N 1
ATOM 2721 C CA . TYR A 1 358 ? -4.188 -22.125 -17.703 1 97.81 358 TYR A CA 1
ATOM 2722 C C . TYR A 1 358 ? -4.711 -21.094 -18.688 1 97.81 358 TYR A C 1
ATOM 2724 O O . TYR A 1 358 ? -5.902 -21.078 -19.016 1 97.81 358 TYR A O 1
ATOM 2732 N N . THR A 1 359 ? -3.854 -20.219 -19.062 1 97.12 359 THR A N 1
ATOM 2733 C CA . THR A 1 359 ? -4.203 -19.172 -20.016 1 97.12 359 THR A CA 1
ATOM 2734 C C . THR A 1 359 ? -3.891 -19.625 -21.438 1 97.12 359 THR A C 1
ATOM 2736 O O . THR A 1 359 ? -2.809 -20.141 -21.719 1 97.12 359 THR A O 1
ATOM 2739 N N . VAL A 1 360 ? -4.832 -19.453 -22.234 1 95.56 360 VAL A N 1
ATOM 2740 C CA . VAL A 1 360 ? -4.641 -19.531 -23.672 1 95.56 360 VAL A CA 1
ATOM 2741 C C . VAL A 1 360 ? -4.555 -18.125 -24.266 1 95.56 360 VAL A C 1
ATOM 2743 O O . VAL A 1 360 ? -5.555 -17.406 -24.312 1 95.56 360 VAL A O 1
ATOM 2746 N N . TRP A 1 361 ? -3.395 -17.797 -24.75 1 91.06 361 TRP A N 1
ATOM 2747 C CA . TRP A 1 361 ? -3.154 -16.438 -25.203 1 91.06 361 TRP A CA 1
ATOM 2748 C C . TRP A 1 361 ? -4.148 -16.031 -26.297 1 91.06 361 TRP A C 1
ATOM 2750 O O . TRP A 1 361 ? -4.391 -16.797 -27.219 1 91.06 361 TRP A O 1
ATOM 2760 N N . GLY A 1 362 ? -4.703 -14.875 -26.094 1 90.88 362 GLY A N 1
ATOM 2761 C CA . GLY A 1 362 ? -5.637 -14.336 -27.078 1 90.88 362 GLY A CA 1
ATOM 2762 C C . GLY A 1 362 ? -7.035 -14.906 -26.953 1 90.88 362 GLY A C 1
ATOM 2763 O O . GLY A 1 362 ? -7.965 -14.438 -27.609 1 90.88 362 GLY A O 1
ATOM 2764 N N . GLU A 1 363 ? -7.211 -15.875 -26.016 1 94.94 363 GLU A N 1
ATOM 2765 C CA . GLU A 1 363 ? -8.516 -16.531 -25.969 1 94.94 363 GLU A CA 1
ATOM 2766 C C . GLU A 1 363 ? -9.117 -16.453 -24.562 1 94.94 363 GLU A C 1
ATOM 2768 O O . GLU A 1 363 ? -10.32 -16.266 -24.406 1 94.94 363 GLU A O 1
ATOM 2773 N N . GLY A 1 364 ? -8.328 -16.719 -23.609 1 96.69 364 GLY A N 1
ATOM 2774 C CA . GLY A 1 364 ? -8.867 -16.672 -22.266 1 96.69 364 GLY A CA 1
ATOM 2775 C C . GLY A 1 364 ? -8.25 -17.703 -21.328 1 96.69 364 GLY A C 1
ATOM 2776 O O . GLY A 1 364 ? -7.059 -18 -21.422 1 96.69 364 GLY A O 1
ATOM 2777 N N . ILE A 1 365 ? -9.047 -18.094 -20.312 1 97.94 365 ILE A N 1
ATOM 2778 C CA . ILE A 1 365 ? -8.609 -19.062 -19.312 1 97.94 365 ILE A CA 1
ATOM 2779 C C . ILE A 1 365 ? -9.391 -20.375 -19.5 1 97.94 365 ILE A C 1
ATOM 2781 O O . ILE A 1 365 ? -10.625 -20.375 -19.453 1 97.94 365 ILE A O 1
ATOM 2785 N N . LYS A 1 366 ? -8.656 -21.422 -19.609 1 97.5 366 LYS A N 1
ATOM 2786 C CA . LYS A 1 366 ? -9.227 -22.75 -19.812 1 97.5 366 LYS A CA 1
ATOM 2787 C C . LYS A 1 366 ? -9.008 -23.641 -18.578 1 97.5 366 LYS A C 1
ATOM 2789 O O . LYS A 1 366 ? -8.078 -23.422 -17.812 1 97.5 366 LYS A O 1
ATOM 2794 N N . LEU A 1 367 ? -9.938 -24.547 -18.344 1 98.25 367 LEU A N 1
ATOM 2795 C CA . LEU A 1 367 ? -9.836 -25.516 -17.266 1 98.25 367 LEU A CA 1
ATOM 2796 C C . LEU A 1 367 ? -9.812 -26.938 -17.828 1 98.25 367 LEU A C 1
ATOM 2798 O O . LEU A 1 367 ? -10.68 -27.312 -18.625 1 98.25 367 LEU A O 1
ATOM 2802 N N . ALA A 1 368 ? -8.812 -27.672 -17.453 1 97.81 368 ALA A N 1
ATOM 2803 C CA . ALA A 1 368 ? -8.742 -29.094 -17.766 1 97.81 368 ALA A CA 1
ATOM 2804 C C . ALA A 1 368 ? -9.055 -29.938 -16.531 1 97.81 368 ALA A C 1
ATOM 2806 O O . ALA A 1 368 ? -8.508 -29.703 -15.461 1 97.81 368 ALA A O 1
ATOM 2807 N N . THR A 1 369 ? -9.977 -30.828 -16.656 1 97.69 369 THR A N 1
ATOM 2808 C CA . THR A 1 369 ? -10.234 -31.859 -15.672 1 97.69 369 THR A CA 1
ATOM 2809 C C . THR A 1 369 ? -9.586 -33.188 -16.078 1 97.69 369 THR A C 1
ATOM 2811 O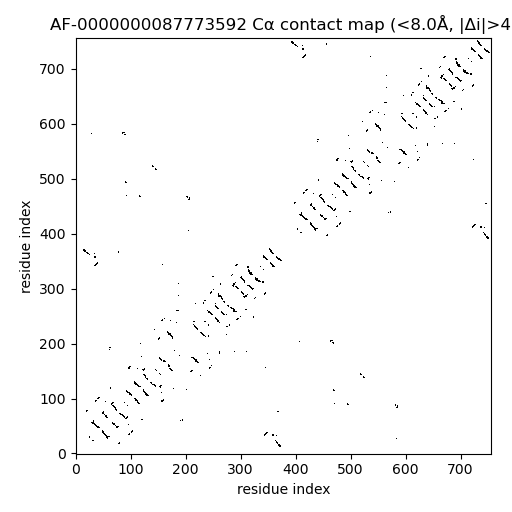 O . THR A 1 369 ? -9.961 -33.75 -17.094 1 97.69 369 THR A O 1
ATOM 2814 N N . VAL A 1 370 ? -8.664 -33.594 -15.242 1 96.5 370 VAL A N 1
ATOM 2815 C CA . VAL A 1 370 ? -7.855 -34.75 -15.602 1 96.5 370 VAL A CA 1
ATOM 2816 C C . VAL A 1 370 ? -8.094 -35.875 -14.602 1 96.5 370 VAL A C 1
ATOM 2818 O O . VAL A 1 370 ? -7.73 -35.781 -13.43 1 96.5 370 VAL A O 1
ATOM 2821 N N . LYS A 1 371 ? -8.617 -36.938 -15.039 1 94.75 371 LYS A N 1
ATOM 2822 C CA . LYS A 1 371 ? -8.711 -38.156 -14.234 1 94.75 371 LYS A CA 1
ATOM 2823 C C . LYS A 1 371 ? -7.52 -39.094 -14.469 1 94.75 371 LYS A C 1
ATOM 2825 O O . LYS A 1 371 ? -7.293 -39.531 -15.586 1 94.75 371 LYS A O 1
ATOM 2830 N N . LEU A 1 372 ? -6.793 -39.344 -13.469 1 90.56 372 LEU A N 1
ATOM 2831 C CA . LEU A 1 372 ? -5.582 -40.156 -13.547 1 90.56 372 LEU A CA 1
ATOM 2832 C C . LEU A 1 372 ? -5.918 -41.625 -13.492 1 90.56 372 LEU A C 1
ATOM 2834 O O . LEU A 1 372 ? -6.84 -42.062 -12.781 1 90.56 372 LEU A O 1
ATOM 2838 N N . ALA A 1 373 ? -5.207 -42.469 -14.359 1 84.25 373 ALA A N 1
ATOM 2839 C CA . ALA A 1 373 ? -5.449 -43.906 -14.391 1 84.25 373 ALA A CA 1
ATOM 2840 C C . ALA A 1 373 ? -4.895 -44.562 -13.141 1 84.25 373 ALA A C 1
ATOM 2842 O O . ALA A 1 373 ? -3.834 -44.188 -12.641 1 84.25 373 ALA A O 1
ATOM 2843 N N . THR A 1 374 ? -5.742 -45.188 -12.266 1 64.94 374 THR A N 1
ATOM 2844 C CA . THR A 1 374 ? -5.301 -46 -11.133 1 64.94 374 THR A CA 1
ATOM 2845 C C . THR A 1 374 ? -4.609 -47.281 -11.602 1 64.94 374 THR A C 1
ATOM 2847 O O . THR A 1 374 ? -5.121 -47.969 -12.469 1 64.94 374 THR A O 1
ATOM 2850 N N . VAL A 1 375 ? -3.301 -47.312 -11.688 1 51.56 375 VAL A N 1
ATOM 2851 C CA . VAL A 1 375 ? -2.715 -48.625 -11.977 1 51.56 375 VAL A CA 1
ATOM 2852 C C . VAL A 1 375 ? -3.182 -49.625 -10.938 1 51.56 375 VAL A C 1
ATOM 2854 O O . VAL A 1 375 ? -2.941 -49.469 -9.742 1 51.56 375 VAL A O 1
ATOM 2857 N N . GLU A 1 376 ? -4.273 -50.219 -11.172 1 42.16 376 GLU A N 1
ATOM 2858 C CA . GLU A 1 376 ? -4.598 -51.375 -10.344 1 42.16 376 GLU A CA 1
ATOM 2859 C C . GLU A 1 376 ? -3.385 -52.312 -10.164 1 42.16 376 GLU A C 1
ATOM 2861 O O . GLU A 1 376 ? -2.664 -52.562 -11.125 1 42.16 376 GLU A O 1
ATOM 2866 N N . SER A 1 377 ? -2.732 -52.125 -9.078 1 35.91 377 SER A N 1
ATOM 2867 C CA . SER A 1 377 ? -1.885 -53.281 -8.773 1 35.91 377 SER A CA 1
ATOM 2868 C C . SER A 1 377 ? -2.555 -54.562 -9.18 1 35.91 377 SER A C 1
ATOM 2870 O O . SER A 1 377 ? -3.639 -54.906 -8.688 1 35.91 377 SER A O 1
ATOM 2872 N N . THR A 1 378 ? -2.457 -54.875 -10.422 1 33.41 378 THR A N 1
ATOM 2873 C CA . THR A 1 378 ? -2.656 -56.312 -10.508 1 33.41 378 THR A CA 1
ATOM 2874 C C . THR A 1 378 ? -1.616 -57.062 -9.672 1 33.41 378 THR A C 1
ATOM 2876 O O . THR A 1 378 ? -0.445 -56.688 -9.648 1 33.41 378 THR A O 1
ATOM 2879 N N . MET B 1 1 ? -16.266 48.344 4.223 1 23.09 1 MET B N 1
ATOM 2880 C CA . MET B 1 1 ? -15.719 49.219 5.27 1 23.09 1 MET B CA 1
ATOM 2881 C C . MET B 1 1 ? -14.688 48.469 6.109 1 23.09 1 MET B C 1
ATOM 2883 O O . MET B 1 1 ? -15 47.438 6.734 1 23.09 1 MET B O 1
ATOM 2887 N N . GLY B 1 2 ? -13.453 48.344 5.648 1 21.62 2 GLY B N 1
ATOM 2888 C CA . GLY B 1 2 ? -12.242 47.688 6.121 1 21.62 2 GLY B CA 1
ATOM 2889 C C . GLY B 1 2 ? -11.82 48.156 7.508 1 21.62 2 GLY B C 1
ATOM 2890 O O . GLY B 1 2 ? -11.656 49.344 7.75 1 21.62 2 GLY B O 1
ATOM 2891 N N . ALA B 1 3 ? -12.438 47.5 8.492 1 32.41 3 ALA B N 1
ATOM 2892 C CA . ALA B 1 3 ? -12.023 47.906 9.828 1 32.41 3 ALA B CA 1
ATOM 2893 C C . ALA B 1 3 ? -10.523 48.188 9.875 1 32.41 3 ALA B C 1
ATOM 2895 O O . ALA B 1 3 ? -9.711 47.312 9.578 1 32.41 3 ALA B O 1
ATOM 2896 N N . GLY B 1 4 ? -10.102 49.375 9.586 1 27.06 4 GLY B N 1
ATOM 2897 C CA . GLY B 1 4 ? -8.766 49.906 9.734 1 27.06 4 GLY B CA 1
ATOM 2898 C C . GLY B 1 4 ? -8.07 49.438 11 1 27.06 4 GLY B C 1
ATOM 2899 O O . GLY B 1 4 ? -8.555 49.688 12.102 1 27.06 4 GLY B O 1
ATOM 2900 N N . TYR B 1 5 ? -7.363 48.25 10.906 1 34.44 5 TYR B N 1
ATOM 2901 C CA . TYR B 1 5 ? -6.457 47.938 12 1 34.44 5 TYR B CA 1
ATOM 2902 C C . TYR B 1 5 ? -5.543 49.125 12.312 1 34.44 5 TYR B C 1
ATOM 2904 O O . TYR B 1 5 ? -4.789 49.562 11.445 1 34.44 5 TYR B O 1
ATOM 2912 N N . SER B 1 6 ? -6.059 50.094 13.07 1 31.44 6 SER B N 1
ATOM 2913 C CA . SER B 1 6 ? -5.195 51.156 13.562 1 31.44 6 SER B CA 1
ATOM 2914 C C . SER B 1 6 ? -3.854 50.625 14.031 1 31.44 6 SER B C 1
ATOM 2916 O O . SER B 1 6 ? -3.803 49.625 14.766 1 31.44 6 SER B O 1
ATOM 2918 N N . SER B 1 7 ? -2.762 50.906 13.391 1 35.03 7 SER B N 1
ATOM 2919 C CA . SER B 1 7 ? -1.352 50.812 13.758 1 35.03 7 SER B CA 1
ATOM 2920 C C . SER B 1 7 ? -1.087 51.438 15.109 1 35.03 7 SER B C 1
ATOM 2922 O O . SER B 1 7 ? -0.362 52.438 15.203 1 35.03 7 SER B O 1
ATOM 2924 N N . GLY B 1 8 ? -1.988 51.594 16.094 1 35.94 8 GLY B N 1
ATOM 2925 C CA . GLY B 1 8 ? -1.513 52.156 17.328 1 35.94 8 GLY B CA 1
ATOM 2926 C C . GLY B 1 8 ? -0.252 51.5 17.859 1 35.94 8 GLY B C 1
ATOM 2927 O O . GLY B 1 8 ? 0.038 50.344 17.516 1 35.94 8 GLY B O 1
ATOM 2928 N N . LYS B 1 9 ? 0.821 52.188 18.203 1 41.69 9 LYS B N 1
ATOM 2929 C CA . LYS B 1 9 ? 2.1 51.875 18.844 1 41.69 9 LYS B CA 1
ATOM 2930 C C . LYS B 1 9 ? 1.928 50.844 19.938 1 41.69 9 LYS B C 1
ATOM 2932 O O . LYS B 1 9 ? 2.656 50.844 20.938 1 41.69 9 LYS B O 1
ATOM 2937 N N . GLY B 1 10 ? 0.892 50.188 20.172 1 41.66 10 GLY B N 1
ATOM 2938 C CA . GLY B 1 10 ? 0.723 49.219 21.25 1 41.66 10 GLY B CA 1
ATOM 2939 C C . GLY B 1 10 ? 1.65 48.031 21.125 1 41.66 10 GLY B C 1
ATOM 2940 O O . GLY B 1 10 ? 2.238 47.812 20.062 1 41.66 10 GLY B O 1
ATOM 2941 N N . A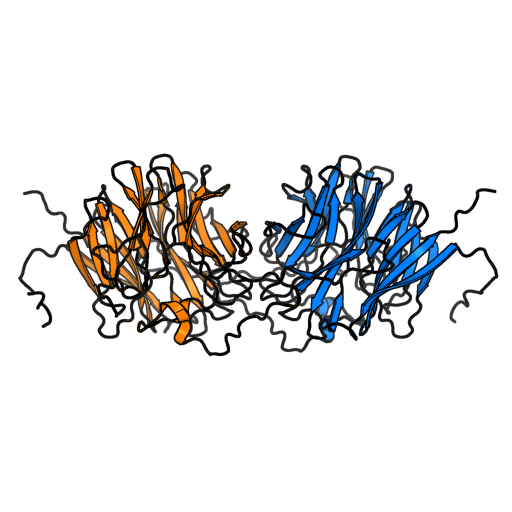SP B 1 11 ? 2.238 47.438 22.344 1 50.56 11 ASP B N 1
ATOM 2942 C CA . ASP B 1 11 ? 3.221 46.344 22.516 1 50.56 11 ASP B CA 1
ATOM 2943 C C . ASP B 1 11 ? 2.879 45.156 21.656 1 50.56 11 ASP B C 1
ATOM 2945 O O . ASP B 1 11 ? 1.8 44.562 21.781 1 50.56 11 ASP B O 1
ATOM 2949 N N . SER B 1 12 ? 3.406 45.125 20.531 1 62.72 12 SER B N 1
ATOM 2950 C CA . SER B 1 12 ? 3.248 44 19.625 1 62.72 12 SER B CA 1
ATOM 2951 C C . SER B 1 12 ? 3.312 42.688 20.375 1 62.72 12 SER B C 1
ATOM 2953 O O . SER B 1 12 ? 4.191 42.469 21.219 1 62.72 12 SER B O 1
ATOM 2955 N N . PRO B 1 13 ? 2.219 41.969 20.25 1 74.75 13 PRO B N 1
ATOM 2956 C CA . PRO B 1 13 ? 2.234 40.625 20.891 1 74.75 13 PRO B CA 1
ATOM 2957 C C . PRO B 1 13 ? 3.41 39.781 20.438 1 74.75 13 PRO B C 1
ATOM 2959 O O . PRO B 1 13 ? 3.672 38.719 21.016 1 74.75 13 PRO B O 1
ATOM 2962 N N . LEU B 1 14 ? 4.137 40.344 19.422 1 81.62 14 LEU B N 1
ATOM 2963 C CA . LEU B 1 14 ? 5.328 39.656 18.969 1 81.62 14 LEU B CA 1
ATOM 2964 C C . LEU B 1 14 ? 6.594 40.375 19.391 1 81.62 14 LEU B C 1
ATOM 2966 O O . LEU B 1 14 ? 6.695 41.594 19.203 1 81.62 14 LEU B O 1
ATOM 2970 N N . ALA B 1 15 ? 7.453 39.656 19.984 1 81 15 ALA B N 1
ATOM 2971 C CA . ALA B 1 15 ? 8.75 40.25 20.328 1 81 15 ALA B CA 1
ATOM 2972 C C . ALA B 1 15 ? 9.68 40.25 19.125 1 81 15 ALA B C 1
ATOM 2974 O O . ALA B 1 15 ? 10.461 41.188 18.953 1 81 15 ALA B O 1
ATOM 2975 N N . ASP B 1 16 ? 9.648 39.281 18.312 1 88.5 16 ASP B N 1
ATOM 2976 C CA . ASP B 1 16 ? 10.5 39.188 17.125 1 88.5 16 ASP B CA 1
ATOM 2977 C C . ASP B 1 16 ? 9.875 38.281 16.078 1 88.5 16 ASP B C 1
ATOM 2979 O O . ASP B 1 16 ? 9.133 37.344 16.406 1 88.5 16 ASP B O 1
ATOM 2983 N N . LEU B 1 17 ? 10.141 38.594 14.766 1 94.12 17 LEU B N 1
ATOM 2984 C CA . LEU B 1 17 ? 9.672 37.812 13.625 1 94.12 17 LEU B CA 1
ATOM 2985 C C . LEU B 1 17 ? 10.734 37.75 12.539 1 94.12 17 LEU B C 1
ATOM 2987 O O . LEU B 1 17 ? 11.172 38.781 12.031 1 94.12 17 LEU B O 1
ATOM 2991 N N . LYS B 1 18 ? 11.211 36.562 12.273 1 95.88 18 LYS B N 1
ATOM 2992 C CA . LYS B 1 18 ? 12.211 36.312 11.242 1 95.88 18 LYS B CA 1
ATOM 2993 C C . LYS B 1 18 ? 11.719 35.312 10.227 1 95.88 18 LYS B C 1
ATOM 2995 O O . LYS B 1 18 ? 10.938 34.406 10.555 1 95.88 18 LYS B O 1
ATOM 3000 N N . PHE B 1 19 ? 12.242 35.469 9 1 96.44 19 PHE B N 1
ATOM 3001 C CA . PHE B 1 19 ? 11.844 34.562 7.938 1 96.44 19 PHE B CA 1
ATOM 3002 C C . PHE B 1 19 ? 13.07 33.875 7.324 1 96.44 19 PHE B C 1
ATOM 3004 O O . PHE B 1 19 ? 14.156 34.469 7.285 1 96.44 19 PHE B O 1
ATOM 3011 N N . SER B 1 20 ? 12.914 32.719 6.922 1 96.56 20 SER B N 1
ATOM 3012 C CA . SER B 1 20 ? 13.859 31.969 6.082 1 96.56 20 SER B CA 1
ATOM 3013 C C . SER B 1 20 ? 13.133 31.062 5.105 1 96.56 20 SER B C 1
ATOM 3015 O O . SER B 1 20 ? 11.906 30.922 5.164 1 96.56 20 SER B O 1
ATOM 3017 N N . TRP B 1 21 ? 13.852 30.562 4.086 1 96.38 21 TRP B N 1
ATOM 3018 C CA . TRP B 1 21 ? 13.273 29.625 3.123 1 96.38 21 TRP B CA 1
ATOM 3019 C C . TRP B 1 21 ? 13.766 28.203 3.381 1 96.38 21 TRP B C 1
ATOM 3021 O O . TRP B 1 21 ? 14.969 27.969 3.473 1 96.38 21 TRP B O 1
ATOM 3031 N N . ALA B 1 22 ? 12.828 27.359 3.543 1 97.06 22 ALA B N 1
ATOM 3032 C CA . ALA B 1 22 ? 13.188 25.938 3.619 1 97.06 22 ALA B CA 1
ATOM 3033 C C . ALA B 1 22 ? 13.344 25.344 2.227 1 97.06 22 ALA B C 1
ATOM 3035 O O . ALA B 1 22 ? 14.102 24.375 2.041 1 97.06 22 ALA B O 1
ATOM 3036 N N . LEU B 1 23 ? 12.594 25.828 1.262 1 97.31 23 LEU B N 1
ATOM 3037 C CA . LEU B 1 23 ? 12.633 25.422 -0.14 1 97.31 23 LEU B CA 1
ATOM 3038 C C . LEU B 1 23 ? 12.305 26.609 -1.052 1 97.31 23 LEU B C 1
ATOM 3040 O O . LEU B 1 23 ? 11.336 27.328 -0.812 1 97.31 23 LEU B O 1
ATOM 3044 N N . ARG B 1 24 ? 13.086 26.766 -2.004 1 96.38 24 ARG B N 1
ATOM 3045 C CA . ARG B 1 24 ? 12.781 27.703 -3.084 1 96.38 24 ARG B CA 1
ATOM 3046 C C . ARG B 1 24 ? 12.734 26.984 -4.43 1 96.38 24 ARG B C 1
ATOM 3048 O O . ARG B 1 24 ? 13.703 26.328 -4.82 1 96.38 24 ARG B O 1
ATOM 3055 N N . TYR B 1 25 ? 11.664 27.203 -5.168 1 95.75 25 TYR B N 1
ATOM 3056 C CA . TYR B 1 25 ? 11.516 26.531 -6.457 1 95.75 25 TYR B CA 1
ATOM 3057 C C . TYR B 1 25 ? 12.625 26.953 -7.414 1 95.75 25 TYR B C 1
ATOM 3059 O O . TYR B 1 25 ? 13.094 26.141 -8.219 1 95.75 25 TYR B O 1
ATOM 3067 N N . ALA B 1 26 ? 13.062 28.141 -7.336 1 94.25 26 ALA B N 1
ATOM 3068 C CA . ALA B 1 26 ? 14.078 28.688 -8.234 1 94.25 26 ALA B CA 1
ATOM 3069 C C . ALA B 1 26 ? 15.383 27.906 -8.125 1 94.25 26 ALA B C 1
ATOM 3071 O O . ALA B 1 26 ? 16.156 27.844 -9.086 1 94.25 26 ALA B O 1
ATOM 3072 N N . ASP B 1 27 ? 15.609 27.234 -7.059 1 91.75 27 ASP B N 1
ATOM 3073 C CA . ASP B 1 27 ? 16.875 26.562 -6.797 1 91.75 27 ASP B CA 1
ATOM 3074 C C . ASP B 1 27 ? 16.688 25.047 -6.711 1 91.75 27 ASP B C 1
ATOM 3076 O O . ASP B 1 27 ? 17.5 24.344 -6.125 1 91.75 27 ASP B O 1
ATOM 3080 N N . SER B 1 28 ? 15.609 24.578 -7.207 1 93.56 28 SER B N 1
ATOM 3081 C CA . SER B 1 28 ? 15.273 23.188 -6.984 1 93.56 28 SER B CA 1
ATOM 3082 C C . SER B 1 28 ? 14.523 22.594 -8.18 1 93.56 28 SER B C 1
ATOM 3084 O O . SER B 1 28 ? 13.883 23.328 -8.938 1 93.56 28 SER B O 1
ATOM 3086 N N . PRO B 1 29 ? 14.648 21.312 -8.414 1 92.94 29 PRO B N 1
ATOM 3087 C CA . PRO B 1 29 ? 13.789 20.672 -9.414 1 92.94 29 PRO B CA 1
ATOM 3088 C C . PRO B 1 29 ? 12.32 20.625 -8.984 1 92.94 29 PRO B C 1
ATOM 3090 O O . PRO B 1 29 ? 11.445 20.375 -9.82 1 92.94 29 PRO B O 1
ATOM 3093 N N . VAL B 1 30 ? 12.039 20.875 -7.715 1 96.19 30 VAL B N 1
ATOM 3094 C CA . VAL B 1 30 ? 10.672 20.859 -7.195 1 96.19 30 VAL B CA 1
ATOM 3095 C C . VAL B 1 30 ? 9.93 22.109 -7.684 1 96.19 30 VAL B C 1
ATOM 3097 O O . VAL B 1 30 ? 10.453 23.219 -7.605 1 96.19 30 VAL B O 1
ATOM 3100 N N . LYS B 1 31 ? 8.688 21.844 -8.188 1 95.31 31 LYS B N 1
ATOM 3101 C CA . LYS B 1 31 ? 7.887 22.938 -8.711 1 95.31 31 LYS B CA 1
ATOM 3102 C C . LYS B 1 31 ? 6.562 23.062 -7.961 1 95.31 31 LYS B C 1
ATOM 3104 O O . LYS B 1 31 ? 5.805 24.016 -8.18 1 95.31 31 LYS B O 1
ATOM 3109 N N . TYR B 1 32 ? 6.355 22.141 -7.176 1 95.81 32 TYR B N 1
ATOM 3110 C CA . TYR B 1 32 ? 5.203 22.141 -6.281 1 95.81 32 TYR B CA 1
ATOM 3111 C C . TYR B 1 32 ? 5.578 21.562 -4.918 1 95.81 32 TYR B C 1
ATOM 3113 O O . TYR B 1 32 ? 6.238 20.531 -4.836 1 95.81 32 TYR B O 1
ATOM 3121 N N . ALA B 1 33 ? 5.203 22.219 -3.873 1 97.25 33 ALA B N 1
ATOM 3122 C CA . ALA B 1 33 ? 5.367 21.719 -2.51 1 97.25 33 ALA B CA 1
ATOM 3123 C C . ALA B 1 33 ? 4.246 22.234 -1.603 1 97.25 33 ALA B C 1
ATOM 3125 O O . ALA B 1 33 ? 3.818 23.375 -1.714 1 97.25 33 ALA B O 1
ATOM 3126 N N . SER B 1 34 ? 3.758 21.297 -0.766 1 96.19 34 SER B N 1
ATOM 3127 C CA . SER B 1 34 ? 2.65 21.672 0.111 1 96.19 34 SER B CA 1
ATOM 3128 C C . SER B 1 34 ? 2.523 20.688 1.273 1 96.19 34 SER B C 1
ATOM 3130 O O . SER B 1 34 ? 3.365 19.797 1.443 1 96.19 34 SER B O 1
ATOM 3132 N N . SER B 1 35 ? 1.562 20.969 2.137 1 96.94 35 SER B N 1
ATOM 3133 C CA . SER B 1 35 ? 1.214 20.109 3.266 1 96.94 35 SER B CA 1
ATOM 3134 C C . SER B 1 35 ? 2.438 19.797 4.121 1 96.94 35 SER B C 1
ATOM 3136 O O . SER B 1 35 ? 2.727 18.625 4.398 1 96.94 35 SER B O 1
ATOM 3138 N N . SER B 1 36 ? 3.102 20.844 4.52 1 97.94 36 SER B N 1
ATOM 3139 C CA . SER B 1 36 ? 4.32 20.703 5.309 1 97.94 36 SER B CA 1
ATOM 3140 C C . SER B 1 36 ? 4.004 20.297 6.746 1 97.94 36 SER B C 1
ATOM 3142 O O . SER B 1 36 ? 2.959 20.672 7.285 1 97.94 36 SER B O 1
ATOM 3144 N N . SER B 1 37 ? 4.914 19.562 7.32 1 98.62 37 SER B N 1
ATOM 3145 C CA . SER B 1 37 ? 4.832 19.172 8.719 1 98.62 37 SER B CA 1
ATOM 3146 C C . SER B 1 37 ? 6.168 19.359 9.43 1 98.62 37 SER B C 1
ATOM 3148 O O . SER B 1 37 ? 7.207 18.906 8.938 1 98.62 37 SER B O 1
ATOM 3150 N N . LEU B 1 38 ? 6.094 19.984 10.562 1 98.62 38 LEU B N 1
ATOM 3151 C CA . LEU B 1 38 ? 7.277 20.188 11.391 1 98.62 38 LEU B CA 1
ATOM 3152 C C . LEU B 1 38 ? 7.258 19.25 12.594 1 98.62 38 LEU B C 1
ATOM 3154 O O . LEU B 1 38 ? 6.188 18.906 13.102 1 98.62 38 LEU B O 1
ATOM 3158 N N . ALA B 1 39 ? 8.414 18.906 13.016 1 98.5 39 ALA B N 1
ATOM 3159 C CA . ALA B 1 39 ? 8.617 18.25 14.305 1 98.5 39 ALA B CA 1
ATOM 3160 C C . ALA B 1 39 ? 9.922 18.703 14.953 1 98.5 39 ALA B C 1
ATOM 3162 O O . ALA B 1 39 ? 10.922 18.906 14.266 1 98.5 39 ALA B O 1
ATOM 3163 N N . VAL B 1 40 ? 9.867 18.891 16.219 1 98.31 40 VAL B N 1
ATOM 3164 C CA . VAL B 1 40 ? 11.078 19.203 16.969 1 98.31 40 VAL B CA 1
ATOM 3165 C C . VAL B 1 40 ? 11.703 17.922 17.516 1 98.31 40 VAL B C 1
ATOM 3167 O O . VAL B 1 40 ? 11.039 17.156 18.234 1 98.31 40 VAL B O 1
ATOM 3170 N N . ILE B 1 41 ? 12.891 17.703 17.125 1 98.25 41 ILE B N 1
ATOM 3171 C CA . ILE B 1 41 ? 13.656 16.562 17.641 1 98.25 41 ILE B CA 1
ATOM 3172 C C . ILE B 1 41 ? 14.469 17 18.844 1 98.25 41 ILE B C 1
ATOM 3174 O O . ILE B 1 41 ? 15.367 17.844 18.734 1 98.25 41 ILE B O 1
ATOM 3178 N N . LYS B 1 42 ? 14.148 16.453 19.953 1 95.56 42 LYS B N 1
ATOM 3179 C CA . LYS B 1 42 ? 14.891 16.719 21.188 1 95.56 42 LYS B CA 1
ATOM 3180 C C . LYS B 1 42 ? 15.953 15.648 21.422 1 95.56 42 LYS B C 1
ATOM 3182 O O . LYS B 1 42 ? 15.641 14.531 21.828 1 95.56 42 LYS B O 1
ATOM 3187 N N . ARG B 1 43 ? 17.094 16.016 21.328 1 93 43 ARG B N 1
ATOM 3188 C CA . ARG B 1 43 ? 18.188 15.039 21.406 1 93 43 ARG B CA 1
ATOM 3189 C C . ARG B 1 43 ? 18.641 14.828 22.844 1 93 43 ARG B C 1
ATOM 3191 O O . ARG B 1 43 ? 18.391 15.68 23.703 1 93 43 ARG B O 1
ATOM 3198 N N . GLY B 1 44 ? 19.375 13.805 23.141 1 88.81 44 GLY B N 1
ATOM 3199 C CA . GLY B 1 44 ? 19.812 13.43 24.469 1 88.81 44 GLY B CA 1
ATOM 3200 C C . GLY B 1 44 ? 20.797 14.43 25.062 1 88.81 44 GLY B C 1
ATOM 3201 O O . GLY B 1 44 ? 20.875 14.57 26.281 1 88.81 44 GLY B O 1
ATOM 3202 N N . ASP B 1 45 ? 21.484 15.125 24.234 1 90.5 45 ASP B N 1
ATOM 3203 C CA . ASP B 1 45 ? 22.484 16.062 24.719 1 90.5 45 ASP B CA 1
ATOM 3204 C C . ASP B 1 45 ? 21.859 17.438 25 1 90.5 45 ASP B C 1
ATOM 3206 O O . ASP B 1 45 ? 22.578 18.391 25.328 1 90.5 45 ASP B O 1
ATOM 3210 N N . GLY B 1 46 ? 20.562 17.516 24.781 1 89.81 46 GLY B N 1
ATOM 3211 C CA . GLY B 1 46 ? 19.844 18.75 25.062 1 89.81 46 GLY B CA 1
ATOM 3212 C C . GLY B 1 46 ? 19.656 19.625 23.844 1 89.81 46 GLY B C 1
ATOM 3213 O O . GLY B 1 46 ? 18.828 20.547 23.844 1 89.81 46 GLY B O 1
ATOM 3214 N N . SER B 1 47 ? 20.391 19.266 22.781 1 93.62 47 SER B N 1
ATOM 3215 C CA . SER B 1 47 ? 20.203 20.047 21.562 1 93.62 47 SER B CA 1
ATOM 3216 C C . SER B 1 47 ? 18.891 19.688 20.859 1 93.62 47 SER B C 1
ATOM 3218 O O . SER B 1 47 ? 18.344 18.609 21.094 1 93.62 47 SER B O 1
ATOM 3220 N N . LYS B 1 48 ? 18.406 20.688 20.062 1 96.94 48 LYS B N 1
ATOM 3221 C CA . LYS B 1 48 ? 17.172 20.5 19.312 1 96.94 48 LYS B CA 1
ATOM 3222 C C . LYS B 1 48 ? 17.406 20.656 17.812 1 96.94 48 LYS B C 1
ATOM 3224 O O . LYS B 1 48 ? 18.172 21.516 17.391 1 96.94 48 LYS B O 1
ATOM 3229 N N . TRP B 1 49 ? 16.812 19.75 17.078 1 98.31 49 TRP B N 1
ATOM 3230 C CA . TRP B 1 49 ? 16.781 19.875 15.625 1 98.31 49 TRP B CA 1
ATOM 3231 C C . TRP B 1 49 ? 15.352 20.078 15.133 1 98.31 49 TRP B C 1
ATOM 3233 O O . TRP B 1 49 ? 14.391 19.766 15.844 1 98.31 49 TRP B O 1
ATOM 3243 N N . LEU B 1 50 ? 15.211 20.734 14.016 1 98.56 50 LEU B N 1
ATOM 3244 C CA . LEU B 1 50 ? 13.914 20.953 13.375 1 98.56 50 LEU B CA 1
ATOM 3245 C C . LEU B 1 50 ? 13.773 20.062 12.141 1 98.56 50 LEU B C 1
ATOM 3247 O O . LEU B 1 50 ? 14.578 20.156 11.211 1 98.56 50 LEU B O 1
ATOM 3251 N N . ALA B 1 51 ? 12.828 19.172 12.211 1 98.75 51 ALA B N 1
ATOM 3252 C CA . ALA B 1 51 ? 12.531 18.297 11.086 1 98.75 51 ALA B CA 1
ATOM 3253 C C . ALA B 1 51 ? 11.375 18.844 10.25 1 98.75 51 ALA B C 1
ATOM 3255 O O . ALA B 1 51 ? 10.414 19.391 10.805 1 98.75 51 ALA B O 1
ATOM 3256 N N . LEU B 1 52 ? 11.461 18.688 8.945 1 98.81 52 LEU B N 1
ATOM 3257 C CA . LEU B 1 52 ? 10.445 19.141 8.008 1 98.81 52 LEU B CA 1
ATOM 3258 C C . LEU B 1 52 ? 10.141 18.078 6.965 1 98.81 52 LEU B C 1
ATOM 3260 O O . LEU B 1 52 ? 11.055 17.531 6.34 1 98.81 52 LEU B O 1
ATOM 3264 N N . ALA B 1 53 ? 8.922 17.703 6.836 1 98.88 53 ALA B N 1
ATOM 3265 C CA . ALA B 1 53 ? 8.445 16.875 5.734 1 98.88 53 ALA B CA 1
ATOM 3266 C C . ALA B 1 53 ? 7.379 17.594 4.922 1 98.88 53 ALA B C 1
ATOM 3268 O O . ALA B 1 53 ? 6.613 18.406 5.465 1 98.88 53 ALA B O 1
ATOM 3269 N N . TYR B 1 54 ? 7.328 17.344 3.662 1 98.62 54 TYR B N 1
ATOM 3270 C CA . TYR B 1 54 ? 6.32 17.953 2.799 1 98.62 54 TYR B CA 1
ATOM 3271 C C . TYR B 1 54 ? 6.098 17.109 1.547 1 98.62 54 TYR B C 1
ATOM 3273 O O . TYR B 1 54 ? 6.941 16.281 1.186 1 98.62 54 TYR B O 1
ATOM 3281 N N . GLN B 1 55 ? 4.918 17.203 0.968 1 98.38 55 GLN B N 1
ATOM 3282 C CA . GLN B 1 55 ? 4.672 16.625 -0.349 1 98.38 55 GLN B CA 1
ATOM 3283 C C . GLN B 1 55 ? 5.191 17.547 -1.456 1 98.38 55 GLN B C 1
ATOM 3285 O O . GLN B 1 55 ? 5.094 18.766 -1.355 1 98.38 55 GLN B O 1
ATOM 3290 N N . ALA B 1 56 ? 5.715 16.922 -2.492 1 98 56 ALA B N 1
ATOM 3291 C CA . ALA B 1 56 ? 6.375 17.703 -3.539 1 98 56 ALA B CA 1
ATOM 3292 C C . ALA B 1 56 ? 6.238 17.016 -4.895 1 98 56 ALA B C 1
ATOM 3294 O O . ALA B 1 56 ? 5.945 15.82 -4.969 1 98 56 ALA B O 1
ATOM 3295 N N . SER B 1 57 ? 6.438 17.828 -5.922 1 95.81 57 SER B N 1
ATOM 3296 C CA . SER B 1 57 ? 6.473 17.328 -7.293 1 95.81 57 SER B CA 1
ATOM 3297 C C . SER B 1 57 ? 7.363 18.203 -8.18 1 95.81 57 SER B C 1
ATOM 3299 O O . SER B 1 57 ? 7.562 19.375 -7.898 1 95.81 57 SER B O 1
ATOM 3301 N N . ASP B 1 58 ? 7.84 17.531 -9.242 1 94 58 ASP B N 1
ATOM 3302 C CA . ASP B 1 58 ? 8.602 18.266 -10.25 1 94 58 ASP B CA 1
ATOM 3303 C C . ASP B 1 58 ? 7.672 18.891 -11.297 1 94 58 ASP B C 1
ATOM 3305 O O . ASP B 1 58 ? 8.117 19.656 -12.148 1 94 58 ASP B O 1
ATOM 3309 N N . THR B 1 59 ? 6.438 18.562 -11.227 1 91.19 59 THR B N 1
ATOM 3310 C CA . THR B 1 59 ? 5.395 19.203 -12.016 1 91.19 59 THR B CA 1
ATOM 3311 C C . THR B 1 59 ? 4.676 20.281 -11.188 1 91.19 59 THR B C 1
ATOM 3313 O O . THR B 1 59 ? 4.441 20.094 -9.992 1 91.19 59 THR B O 1
ATOM 3316 N N . PRO B 1 60 ? 4.293 21.391 -11.797 1 90.56 60 PRO B N 1
ATOM 3317 C CA . PRO B 1 60 ? 3.793 22.531 -11.031 1 90.56 60 PRO B CA 1
ATOM 3318 C C . PRO B 1 60 ? 2.312 22.406 -10.68 1 90.56 60 PRO B C 1
ATOM 3320 O O . PRO B 1 60 ? 1.555 23.375 -10.82 1 90.56 60 PRO B O 1
ATOM 3323 N N . HIS B 1 61 ? 1.887 21.25 -10.281 1 88.56 61 HIS B N 1
ATOM 3324 C CA . HIS B 1 61 ? 0.5 21.109 -9.844 1 88.56 61 HIS B CA 1
ATOM 3325 C C . HIS B 1 61 ? 0.35 20.031 -8.789 1 88.56 61 HIS B C 1
ATOM 3327 O O . HIS B 1 61 ? 1.137 19.078 -8.758 1 88.56 61 HIS B O 1
ATOM 3333 N N . GLU B 1 62 ? -0.673 20.203 -8.008 1 91.06 62 GLU B N 1
ATOM 3334 C CA . GLU B 1 62 ? -1.027 19.234 -6.977 1 91.06 62 GLU B CA 1
ATOM 3335 C C . GLU B 1 62 ? -1.621 17.969 -7.582 1 91.06 62 GLU B C 1
ATOM 3337 O O . GLU B 1 62 ? -2.42 18.047 -8.516 1 91.06 62 GLU B O 1
ATOM 3342 N N . GLY B 1 63 ? -1.164 16.828 -7.109 1 90.75 63 GLY B N 1
ATOM 3343 C CA . GLY B 1 63 ? -1.812 15.578 -7.461 1 90.75 63 GLY B CA 1
ATOM 3344 C C . GLY B 1 63 ? -1.182 14.898 -8.656 1 90.75 63 GLY B C 1
ATOM 3345 O O . GLY B 1 63 ? -1.745 13.945 -9.211 1 90.75 63 GLY B O 1
ATOM 3346 N N . SER B 1 64 ? -0.045 15.43 -9.086 1 90.75 64 SER B N 1
ATOM 3347 C CA . SER B 1 64 ? 0.652 14.727 -10.156 1 90.75 64 SER B CA 1
ATOM 3348 C C . SER B 1 64 ? 1.047 13.32 -9.734 1 90.75 64 SER B C 1
ATOM 3350 O O . SER B 1 64 ? 1.225 13.047 -8.547 1 90.75 64 SER B O 1
ATOM 3352 N N . ARG B 1 65 ? 1.231 12.43 -10.688 1 88.44 65 ARG B N 1
ATOM 3353 C CA . ARG B 1 65 ? 1.564 11.039 -10.391 1 88.44 65 ARG B CA 1
ATOM 3354 C C . ARG B 1 65 ? 2.918 10.938 -9.695 1 88.44 65 ARG B C 1
ATOM 3356 O O . ARG B 1 65 ? 3.146 10.023 -8.906 1 88.44 65 ARG B O 1
ATOM 3363 N N . GLY B 1 66 ? 3.758 11.898 -9.953 1 91.38 66 GLY B N 1
ATOM 3364 C CA . GLY B 1 66 ? 5.09 11.867 -9.367 1 91.38 66 GLY B CA 1
ATOM 3365 C C . GLY B 1 66 ? 5.18 12.594 -8.039 1 91.38 66 GLY B C 1
ATOM 3366 O O . GLY B 1 66 ? 6.27 12.758 -7.488 1 91.38 66 GLY B O 1
ATOM 3367 N N . GLN B 1 67 ? 4.023 13.109 -7.543 1 95.81 67 GLN B N 1
ATOM 3368 C CA . GLN B 1 67 ? 4.023 13.742 -6.227 1 95.81 67 GLN B CA 1
ATOM 3369 C C . GLN B 1 67 ? 4.531 12.773 -5.156 1 95.81 67 GLN B C 1
ATOM 3371 O O . GLN B 1 67 ? 4.07 11.633 -5.074 1 95.81 67 GLN B O 1
ATOM 3376 N N . HIS B 1 68 ? 5.531 13.211 -4.367 1 98.25 68 HIS B N 1
ATOM 3377 C CA . HIS B 1 68 ? 6.262 12.375 -3.422 1 98.25 68 HIS B CA 1
ATOM 3378 C C . HIS B 1 68 ? 6.508 13.109 -2.107 1 98.25 68 HIS B C 1
ATOM 3380 O O . HIS B 1 68 ? 6.039 14.234 -1.923 1 98.25 68 HIS B O 1
ATOM 3386 N N . LEU B 1 69 ? 7.156 12.414 -1.155 1 98.75 69 LEU B N 1
ATOM 3387 C CA . LEU B 1 69 ? 7.438 13.016 0.143 1 98.75 69 LEU B CA 1
ATOM 3388 C C . LEU B 1 69 ? 8.922 13.352 0.277 1 98.75 69 LEU B C 1
ATOM 3390 O O . LEU B 1 69 ? 9.781 12.508 0.01 1 98.75 69 LEU B O 1
ATOM 3394 N N . ARG B 1 70 ? 9.117 14.539 0.7 1 98.75 70 ARG B N 1
ATOM 3395 C CA . ARG B 1 70 ? 10.484 14.969 0.959 1 98.75 70 ARG B CA 1
ATOM 3396 C C . ARG B 1 70 ? 10.695 15.273 2.438 1 98.75 70 ARG B C 1
ATOM 3398 O O . ARG B 1 70 ? 9.742 15.602 3.148 1 98.75 70 ARG B O 1
ATOM 3405 N N . PHE B 1 71 ? 11.961 15.094 2.885 1 98.69 71 PHE B N 1
ATOM 3406 C CA . PHE B 1 71 ? 12.375 15.32 4.262 1 98.69 71 PHE B CA 1
ATOM 3407 C C . PHE B 1 71 ? 13.648 16.172 4.312 1 98.69 71 PHE B C 1
ATOM 3409 O O . PHE B 1 71 ? 14.562 15.969 3.51 1 98.69 71 PHE B O 1
ATOM 3416 N N . ALA B 1 72 ? 13.656 17.109 5.223 1 98.12 72 ALA B N 1
ATOM 3417 C CA . ALA B 1 72 ? 14.828 17.938 5.465 1 98.12 72 ALA B CA 1
ATOM 3418 C C . ALA B 1 72 ? 15.023 18.188 6.957 1 98.12 72 ALA B C 1
ATOM 3420 O O . ALA B 1 72 ? 14.055 18.219 7.723 1 98.12 72 ALA B O 1
ATOM 3421 N N . LEU B 1 73 ? 16.281 18.391 7.316 1 98.12 73 LEU B N 1
ATOM 3422 C CA . LEU B 1 73 ? 16.641 18.625 8.711 1 98.12 73 LEU B CA 1
ATOM 3423 C C . LEU B 1 73 ? 17.359 19.969 8.859 1 98.12 73 LEU B C 1
ATOM 3425 O O . LEU B 1 73 ? 18.188 20.312 8.031 1 98.12 73 LEU B O 1
ATOM 3429 N N . SER B 1 74 ? 17 20.703 9.875 1 98.5 74 SER B N 1
ATOM 3430 C CA . SER B 1 74 ? 17.75 21.875 10.305 1 98.5 74 SER B CA 1
ATOM 3431 C C . SER B 1 74 ? 18.359 21.672 11.688 1 98.5 74 SER B C 1
ATOM 3433 O O . SER B 1 74 ? 17.656 21.375 12.648 1 98.5 74 SER B O 1
ATOM 3435 N N . LYS B 1 75 ? 19.641 21.906 11.766 1 97.19 75 LYS B N 1
ATOM 3436 C CA . LYS B 1 75 ? 20.344 21.719 13.031 1 97.19 75 LYS B CA 1
ATOM 3437 C C . LYS B 1 75 ? 20.594 23.047 13.719 1 97.19 75 LYS B C 1
ATOM 3439 O O . LYS B 1 75 ? 21.188 23.094 14.797 1 97.19 75 LYS B O 1
ATOM 3444 N N . ASP B 1 76 ? 20.125 24.125 13.086 1 96.62 76 ASP B N 1
ATOM 3445 C CA . ASP B 1 76 ? 20.375 25.453 13.617 1 96.62 76 ASP B CA 1
ATOM 3446 C C . ASP B 1 76 ? 19.062 26.203 13.859 1 96.62 76 ASP B C 1
ATOM 3448 O O . ASP B 1 76 ? 19 27.422 13.695 1 96.62 76 ASP B O 1
ATOM 3452 N N . GLY B 1 77 ? 17.969 25.422 14.07 1 94.88 77 GLY B N 1
ATOM 3453 C CA . GLY B 1 77 ? 16.703 26.016 14.453 1 94.88 77 GLY B CA 1
ATOM 3454 C C . GLY B 1 77 ? 15.945 26.609 13.281 1 94.88 77 GLY B C 1
ATOM 3455 O O . GLY B 1 77 ? 15.133 27.531 13.461 1 94.88 77 GLY B O 1
ATOM 3456 N N . GLY B 1 78 ? 16.234 26.25 12.078 1 96.62 78 GLY B N 1
ATOM 3457 C CA . GLY B 1 78 ? 15.477 26.688 10.906 1 96.62 78 GLY B CA 1
ATOM 3458 C C . GLY B 1 78 ? 16.156 27.797 10.141 1 96.62 78 GLY B C 1
ATOM 3459 O O . GLY B 1 78 ? 15.625 28.297 9.141 1 96.62 78 GLY B O 1
ATOM 3460 N N . GLU B 1 79 ? 17.375 28.156 10.586 1 95.75 79 GLU B N 1
ATOM 3461 C CA . GLU B 1 79 ? 18.109 29.156 9.812 1 95.75 79 GLU B CA 1
ATOM 3462 C C . GLU B 1 79 ? 18.484 28.625 8.438 1 95.75 79 GLU B C 1
ATOM 3464 O O . GLU B 1 79 ? 18.453 29.359 7.445 1 95.75 79 GLU B O 1
ATOM 3469 N N . THR B 1 80 ? 18.922 27.422 8.461 1 96.38 80 THR B N 1
ATOM 3470 C CA . THR B 1 80 ? 19.203 26.703 7.223 1 96.38 80 THR B CA 1
ATOM 3471 C C . THR B 1 80 ? 18.719 25.25 7.316 1 96.38 80 THR B C 1
ATOM 3473 O O . THR B 1 80 ? 18.625 24.688 8.406 1 96.38 80 THR B O 1
ATOM 3476 N N . PHE B 1 81 ? 18.328 24.766 6.164 1 97.06 81 PHE B N 1
ATOM 3477 C CA . PHE B 1 81 ? 18 23.344 6.062 1 97.06 81 PHE B CA 1
ATOM 3478 C C . PHE B 1 81 ? 19 22.609 5.18 1 97.06 81 PHE B C 1
ATOM 3480 O O . PHE B 1 81 ? 19.453 23.156 4.164 1 97.06 81 PHE B O 1
ATOM 3487 N N . ALA B 1 82 ? 19.375 21.406 5.609 1 95.69 82 ALA B N 1
ATOM 3488 C CA . ALA B 1 82 ? 20.109 20.531 4.695 1 95.69 82 ALA B CA 1
ATOM 3489 C C . ALA B 1 82 ? 19.281 20.234 3.449 1 95.69 82 ALA B C 1
ATOM 3491 O O . ALA B 1 82 ? 18.047 20.359 3.463 1 95.69 82 ALA B O 1
ATOM 3492 N N . PRO B 1 83 ? 19.984 19.875 2.309 1 94.56 83 PRO B N 1
ATOM 3493 C CA . PRO B 1 83 ? 19.219 19.484 1.122 1 94.56 83 PRO B CA 1
ATOM 3494 C C . PRO B 1 83 ? 18.188 18.391 1.408 1 94.56 83 PRO B C 1
ATOM 3496 O O . PRO B 1 83 ? 18.5 17.406 2.086 1 94.56 83 PRO B O 1
ATOM 3499 N N . SER B 1 84 ? 16.984 18.578 0.942 1 96.44 84 SER B N 1
ATOM 3500 C CA . SER B 1 84 ? 15.938 17.594 1.199 1 96.44 84 SER B CA 1
ATOM 3501 C C . SER B 1 84 ? 16.172 16.328 0.391 1 96.44 84 SER B C 1
ATOM 3503 O O . SER B 1 84 ? 16.812 16.359 -0.656 1 96.44 84 SER B O 1
ATOM 3505 N N . LYS B 1 85 ? 15.641 15.258 0.9 1 95.69 85 LYS B N 1
ATOM 3506 C CA . LYS B 1 85 ? 15.656 13.961 0.224 1 95.69 85 LYS B CA 1
ATOM 3507 C C . LYS B 1 85 ? 14.242 13.422 0.023 1 95.69 85 LYS B C 1
ATOM 3509 O O . LYS B 1 85 ? 13.375 13.625 0.871 1 95.69 85 LYS B O 1
ATOM 3514 N N . ALA B 1 86 ? 14.07 12.766 -1.152 1 97.56 86 ALA B N 1
ATOM 3515 C CA . ALA B 1 86 ? 12.828 12.016 -1.312 1 97.56 86 ALA B CA 1
ATOM 3516 C C . ALA B 1 86 ? 12.828 10.766 -0.44 1 97.56 86 ALA B C 1
ATOM 3518 O O . ALA B 1 86 ? 13.57 9.812 -0.708 1 97.56 86 ALA B O 1
ATOM 3519 N N . VAL B 1 87 ? 12 10.711 0.539 1 98.19 87 VAL B N 1
ATOM 3520 C CA . VAL B 1 87 ? 12.062 9.602 1.482 1 98.19 87 VAL B CA 1
ATOM 3521 C C . VAL B 1 87 ? 10.992 8.57 1.144 1 98.19 87 VAL B C 1
ATOM 3523 O O . VAL B 1 87 ? 11.031 7.438 1.628 1 98.19 87 VAL B O 1
ATOM 3526 N N . MET B 1 88 ? 10.031 8.961 0.37 1 98.31 88 MET B N 1
ATOM 3527 C CA . MET B 1 88 ? 9.023 8.039 -0.127 1 98.31 88 MET B CA 1
ATOM 3528 C C . MET B 1 88 ? 8.43 8.531 -1.442 1 98.31 88 MET B C 1
ATOM 3530 O O . MET B 1 88 ? 8.141 9.719 -1.591 1 98.31 88 MET B O 1
ATOM 3534 N N . TRP B 1 89 ? 8.219 7.609 -2.35 1 97.38 89 TRP B N 1
ATOM 3535 C CA . TRP B 1 89 ? 7.684 7.926 -3.668 1 97.38 89 TRP B CA 1
ATOM 3536 C C . TRP B 1 89 ? 7.043 6.695 -4.305 1 97.38 89 TRP B C 1
ATOM 3538 O O . TRP B 1 89 ? 7.141 5.59 -3.768 1 97.38 89 TRP B O 1
ATOM 3548 N N . GLY B 1 90 ? 6.367 6.918 -5.344 1 95.19 90 GLY B N 1
ATOM 3549 C CA . GLY B 1 90 ? 5.742 5.836 -6.09 1 95.19 90 GLY B CA 1
ATOM 3550 C C . GLY B 1 90 ? 5.07 6.297 -7.367 1 95.19 90 GLY B C 1
ATOM 3551 O O . GLY B 1 90 ? 5.32 7.41 -7.836 1 95.19 90 GLY B O 1
ATOM 3552 N N . ALA B 1 91 ? 4.238 5.375 -7.906 1 93.38 91 ALA B N 1
ATOM 3553 C CA . ALA B 1 91 ? 3.59 5.602 -9.195 1 93.38 91 ALA B CA 1
ATOM 3554 C C . ALA B 1 91 ? 2.301 6.402 -9.031 1 93.38 91 ALA B C 1
ATOM 3556 O O . ALA B 1 91 ? 1.668 6.785 -10.016 1 93.38 91 ALA B O 1
ATOM 3557 N N . THR B 1 92 ? 1.885 6.598 -7.82 1 94.12 92 THR B N 1
ATOM 3558 C CA . THR B 1 92 ? 0.717 7.41 -7.496 1 94.12 92 THR B CA 1
ATOM 3559 C C . THR B 1 92 ? 1.082 8.508 -6.496 1 94.12 92 THR B C 1
ATOM 3561 O O . THR B 1 92 ? 2.074 8.391 -5.773 1 94.12 92 THR B O 1
ATOM 3564 N N . PRO B 1 93 ? 0.279 9.578 -6.48 1 95.31 93 PRO B N 1
ATOM 3565 C CA . PRO B 1 93 ? 0.664 10.688 -5.605 1 95.31 93 PRO B CA 1
ATOM 3566 C C . PRO B 1 93 ? 0.609 10.32 -4.125 1 95.31 93 PRO B C 1
ATOM 3568 O O . PRO B 1 93 ? -0.298 9.602 -3.699 1 95.31 93 PRO B O 1
ATOM 3571 N N . LEU B 1 94 ? 1.595 10.805 -3.379 1 98.12 94 LEU B N 1
ATOM 3572 C CA . LEU B 1 94 ? 1.625 10.719 -1.923 1 98.12 94 LEU B CA 1
ATOM 3573 C C . LEU B 1 94 ? 1.217 12.039 -1.291 1 98.12 94 LEU B C 1
ATOM 3575 O O . LEU B 1 94 ? 1.555 13.109 -1.807 1 98.12 94 LEU B O 1
ATOM 3579 N N . TRP B 1 95 ? 0.489 11.938 -0.153 1 97.5 95 TRP B N 1
ATOM 3580 C CA . TRP B 1 95 ? -0.194 13.109 0.382 1 97.5 95 TRP B CA 1
ATOM 3581 C C . TRP B 1 95 ? 0.05 13.25 1.881 1 97.5 95 TRP B C 1
ATOM 3583 O O . TRP B 1 95 ? 0.251 12.25 2.576 1 97.5 95 TRP B O 1
ATOM 3593 N N . SER B 1 96 ? -0.015 14.461 2.367 1 98 96 SER B N 1
ATOM 3594 C CA . SER B 1 96 ? -0.295 14.875 3.738 1 98 96 SER B CA 1
ATOM 3595 C C . SER B 1 96 ? 0.694 14.25 4.719 1 98 96 SER B C 1
ATOM 3597 O O . SER B 1 96 ? 0.291 13.617 5.695 1 98 96 SER B O 1
ATOM 3599 N N . PRO B 1 97 ? 1.976 14.461 4.496 1 98.69 97 PRO B N 1
ATOM 3600 C CA . PRO B 1 97 ? 2.926 13.984 5.504 1 98.69 97 PRO B CA 1
ATOM 3601 C C . PRO B 1 97 ? 2.691 14.609 6.879 1 98.69 97 PRO B C 1
ATOM 3603 O O . PRO B 1 97 ? 2.367 15.797 6.973 1 98.69 97 PRO B O 1
ATOM 3606 N N . SER B 1 98 ? 2.77 13.812 7.914 1 98.75 98 SER B N 1
ATOM 3607 C CA . SER B 1 98 ? 2.662 14.227 9.305 1 98.75 98 SER B CA 1
ATOM 3608 C C . SER B 1 98 ? 3.789 13.641 10.148 1 98.75 98 SER B C 1
ATOM 3610 O O . SER B 1 98 ? 3.861 12.422 10.336 1 98.75 98 SER B O 1
ATOM 3612 N N . LEU B 1 99 ? 4.629 14.492 10.664 1 98.81 99 LEU B N 1
ATOM 3613 C CA . LEU B 1 99 ? 5.773 14.07 11.461 1 98.81 99 LEU B CA 1
ATOM 3614 C C . LEU B 1 99 ? 5.41 13.984 12.938 1 98.81 99 LEU B C 1
ATOM 3616 O O . LEU B 1 99 ? 4.668 14.836 13.445 1 98.81 99 LEU B O 1
ATOM 3620 N N . HIS B 1 100 ? 5.996 13.023 13.578 1 98.69 100 HIS B N 1
ATOM 3621 C CA . HIS B 1 100 ? 5.949 12.922 15.031 1 98.69 100 HIS B CA 1
ATOM 3622 C C . HIS B 1 100 ? 7.25 12.359 15.586 1 98.69 100 HIS B C 1
ATOM 3624 O O . HIS B 1 100 ? 7.703 11.297 15.156 1 98.69 100 HIS B O 1
ATOM 3630 N N . TYR B 1 101 ? 7.828 13.078 16.469 1 98.25 101 TYR B N 1
ATOM 3631 C CA . TYR B 1 101 ? 9.008 12.578 17.172 1 98.25 101 TYR B CA 1
ATOM 3632 C C . TYR B 1 101 ? 8.633 12.055 18.547 1 98.25 101 TYR B C 1
ATOM 3634 O O . TYR B 1 101 ? 8.094 12.805 19.375 1 98.25 101 TYR B O 1
ATOM 3642 N N . ASP B 1 102 ? 8.898 10.805 18.75 1 97.5 102 ASP B N 1
ATOM 3643 C CA . ASP B 1 102 ? 8.719 10.188 20.062 1 97.5 102 ASP B CA 1
ATOM 3644 C C . ASP B 1 102 ? 10.023 10.18 20.844 1 97.5 102 ASP B C 1
ATOM 3646 O O . ASP B 1 102 ? 10.867 9.305 20.656 1 97.5 102 ASP B O 1
ATOM 3650 N N . ALA B 1 103 ? 10.086 11.016 21.812 1 94.38 103 ALA B N 1
ATOM 3651 C CA . ALA B 1 103 ? 11.312 11.172 22.594 1 94.38 103 ALA B CA 1
ATOM 3652 C C . ALA B 1 103 ? 11.586 9.945 23.453 1 94.38 103 ALA B C 1
ATOM 3654 O O . ALA B 1 103 ? 12.734 9.609 23.719 1 94.38 103 ALA B O 1
ATOM 3655 N N . ALA B 1 104 ? 10.523 9.297 23.891 1 93.5 104 ALA B N 1
ATOM 3656 C CA . ALA B 1 104 ? 10.672 8.141 24.766 1 93.5 104 ALA B CA 1
ATOM 3657 C C . ALA B 1 104 ? 11.43 7.02 24.062 1 93.5 104 ALA B C 1
ATOM 3659 O O . ALA B 1 104 ? 12.211 6.297 24.688 1 93.5 104 ALA B O 1
ATOM 3660 N N . THR B 1 105 ? 11.289 6.914 22.75 1 94.5 105 THR B N 1
ATOM 3661 C CA . THR B 1 105 ? 11.914 5.809 22.031 1 94.5 105 THR B CA 1
ATOM 3662 C C . THR B 1 105 ? 12.945 6.328 21.047 1 94.5 105 THR B C 1
ATOM 3664 O O . THR B 1 105 ? 13.586 5.543 20.344 1 94.5 105 THR B O 1
ATOM 3667 N N . ASN B 1 106 ? 13.078 7.625 20.969 1 96.12 106 ASN B N 1
ATOM 3668 C CA . ASN B 1 106 ? 13.977 8.266 20.016 1 96.12 106 ASN B CA 1
ATOM 3669 C C . ASN B 1 106 ? 13.656 7.848 18.578 1 96.12 106 ASN B C 1
ATOM 3671 O O . ASN B 1 106 ? 14.547 7.461 17.828 1 96.12 106 ASN B O 1
ATOM 3675 N N . ARG B 1 107 ? 12.438 7.836 18.25 1 97.88 107 ARG B N 1
ATOM 3676 C CA . ARG B 1 107 ? 11.984 7.465 16.906 1 97.88 107 ARG B CA 1
ATOM 3677 C C . ARG B 1 107 ? 11.227 8.609 16.25 1 97.88 107 ARG B C 1
ATOM 3679 O O . ARG B 1 107 ? 10.445 9.305 16.906 1 97.88 107 ARG B O 1
ATOM 3686 N N . LEU B 1 108 ? 11.492 8.836 15.023 1 98.62 108 LEU B N 1
ATOM 3687 C CA . LEU B 1 108 ? 10.789 9.797 14.18 1 98.62 108 LEU B CA 1
ATOM 3688 C C . LEU B 1 108 ? 9.812 9.094 13.25 1 98.62 108 LEU B C 1
ATOM 3690 O O . LEU B 1 108 ? 10.203 8.234 12.461 1 98.62 108 LEU B O 1
ATOM 3694 N N . PHE B 1 109 ? 8.547 9.438 13.406 1 98.88 109 PHE B N 1
ATOM 3695 C CA . PHE B 1 109 ? 7.492 8.852 12.586 1 98.88 109 PHE B CA 1
ATOM 3696 C C . PHE B 1 109 ? 7.078 9.805 11.469 1 98.88 109 PHE B C 1
ATOM 3698 O O . PHE B 1 109 ? 6.984 11.016 11.688 1 98.88 109 PHE B O 1
ATOM 3705 N N . LEU B 1 110 ? 6.863 9.258 10.312 1 98.88 110 LEU B N 1
ATOM 3706 C CA . LEU B 1 110 ? 6.266 9.977 9.188 1 98.88 110 LEU B CA 1
ATOM 3707 C C . LEU B 1 110 ? 5.027 9.258 8.672 1 98.88 110 LEU B C 1
ATOM 3709 O O . LEU B 1 110 ? 5.141 8.203 8.039 1 98.88 110 LEU B O 1
ATOM 3713 N N . PHE B 1 111 ? 3.855 9.789 9.023 1 98.94 111 PHE B N 1
ATOM 3714 C CA . PHE B 1 111 ? 2.588 9.297 8.492 1 98.94 111 PHE B CA 1
ATOM 3715 C C . PHE B 1 111 ? 2.254 9.977 7.172 1 98.94 111 PHE B C 1
ATOM 3717 O O . PHE B 1 111 ? 2.592 11.141 6.961 1 98.94 111 PHE B O 1
ATOM 3724 N N . TYR B 1 112 ? 1.581 9.25 6.289 1 98.81 112 TYR B N 1
ATOM 3725 C CA . TYR B 1 112 ? 1.196 9.836 5.008 1 98.81 112 TYR B CA 1
ATOM 3726 C C . TYR B 1 112 ? 0.08 9.031 4.355 1 98.81 112 TYR B C 1
ATOM 3728 O O . TYR B 1 112 ? -0.266 7.945 4.824 1 98.81 112 TYR B O 1
ATOM 3736 N N . SER B 1 113 ? -0.511 9.617 3.385 1 98.56 113 SER B N 1
ATOM 3737 C CA . SER B 1 113 ? -1.487 8.922 2.551 1 98.56 113 SER B CA 1
ATOM 3738 C C . SER B 1 113 ? -0.927 8.641 1.16 1 98.56 113 SER B C 1
ATOM 3740 O O . SER B 1 113 ? -0.129 9.422 0.638 1 98.56 113 SER B O 1
ATOM 3742 N N . GLU B 1 114 ? -1.31 7.562 0.594 1 98.25 114 GLU B N 1
ATOM 3743 C CA . GLU B 1 114 ? -0.918 7.191 -0.763 1 98.25 114 GLU B CA 1
ATOM 3744 C C . GLU B 1 114 ? -2.135 6.82 -1.606 1 98.25 114 GLU B C 1
ATOM 3746 O O . GLU B 1 114 ? -2.863 5.883 -1.277 1 98.25 114 GLU B O 1
ATOM 3751 N N . SER B 1 115 ? -2.301 7.52 -2.707 1 95.94 115 SER B N 1
ATOM 3752 C CA . SER B 1 115 ? -3.43 7.258 -3.592 1 95.94 115 SER B CA 1
ATOM 3753 C C . SER B 1 115 ? -3.381 5.836 -4.145 1 95.94 115 SER B C 1
ATOM 3755 O O . SER B 1 115 ? -2.299 5.297 -4.391 1 95.94 115 SER B O 1
ATOM 3757 N N . ARG B 1 116 ? -4.594 5.273 -4.379 1 94.25 116 ARG B N 1
ATOM 3758 C CA . ARG B 1 116 ? -4.668 3.906 -4.879 1 94.25 116 ARG B CA 1
ATOM 3759 C C . ARG B 1 116 ? -5.723 3.781 -5.973 1 94.25 116 ARG B C 1
ATOM 3761 O O . ARG B 1 116 ? -5.395 3.539 -7.137 1 94.25 116 ARG B O 1
ATOM 3768 N N . LYS B 1 117 ? -6.973 4.027 -5.688 1 93.25 117 LYS B N 1
ATOM 3769 C CA . LYS B 1 117 ? -8.07 3.814 -6.629 1 93.25 117 LYS B CA 1
ATOM 3770 C C . LYS B 1 117 ? -8.578 5.141 -7.191 1 93.25 117 LYS B C 1
ATOM 3772 O O . LYS B 1 117 ? -9.539 5.168 -7.961 1 93.25 117 LYS B O 1
ATOM 3777 N N . SER B 1 118 ? -7.98 6.16 -6.746 1 86.56 118 SER B N 1
ATOM 3778 C CA . SER B 1 118 ? -8.188 7.512 -7.262 1 86.56 118 SER B CA 1
ATOM 3779 C C . SER B 1 118 ? -6.914 8.344 -7.152 1 86.56 118 SER B C 1
ATOM 3781 O O . SER B 1 118 ? -6.074 8.094 -6.285 1 86.56 118 SER B O 1
ATOM 3783 N N . LEU B 1 119 ? -6.754 9.242 -8.062 1 84.5 119 LEU B N 1
ATOM 3784 C CA . LEU B 1 119 ? -5.59 10.117 -8 1 84.5 119 LEU B CA 1
ATOM 3785 C C . LEU B 1 119 ? -5.926 11.422 -7.289 1 84.5 119 LEU B C 1
ATOM 3787 O O . LEU B 1 119 ? -5.383 12.477 -7.633 1 84.5 119 LEU B O 1
ATOM 3791 N N . SER B 1 120 ? -6.836 11.367 -6.398 1 85.75 120 SER B N 1
ATOM 3792 C CA . SER B 1 120 ? -7.246 12.461 -5.52 1 85.75 120 SER B CA 1
ATOM 3793 C C . SER B 1 120 ? -6.605 12.336 -4.141 1 85.75 120 SER B C 1
ATOM 3795 O O . SER B 1 120 ? -6.012 11.305 -3.822 1 85.75 120 SER B O 1
ATOM 3797 N N . PRO B 1 121 ? -6.738 13.43 -3.379 1 90.81 121 PRO B N 1
ATOM 3798 C CA . PRO B 1 121 ? -6.102 13.359 -2.062 1 90.81 121 PRO B CA 1
ATOM 3799 C C . PRO B 1 121 ? -6.555 12.156 -1.246 1 90.81 121 PRO B C 1
ATOM 3801 O O . PRO B 1 121 ? -7.754 11.859 -1.186 1 90.81 121 PRO B O 1
ATOM 3804 N N . GLY B 1 122 ? -5.512 11.5 -0.778 1 94.44 122 GLY B N 1
ATOM 3805 C CA . GLY B 1 122 ? -5.793 10.383 0.112 1 94.44 122 GLY B CA 1
ATOM 3806 C C . GLY B 1 122 ? -5.605 9.031 -0.55 1 94.44 122 GLY B C 1
ATOM 3807 O O . GLY B 1 122 ? -5.055 8.945 -1.648 1 94.44 122 GLY B O 1
ATOM 3808 N N . GLY B 1 123 ? -6.008 7.953 0.11 1 96.69 123 GLY B N 1
ATOM 3809 C CA . GLY B 1 123 ? -5.855 6.539 -0.206 1 96.69 123 GLY B CA 1
ATOM 3810 C C . GLY B 1 123 ? -5.547 5.688 1.01 1 96.69 123 GLY B C 1
ATOM 3811 O O . GLY B 1 123 ? -6.312 5.672 1.975 1 96.69 123 GLY B O 1
ATOM 3812 N N . ASP B 1 124 ? -4.469 4.941 0.9 1 98.31 124 ASP B N 1
ATOM 3813 C CA . ASP B 1 124 ? -3.955 4.238 2.07 1 98.31 124 ASP B CA 1
ATOM 3814 C C . ASP B 1 124 ? -3.271 5.203 3.035 1 98.31 124 ASP B C 1
ATOM 3816 O O . ASP B 1 124 ? -2.562 6.117 2.609 1 98.31 124 ASP B O 1
ATOM 3820 N N . ILE B 1 125 ? -3.457 5.004 4.316 1 98.75 125 ILE B N 1
ATOM 3821 C CA . ILE B 1 125 ? -2.57 5.664 5.27 1 98.75 125 ILE B CA 1
ATOM 3822 C C . ILE B 1 125 ? -1.456 4.707 5.688 1 98.75 125 ILE B C 1
ATOM 3824 O O . ILE B 1 125 ? -1.724 3.572 6.094 1 98.75 125 ILE B O 1
ATOM 3828 N N . LYS B 1 126 ? -0.245 5.227 5.551 1 98.81 126 LYS B N 1
ATOM 3829 C CA . LYS B 1 126 ? 0.954 4.457 5.863 1 98.81 126 LYS B CA 1
ATOM 3830 C C . LYS B 1 126 ? 1.887 5.234 6.785 1 98.81 126 LYS B C 1
ATOM 3832 O O . LYS B 1 126 ? 1.686 6.43 7.012 1 98.81 126 LYS B O 1
ATOM 3837 N N . VAL B 1 127 ? 2.85 4.488 7.391 1 98.88 127 VAL B N 1
ATOM 3838 C CA . VAL B 1 127 ? 3.84 5.125 8.25 1 98.88 127 VAL B CA 1
ATOM 3839 C C . VAL B 1 127 ? 5.219 4.52 7.992 1 98.88 127 VAL B C 1
ATOM 3841 O O . VAL B 1 127 ? 5.34 3.314 7.762 1 98.88 127 VAL B O 1
ATOM 3844 N N . ILE B 1 128 ? 6.207 5.34 7.906 1 98.75 128 ILE B N 1
ATOM 3845 C CA . ILE B 1 128 ? 7.609 4.945 7.957 1 98.75 128 ILE B CA 1
ATOM 3846 C C . ILE B 1 128 ? 8.266 5.539 9.203 1 98.75 128 ILE B C 1
ATOM 3848 O O . ILE B 1 128 ? 7.812 6.559 9.727 1 98.75 128 ILE B O 1
ATOM 3852 N N . VAL B 1 129 ? 9.312 4.887 9.727 1 98.81 129 VAL B N 1
ATOM 3853 C CA . VAL B 1 129 ? 9.922 5.273 10.992 1 98.81 129 VAL B CA 1
ATOM 3854 C C . VAL B 1 129 ? 11.438 5.367 10.836 1 98.81 129 VAL B C 1
ATOM 3856 O O . VAL B 1 129 ? 12.047 4.543 10.141 1 98.81 129 VAL B O 1
ATOM 3859 N N . SER B 1 130 ? 12.008 6.348 11.383 1 98.69 130 SER B N 1
ATOM 3860 C CA . SER B 1 130 ? 13.453 6.527 11.406 1 98.69 130 SER B CA 1
ATOM 3861 C C . SER B 1 130 ? 14 6.465 12.828 1 98.69 130 SER B C 1
ATOM 3863 O O . SER B 1 130 ? 13.438 7.078 13.742 1 98.69 130 SER B O 1
ATOM 3865 N N . SER B 1 131 ? 15.117 5.773 13.008 1 98 131 SER B N 1
ATOM 3866 C CA . SER B 1 131 ? 15.789 5.703 14.297 1 98 131 SER B CA 1
ATOM 3867 C C . SER B 1 131 ? 17.109 6.477 14.281 1 98 131 SER B C 1
ATOM 3869 O O . SER B 1 131 ? 17.922 6.34 15.188 1 98 131 SER B O 1
ATOM 3871 N N . ASP B 1 132 ? 17.328 7.211 13.18 1 97.62 132 ASP B N 1
ATOM 3872 C CA . ASP B 1 132 ? 18.562 7.969 13.031 1 97.62 132 ASP B CA 1
ATOM 3873 C C . ASP B 1 132 ? 18.281 9.383 12.516 1 97.62 132 ASP B C 1
ATOM 3875 O O . ASP B 1 132 ? 19 9.891 11.664 1 97.62 132 ASP B O 1
ATOM 3879 N N . TYR B 1 133 ? 17.125 9.938 12.969 1 97.12 133 TYR B N 1
ATOM 3880 C CA . TYR B 1 133 ? 16.734 11.328 12.773 1 97.12 133 TYR B CA 1
ATOM 3881 C C . TYR B 1 133 ? 16.531 11.633 11.289 1 97.12 133 TYR B C 1
ATOM 3883 O O . TYR B 1 133 ? 16.875 12.719 10.82 1 97.12 133 TYR B O 1
ATOM 3891 N N . GLY B 1 134 ? 16.078 10.625 10.523 1 97.31 134 GLY B N 1
ATOM 3892 C CA . GLY B 1 134 ? 15.648 10.852 9.156 1 97.31 134 GLY B CA 1
ATOM 3893 C C . GLY B 1 134 ? 16.688 10.43 8.125 1 97.31 134 GLY B C 1
ATOM 3894 O O . GLY B 1 134 ? 16.469 10.586 6.926 1 97.31 134 GLY B O 1
ATOM 3895 N N . GLU B 1 135 ? 17.766 9.836 8.539 1 96.38 135 GLU B N 1
ATOM 3896 C CA . GLU B 1 135 ? 18.781 9.367 7.59 1 96.38 135 GLU B CA 1
ATOM 3897 C C . GLU B 1 135 ? 18.281 8.133 6.836 1 96.38 135 GLU B C 1
ATOM 3899 O O . GLU B 1 135 ? 18.531 7.992 5.637 1 96.38 135 GLU B O 1
ATOM 3904 N N . THR B 1 136 ? 17.75 7.242 7.555 1 96.62 136 THR B N 1
ATOM 3905 C CA . THR B 1 136 ? 17.125 6.062 6.961 1 96.62 136 THR B CA 1
ATOM 3906 C C . THR B 1 136 ? 15.734 5.836 7.535 1 96.62 136 THR B C 1
ATOM 3908 O O . THR B 1 136 ? 15.414 6.324 8.625 1 96.62 136 THR B O 1
ATOM 3911 N N . TRP B 1 137 ? 14.945 5.191 6.801 1 98.12 137 TRP B N 1
ATOM 3912 C CA . TRP B 1 137 ? 13.562 4.934 7.184 1 98.12 137 TRP B CA 1
ATOM 3913 C C . TRP B 1 137 ? 13.211 3.465 6.977 1 98.12 137 TRP B C 1
ATOM 3915 O O . TRP B 1 137 ? 13.758 2.805 6.09 1 98.12 137 TRP B O 1
ATOM 3925 N N . THR B 1 138 ? 12.312 2.984 7.766 1 98 138 THR B N 1
ATOM 3926 C CA . THR B 1 138 ? 11.805 1.623 7.613 1 98 138 THR B CA 1
ATOM 3927 C C . THR B 1 138 ? 10.953 1.501 6.355 1 98 138 THR B C 1
ATOM 3929 O O . THR B 1 138 ? 10.469 2.504 5.828 1 98 138 THR B O 1
ATOM 3932 N N . PRO B 1 139 ? 10.773 0.217 5.871 1 97.62 139 PRO B N 1
ATOM 3933 C CA . PRO B 1 139 ? 9.68 0.04 4.918 1 97.62 139 PRO B CA 1
ATOM 3934 C C . PRO B 1 139 ? 8.336 0.507 5.473 1 97.62 139 PRO B C 1
ATOM 3936 O O . PRO B 1 139 ? 8.117 0.48 6.688 1 97.62 139 PRO B O 1
ATOM 3939 N N . PRO B 1 140 ? 7.449 0.903 4.562 1 98.5 140 PRO B N 1
ATOM 3940 C CA . PRO B 1 140 ? 6.168 1.408 5.059 1 98.5 140 PRO B CA 1
ATOM 3941 C C . PRO B 1 140 ? 5.293 0.31 5.656 1 98.5 140 PRO B C 1
ATOM 3943 O O . PRO B 1 140 ? 5.328 -0.833 5.195 1 98.5 140 PRO B O 1
ATOM 3946 N N . GLN B 1 141 ? 4.574 0.674 6.637 1 98.12 141 GLN B N 1
ATOM 3947 C CA . GLN B 1 141 ? 3.488 -0.123 7.195 1 98.12 141 GLN B CA 1
ATOM 3948 C C . GLN B 1 141 ? 2.129 0.47 6.832 1 98.12 141 GLN B C 1
ATOM 3950 O O . GLN B 1 141 ? 1.947 1.688 6.875 1 98.12 141 GLN B O 1
ATOM 3955 N N . LEU B 1 142 ? 1.227 -0.407 6.418 1 98.5 142 LEU B N 1
ATOM 3956 C CA . LEU B 1 142 ? -0.142 0.023 6.156 1 98.5 142 LEU B CA 1
ATOM 3957 C C . LEU B 1 142 ? -0.96 0.048 7.441 1 98.5 142 LEU B C 1
ATOM 3959 O O . LEU B 1 142 ? -1.093 -0.975 8.117 1 98.5 142 LEU B O 1
ATOM 3963 N N . ILE B 1 143 ? -1.595 1.233 7.742 1 98.06 143 ILE B N 1
ATOM 3964 C CA . ILE B 1 143 ? -2.275 1.273 9.031 1 98.06 143 ILE B CA 1
ATOM 3965 C C . ILE B 1 143 ? -3.758 1.577 8.82 1 98.06 143 ILE B C 1
ATOM 3967 O O . ILE B 1 143 ? -4.574 1.366 9.719 1 98.06 143 ILE B O 1
ATOM 3971 N N . TYR B 1 144 ? -4.164 2.084 7.75 1 98.5 144 TYR B N 1
ATOM 3972 C CA . TYR B 1 144 ? -5.559 2.334 7.398 1 98.5 144 TYR B CA 1
ATOM 3973 C C . TYR B 1 144 ? -5.766 2.238 5.891 1 98.5 144 TYR B C 1
ATOM 3975 O O . TYR B 1 144 ? -5.426 3.164 5.148 1 98.5 144 TYR B O 1
ATOM 3983 N N . ALA B 1 145 ? -6.422 1.224 5.406 1 98.19 145 ALA B N 1
ATOM 3984 C CA . ALA B 1 145 ? -6.508 0.904 3.984 1 98.19 145 ALA B CA 1
ATOM 3985 C C . ALA B 1 145 ? -7.586 1.737 3.299 1 98.19 145 ALA B C 1
ATOM 3987 O O . ALA B 1 145 ? -8.609 2.053 3.904 1 98.19 145 ALA B O 1
ATOM 3988 N N . HIS B 1 146 ? -7.379 1.987 2.039 1 97.25 146 HIS B N 1
ATOM 3989 C CA . HIS B 1 146 ? -8.344 2.674 1.187 1 97.25 146 HIS B CA 1
ATOM 3990 C C . HIS B 1 146 ? -9.711 2.008 1.259 1 97.25 146 HIS B C 1
ATOM 3992 O O . HIS B 1 146 ? -10.742 2.693 1.296 1 97.25 146 HIS B O 1
ATOM 3998 N N . GLU B 1 147 ? -9.742 0.702 1.288 1 96.81 147 GLU B N 1
ATOM 3999 C CA . GLU B 1 147 ? -10.961 -0.093 1.17 1 96.81 147 GLU B CA 1
ATOM 4000 C C . GLU B 1 147 ? -11.789 -0.029 2.451 1 96.81 147 GLU B C 1
ATOM 4002 O O . GLU B 1 147 ? -12.977 -0.364 2.447 1 96.81 147 GLU B O 1
ATOM 4007 N N . ALA B 1 148 ? -11.117 0.355 3.562 1 95.19 148 ALA B N 1
ATOM 4008 C CA . ALA B 1 148 ? -11.844 0.434 4.828 1 95.19 148 ALA B CA 1
ATOM 4009 C C . ALA B 1 148 ? -12.953 1.481 4.758 1 95.19 148 ALA B C 1
ATOM 4011 O O . ALA B 1 148 ? -12.797 2.521 4.117 1 95.19 148 ALA B O 1
ATOM 4012 N N . GLU B 1 149 ? -14.078 1.216 5.418 1 92.81 149 GLU B N 1
ATOM 4013 C CA . GLU B 1 149 ? -15.25 2.076 5.48 1 92.81 149 GLU B CA 1
ATOM 4014 C C . GLU B 1 149 ? -15.742 2.445 4.086 1 92.81 149 GLU B C 1
ATOM 4016 O O . GLU B 1 149 ? -15.906 3.627 3.771 1 92.81 149 GLU B O 1
ATOM 4021 N N . ASP B 1 150 ? -15.922 1.479 3.234 1 91.62 150 ASP B N 1
ATOM 4022 C CA . ASP B 1 150 ? -16.672 1.551 1.979 1 91.62 150 ASP B CA 1
ATOM 4023 C C . ASP B 1 150 ? -15.836 2.211 0.883 1 91.62 150 ASP B C 1
ATOM 4025 O O . ASP B 1 150 ? -16.344 3.053 0.136 1 91.62 150 ASP B O 1
ATOM 4029 N N . GLU B 1 151 ? -14.57 1.987 0.822 1 93.12 151 GLU B N 1
ATOM 4030 C CA . GLU B 1 151 ? -13.711 2.293 -0.316 1 93.12 151 GLU B CA 1
ATOM 4031 C C . GLU B 1 151 ? -13.5 3.797 -0.461 1 93.12 151 GLU B C 1
ATOM 4033 O O . GLU B 1 151 ? -13.516 4.324 -1.575 1 93.12 151 GLU B O 1
ATOM 4038 N N . VAL B 1 152 ? -13.391 4.523 0.636 1 94.25 152 VAL B N 1
ATOM 4039 C CA . VAL B 1 152 ? -13.156 5.965 0.566 1 94.25 152 VAL B CA 1
ATOM 4040 C C . VAL B 1 152 ? -11.695 6.27 0.894 1 94.25 152 VAL B C 1
ATOM 4042 O O . VAL B 1 152 ? -11.156 5.754 1.872 1 94.25 152 VAL B O 1
ATOM 4045 N N . PRO B 1 153 ? -11.062 7.125 0.013 1 95.62 153 PRO B N 1
ATOM 4046 C CA . PRO B 1 153 ? -9.68 7.512 0.327 1 95.62 153 PRO B CA 1
ATOM 4047 C C . PRO B 1 153 ? -9.547 8.141 1.712 1 95.62 153 PRO B C 1
ATOM 4049 O O . PRO B 1 153 ? -10.422 8.898 2.139 1 95.62 153 PRO B O 1
ATOM 4052 N N . LYS B 1 154 ? -8.477 7.738 2.428 1 97.62 154 LYS B N 1
ATOM 4053 C CA . LYS B 1 154 ? -8.172 8.281 3.746 1 97.62 154 LYS B CA 1
ATOM 4054 C C . LYS B 1 154 ? -7.055 9.32 3.666 1 97.62 154 LYS B C 1
ATOM 4056 O O . LYS B 1 154 ? -6.047 9.109 2.984 1 97.62 154 LYS B O 1
ATOM 4061 N N . VAL B 1 155 ? -7.203 10.422 4.355 1 97.75 155 VAL B N 1
ATOM 4062 C CA . VAL B 1 155 ? -6.199 11.484 4.387 1 97.75 155 VAL B CA 1
ATOM 4063 C C . VAL B 1 155 ? -5.73 11.711 5.82 1 97.75 155 VAL B C 1
ATOM 4065 O O . VAL B 1 155 ? -6.551 11.859 6.73 1 97.75 155 VAL B O 1
ATOM 4068 N N . VAL B 1 156 ? -4.434 11.703 6 1 98.06 156 VAL B N 1
ATOM 4069 C CA . VAL B 1 156 ? -3.834 11.945 7.305 1 98.06 156 VAL B CA 1
ATOM 4070 C C . VAL B 1 156 ? -4.047 13.398 7.715 1 98.06 156 VAL B C 1
ATOM 4072 O O . VAL B 1 156 ? -3.928 14.305 6.887 1 98.06 156 VAL B O 1
ATOM 4075 N N . GLY B 1 157 ? -4.344 13.57 8.969 1 93.62 157 GLY B N 1
ATOM 4076 C CA . GLY B 1 157 ? -4.379 14.922 9.508 1 93.62 157 GLY B CA 1
ATOM 4077 C C . GLY B 1 157 ? -2.998 15.484 9.789 1 93.62 157 GLY B C 1
ATOM 4078 O O . GLY B 1 157 ? -1.989 14.812 9.562 1 93.62 157 GLY B O 1
ATOM 4079 N N . HIS B 1 158 ? -2.961 16.641 10.297 1 85.25 158 HIS B N 1
ATOM 4080 C CA . HIS B 1 158 ? -1.742 17.438 10.336 1 85.25 158 HIS B CA 1
ATOM 4081 C C . HIS B 1 158 ? -0.8 16.953 11.438 1 85.25 158 HIS B C 1
ATOM 4083 O O . HIS B 1 158 ? 0.421 16.984 11.266 1 85.25 158 HIS B O 1
ATOM 4089 N N . ARG B 1 159 ? -1.344 16.656 12.547 1 94.56 159 ARG B N 1
ATOM 4090 C CA . ARG B 1 159 ? -0.459 16.375 13.672 1 94.56 159 ARG B CA 1
ATOM 4091 C C . ARG B 1 159 ? -1.055 15.305 14.586 1 94.56 159 ARG B C 1
ATOM 4093 O O . ARG B 1 159 ? -2.262 15.297 14.828 1 94.56 159 ARG B O 1
ATOM 4100 N N . LEU B 1 160 ? -0.161 14.422 15.031 1 98.38 160 LEU B N 1
ATOM 4101 C CA . LEU B 1 160 ? -0.503 13.422 16.047 1 98.38 160 LEU B CA 1
ATOM 4102 C C . LEU B 1 160 ? -0.555 14.047 17.438 1 98.38 160 LEU B C 1
ATOM 4104 O O . LEU B 1 160 ? 0.333 14.82 17.797 1 98.38 160 LEU B O 1
ATOM 4108 N N . LEU B 1 161 ? -1.624 13.82 18.172 1 98.12 161 LEU B N 1
ATOM 4109 C CA . LEU B 1 161 ? -1.748 14.25 19.562 1 98.12 161 LEU B CA 1
ATOM 4110 C C . LEU B 1 161 ? -1.368 13.117 20.516 1 98.12 161 LEU B C 1
ATOM 4112 O O . LEU B 1 161 ? -1.909 12.016 20.422 1 98.12 161 LEU B O 1
ATOM 4116 N N . VAL B 1 162 ? -0.44 13.383 21.359 1 97.75 162 VAL B N 1
ATOM 4117 C CA . VAL B 1 162 ? -0.192 12.492 22.484 1 97.75 162 VAL B CA 1
ATOM 4118 C C . VAL B 1 162 ? -0.947 12.984 23.703 1 97.75 162 VAL B C 1
ATOM 4120 O O . VAL B 1 162 ? -0.613 14.031 24.266 1 97.75 162 VAL B O 1
ATOM 4123 N N . ALA B 1 163 ? -1.885 12.227 24.094 1 97.5 163 ALA B N 1
ATOM 4124 C CA . ALA B 1 163 ? -2.691 12.625 25.25 1 97.5 163 ALA B CA 1
ATOM 4125 C C . ALA B 1 163 ? -1.905 12.477 26.547 1 97.5 163 ALA B C 1
ATOM 4127 O O . ALA B 1 163 ? -0.832 11.867 26.562 1 97.5 163 ALA B O 1
ATOM 4128 N N . LYS B 1 164 ? -2.48 13.031 27.641 1 95.12 164 LYS B N 1
ATOM 4129 C CA . LYS B 1 164 ? -1.821 13.008 28.938 1 95.12 164 LYS B CA 1
ATOM 4130 C C . LYS B 1 164 ? -1.621 11.578 29.438 1 95.12 164 LYS B C 1
ATOM 4132 O O . LYS B 1 164 ? -0.64 11.289 30.125 1 95.12 164 LYS B O 1
ATOM 4137 N N . ASP B 1 165 ? -2.445 10.625 29.016 1 96.31 165 ASP B N 1
ATOM 4138 C CA . ASP B 1 165 ? -2.355 9.242 29.484 1 96.31 165 ASP B CA 1
ATOM 4139 C C . ASP B 1 165 ? -1.434 8.422 28.594 1 96.31 165 ASP B C 1
ATOM 4141 O O . ASP B 1 165 ? -1.344 7.203 28.734 1 96.31 165 ASP B O 1
ATOM 4145 N N . GLY B 1 166 ? -0.889 9.07 27.625 1 97.12 166 GLY B N 1
ATOM 4146 C CA . GLY B 1 166 ? 0.078 8.406 26.781 1 97.12 166 GLY B CA 1
ATOM 4147 C C . GLY B 1 166 ? -0.523 7.891 25.484 1 97.12 166 GLY B C 1
ATOM 4148 O O . GLY B 1 166 ? 0.202 7.477 24.578 1 97.12 166 GLY B O 1
ATOM 4149 N N . THR B 1 167 ? -1.853 7.938 25.344 1 98.31 167 THR B N 1
ATOM 4150 C CA . THR B 1 167 ? -2.525 7.469 24.141 1 98.31 167 THR B CA 1
ATOM 4151 C C . THR B 1 167 ? -2.23 8.398 22.969 1 98.31 167 THR B C 1
ATOM 4153 O O . THR B 1 167 ? -2.244 9.617 23.109 1 98.31 167 THR B O 1
ATOM 4156 N N . TRP B 1 168 ? -1.915 7.785 21.828 1 98.75 168 TRP B N 1
ATOM 4157 C CA . TRP B 1 168 ? -1.715 8.539 20.594 1 98.75 168 TRP B CA 1
ATOM 4158 C C . TRP B 1 168 ? -3.016 8.656 19.797 1 98.75 168 TRP B C 1
ATOM 4160 O O . TRP B 1 168 ? -3.729 7.66 19.625 1 98.75 168 TRP B O 1
ATOM 4170 N N . TYR B 1 169 ? -3.324 9.859 19.375 1 98.81 169 TYR B N 1
ATOM 4171 C CA . TYR B 1 169 ? -4.453 10.117 18.484 1 98.81 169 TYR B CA 1
ATOM 4172 C C . TYR B 1 169 ? -3.988 10.781 17.188 1 98.81 169 TYR B C 1
ATOM 4174 O O . TYR B 1 169 ? -3.43 11.883 17.219 1 98.81 169 TYR B O 1
ATOM 4182 N N . LEU B 1 170 ? -4.152 10.109 16.109 1 98.75 170 LEU B N 1
ATOM 4183 C CA . LEU B 1 170 ? -3.904 10.688 14.789 1 98.75 170 LEU B CA 1
ATOM 4184 C C . LEU B 1 170 ? -5.219 11 14.078 1 98.75 170 LEU B C 1
ATOM 4186 O O . LEU B 1 170 ? -5.934 10.086 13.656 1 98.75 170 LEU B O 1
ATOM 4190 N N . PRO B 1 171 ? -5.566 12.281 13.977 1 98.62 171 PRO B N 1
ATOM 4191 C CA . PRO B 1 171 ? -6.793 12.594 13.234 1 98.62 171 PRO B CA 1
ATOM 4192 C C . PRO B 1 171 ? -6.68 12.289 11.742 1 98.62 171 PRO B C 1
ATOM 4194 O O . PRO B 1 171 ? -5.617 12.492 11.148 1 98.62 171 PRO B O 1
ATOM 4197 N N . VAL B 1 172 ? -7.734 11.797 11.18 1 98.31 172 VAL B N 1
ATOM 4198 C CA . VAL B 1 172 ? -7.812 11.469 9.766 1 98.31 172 VAL B CA 1
ATOM 4199 C C . VAL B 1 172 ? -9.188 11.852 9.211 1 98.31 172 VAL B C 1
ATOM 4201 O O . VAL B 1 172 ? -10.117 12.109 9.984 1 98.31 172 VAL B O 1
ATOM 4204 N N . HIS B 1 173 ? -9.258 11.992 7.914 1 97.25 173 HIS B N 1
ATOM 4205 C CA . HIS B 1 173 ? -10.578 12.164 7.316 1 97.25 173 HIS B CA 1
ATOM 4206 C C . HIS B 1 173 ? -10.711 11.352 6.035 1 97.25 173 HIS B C 1
ATOM 4208 O O . HIS B 1 173 ? -9.711 11.023 5.398 1 97.25 173 HIS B O 1
ATOM 4214 N N . ARG B 1 174 ? -11.93 10.977 5.777 1 95.25 174 ARG B N 1
ATOM 4215 C CA . ARG B 1 174 ? -12.32 10.336 4.523 1 95.25 174 ARG B CA 1
ATOM 4216 C C . ARG B 1 174 ? -12.758 11.367 3.494 1 95.25 174 ARG B C 1
ATOM 4218 O O . ARG B 1 174 ? -13.625 12.203 3.777 1 95.25 174 ARG B O 1
ATOM 4225 N N . GLU B 1 175 ? -12.109 11.281 2.361 1 92.12 175 GLU B N 1
ATOM 4226 C CA . GLU B 1 175 ? -12.383 12.234 1.289 1 92.12 175 GLU B CA 1
ATOM 4227 C C . GLU B 1 175 ? -12.695 11.516 -0.021 1 92.12 175 GLU B C 1
ATOM 4229 O O . GLU B 1 175 ? -11.781 11.164 -0.771 1 92.12 175 GLU B O 1
ATOM 4234 N N . PRO B 1 176 ? -14.008 11.453 -0.347 1 89.06 176 PRO B N 1
ATOM 4235 C CA . PRO B 1 176 ? -14.344 10.781 -1.605 1 89.06 176 PRO B CA 1
ATOM 4236 C C . PRO B 1 176 ? -13.656 11.422 -2.814 1 89.06 176 PRO B C 1
ATOM 4238 O O . PRO B 1 176 ? -13.5 12.641 -2.861 1 89.06 176 PRO B O 1
ATOM 4241 N N . ALA B 1 177 ? -13.414 10.555 -3.77 1 83.94 177 ALA B N 1
ATOM 4242 C CA . ALA B 1 177 ? -12.781 11.031 -4.992 1 83.94 177 ALA B CA 1
ATOM 4243 C C . ALA B 1 177 ? -13.562 12.188 -5.605 1 83.94 177 ALA B C 1
ATOM 4245 O O . ALA B 1 177 ? -14.789 12.148 -5.684 1 83.94 177 ALA B O 1
ATOM 4246 N N . GLU B 1 178 ? -12.922 13.258 -5.895 1 77.44 178 GLU B N 1
ATOM 4247 C CA . GLU B 1 178 ? -13.43 14.422 -6.617 1 77.44 178 GLU B CA 1
ATOM 4248 C C . GLU B 1 178 ? -14.406 15.219 -5.766 1 77.44 178 GLU B C 1
ATOM 4250 O O . GLU B 1 178 ? -15.133 16.078 -6.277 1 77.44 178 GLU B O 1
ATOM 4255 N N . SER B 1 179 ? -14.422 14.906 -4.512 1 82.12 179 SER B N 1
ATOM 4256 C CA . SER B 1 179 ? -15.352 15.625 -3.65 1 82.12 179 SER B CA 1
ATOM 4257 C C . SER B 1 179 ? -15.023 17.109 -3.594 1 82.12 179 SER B C 1
ATOM 4259 O O . SER B 1 179 ? -15.875 17.938 -3.262 1 82.12 179 SER B O 1
ATOM 4261 N N . TRP B 1 180 ? -13.82 17.453 -3.904 1 78 180 TRP B N 1
ATOM 4262 C CA . TRP B 1 180 ? -13.422 18.859 -3.893 1 78 180 TRP B CA 1
ATOM 4263 C C . TRP B 1 180 ? -14.258 19.672 -4.875 1 78 180 TRP B C 1
ATOM 4265 O O . TRP B 1 180 ? -14.484 20.859 -4.664 1 78 180 TRP B O 1
ATOM 4275 N N . HIS B 1 181 ? -14.758 19.031 -5.875 1 75.88 181 HIS B N 1
ATOM 4276 C CA . HIS B 1 181 ? -15.633 19.703 -6.828 1 75.88 181 HIS B CA 1
ATOM 4277 C C . HIS B 1 181 ? -16.938 20.125 -6.172 1 75.88 181 HIS B C 1
ATOM 4279 O O . HIS B 1 181 ? -17.5 21.188 -6.5 1 75.88 181 HIS B O 1
ATOM 4285 N N . THR B 1 182 ? -17.344 19.312 -5.328 1 75.25 182 THR B N 1
ATOM 4286 C CA . THR B 1 182 ? -18.609 19.562 -4.66 1 75.25 182 THR B CA 1
ATOM 4287 C C . THR B 1 182 ? -18.453 20.625 -3.58 1 75.25 182 THR B C 1
ATOM 4289 O O . THR B 1 182 ? -19.344 21.469 -3.406 1 75.25 182 THR B O 1
ATOM 4292 N N . PHE B 1 183 ? -17.312 20.656 -2.943 1 77.81 183 PHE B N 1
ATOM 4293 C CA . PHE B 1 183 ? -17.219 21.453 -1.729 1 77.81 183 PHE B CA 1
ATOM 4294 C C . PHE B 1 183 ? -16.359 22.688 -1.959 1 77.81 183 PHE B C 1
ATOM 4296 O O . PHE B 1 183 ? -16.172 23.5 -1.054 1 77.81 183 PHE B O 1
ATOM 4303 N N . SER B 1 184 ? -15.797 22.859 -3.09 1 72.62 184 SER B N 1
ATOM 4304 C CA . SER B 1 184 ? -14.984 24.062 -3.314 1 72.62 184 SER B CA 1
ATOM 4305 C C . SER B 1 184 ? -15.867 25.281 -3.52 1 72.62 184 SER B C 1
ATOM 4307 O O . SER B 1 184 ? -15.445 26.406 -3.221 1 72.62 184 SER B O 1
ATOM 430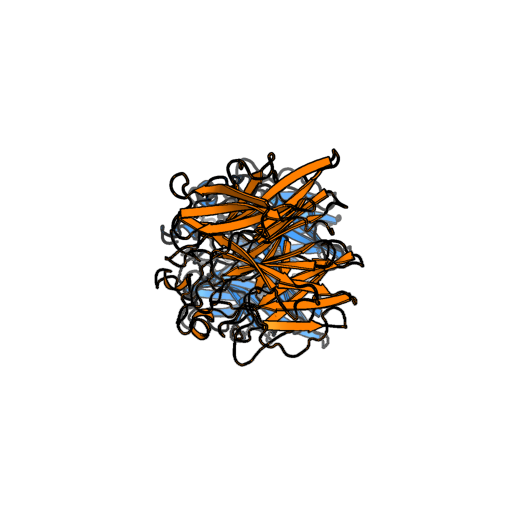9 N N . GLY B 1 185 ? -17.109 25.109 -3.895 1 65.25 185 GLY B N 1
ATOM 4310 C CA . GLY B 1 185 ? -17.953 26.266 -4.156 1 65.25 185 GLY B CA 1
ATOM 4311 C C . GLY B 1 185 ? -17.25 27.359 -4.941 1 65.25 185 GLY B C 1
ATOM 4312 O O . GLY B 1 185 ? -16.703 27.094 -6.016 1 65.25 185 GLY B O 1
ATOM 4313 N N . SER B 1 186 ? -17.156 28.547 -4.25 1 65.31 186 SER B N 1
ATOM 4314 C CA . SER B 1 186 ? -16.562 29.719 -4.879 1 65.31 186 SER B CA 1
ATOM 4315 C C . SER B 1 186 ? -15.125 29.922 -4.434 1 65.31 186 SER B C 1
ATOM 4317 O O . SER B 1 186 ? -14.461 30.859 -4.867 1 65.31 186 SER B O 1
ATOM 4319 N N . THR B 1 187 ? -14.641 29 -3.646 1 72.56 187 THR B N 1
ATOM 4320 C CA . THR B 1 187 ? -13.281 29.172 -3.141 1 72.56 187 THR B CA 1
ATOM 4321 C C . THR B 1 187 ? -12.281 28.453 -4.035 1 72.56 187 THR B C 1
ATOM 4323 O O . THR B 1 187 ? -12.625 27.469 -4.688 1 72.56 187 THR B O 1
ATOM 4326 N N . PHE B 1 188 ? -11.148 29.031 -4.121 1 68.12 188 PHE B N 1
ATOM 4327 C CA . PHE B 1 188 ? -10.07 28.422 -4.879 1 68.12 188 PHE B CA 1
ATOM 4328 C C . PHE B 1 188 ? -9.672 27.078 -4.262 1 68.12 188 PHE B C 1
ATOM 4330 O O . PHE B 1 188 ? -9.602 26.953 -3.039 1 68.12 188 PHE B O 1
ATOM 4337 N N . HIS B 1 189 ? -9.539 26.141 -5.215 1 75.81 189 HIS B N 1
ATOM 4338 C CA . HIS B 1 189 ? -8.93 24.875 -4.82 1 75.81 189 HIS B CA 1
ATOM 4339 C C . HIS B 1 189 ? -7.738 24.531 -5.703 1 75.81 189 HIS B C 1
ATOM 4341 O O . HIS B 1 189 ? -7.844 24.562 -6.934 1 75.81 189 HIS B O 1
ATOM 4347 N N . PRO B 1 190 ? -6.613 24.141 -5.109 1 72.75 190 PRO B N 1
ATOM 4348 C CA . PRO B 1 190 ? -5.395 23.922 -5.895 1 72.75 190 PRO B CA 1
ATOM 4349 C C . PRO B 1 190 ? -5.578 22.875 -6.992 1 72.75 190 PRO B C 1
ATOM 4351 O O . PRO B 1 190 ? -4.953 22.969 -8.047 1 72.75 190 PRO B O 1
ATOM 4354 N N . LEU B 1 191 ? -6.375 21.953 -6.824 1 73 191 LEU B N 1
ATOM 4355 C CA . LEU B 1 191 ? -6.582 20.859 -7.781 1 73 191 LEU B CA 1
ATOM 4356 C C . LEU B 1 191 ? -7.266 21.375 -9.047 1 73 191 LEU B C 1
ATOM 4358 O O . LEU B 1 191 ? -7.285 20.688 -10.07 1 73 191 LEU B O 1
ATOM 4362 N N . SER B 1 192 ? -7.785 22.578 -8.938 1 70.81 192 SER B N 1
ATOM 4363 C CA . SER B 1 192 ? -8.398 23.156 -10.117 1 70.81 192 SER B CA 1
ATOM 4364 C C . SER B 1 192 ? -7.359 23.469 -11.188 1 70.81 192 SER B C 1
ATOM 4366 O O . SER B 1 192 ? -7.703 23.656 -12.359 1 70.81 192 SER B O 1
ATOM 4368 N N . GLU B 1 193 ? -6.117 23.5 -10.781 1 70.62 193 GLU B N 1
ATOM 4369 C CA . GLU B 1 193 ? -5.035 23.797 -11.711 1 70.62 193 GLU B CA 1
ATOM 4370 C C . GLU B 1 193 ? -4.473 22.516 -12.336 1 70.62 193 GLU B C 1
ATOM 4372 O O . GLU B 1 193 ? -3.648 22.578 -13.25 1 70.62 193 GLU B O 1
ATOM 4377 N N . ALA B 1 194 ? -4.91 21.391 -11.852 1 73.12 194 ALA B N 1
ATOM 4378 C CA . ALA B 1 194 ? -4.43 20.125 -12.398 1 73.12 194 ALA B CA 1
ATOM 4379 C C . ALA B 1 194 ? -4.977 19.891 -13.805 1 73.12 194 ALA B C 1
ATOM 4381 O O . ALA B 1 194 ? -6.141 20.203 -14.086 1 73.12 194 ALA B O 1
ATOM 4382 N N . PRO B 1 195 ? -3.953 19.5 -14.656 1 66.44 195 PRO B N 1
ATOM 4383 C CA . PRO B 1 195 ? -4.461 19.25 -16 1 66.44 195 PRO B CA 1
ATOM 4384 C C . PRO B 1 195 ? -5.629 18.266 -16.031 1 66.44 195 PRO B C 1
ATOM 4386 O O . PRO B 1 195 ? -5.711 17.375 -15.164 1 66.44 195 PRO B O 1
ATOM 4389 N N . GLU B 1 196 ? -6.738 18.609 -16.672 1 56.44 196 GLU B N 1
ATOM 4390 C CA . GLU B 1 196 ? -7.965 17.844 -16.828 1 56.44 196 GLU B CA 1
ATOM 4391 C C . GLU B 1 196 ? -7.672 16.344 -16.922 1 56.44 196 GLU B C 1
ATOM 4393 O O . GLU B 1 196 ? -8.469 15.523 -16.469 1 56.44 196 GLU B O 1
ATOM 4398 N N . GLN B 1 197 ? -6.531 16.125 -17.469 1 54.5 197 GLN B N 1
ATOM 4399 C CA . GLN B 1 197 ? -6.301 14.719 -17.797 1 54.5 197 GLN B CA 1
ATOM 4400 C C . GLN B 1 197 ? -6.027 13.898 -16.531 1 54.5 197 GLN B C 1
ATOM 4402 O O . GLN B 1 197 ? -5.777 12.695 -16.609 1 54.5 197 GLN B O 1
ATOM 4407 N N . GLN B 1 198 ? -5.875 14.594 -15.477 1 56.22 198 GLN B N 1
ATOM 4408 C CA . GLN B 1 198 ? -5.707 13.672 -14.367 1 56.22 198 GLN B CA 1
ATOM 4409 C C . GLN B 1 198 ? -6.922 12.758 -14.211 1 56.22 198 GLN B C 1
ATOM 4411 O O . GLN B 1 198 ? -7.965 13.188 -13.711 1 56.22 198 GLN B O 1
ATOM 4416 N N . LEU B 1 199 ? -7.055 11.891 -15.305 1 56.69 199 LEU B N 1
ATOM 4417 C CA . LEU B 1 199 ? -8.117 10.945 -15.633 1 56.69 199 LEU B CA 1
ATOM 4418 C C . LEU B 1 199 ? -8.516 10.133 -14.398 1 56.69 199 LEU B C 1
ATOM 4420 O O . LEU B 1 199 ? -7.652 9.617 -13.688 1 56.69 199 LEU B O 1
ATOM 4424 N N . GLN B 1 200 ? -9.82 10.359 -14.031 1 66.69 200 GLN B N 1
ATOM 4425 C CA . GLN B 1 200 ? -10.5 9.438 -13.125 1 66.69 200 GLN B CA 1
ATOM 4426 C C . GLN B 1 200 ? -10.227 7.988 -13.508 1 66.69 200 GLN B C 1
ATOM 4428 O O . GLN B 1 200 ? -10.32 7.625 -14.688 1 66.69 200 GLN B O 1
ATOM 4433 N N . LEU B 1 201 ? -9.641 7.34 -12.617 1 82.38 201 LEU B N 1
ATOM 4434 C CA . LEU B 1 201 ? -9.5 5.902 -12.828 1 82.38 201 LEU B CA 1
ATOM 4435 C C . LEU B 1 201 ? -10.867 5.23 -12.922 1 82.38 201 LEU B C 1
ATOM 4437 O O . LEU B 1 201 ? -11.75 5.5 -12.102 1 82.38 201 LEU B O 1
ATOM 4441 N N . GLN B 1 202 ? -11.094 4.547 -13.977 1 86.25 202 GLN B N 1
ATOM 4442 C CA . GLN B 1 202 ? -12.344 3.801 -14.117 1 86.25 202 GLN B CA 1
ATOM 4443 C C . GLN B 1 202 ? -12.234 2.432 -13.453 1 86.25 202 GLN B C 1
ATOM 4445 O O . GLN B 1 202 ? -11.359 1.635 -13.789 1 86.25 202 GLN B O 1
ATOM 4450 N N . PRO B 1 203 ? -13.156 2.248 -12.539 1 91.69 203 PRO B N 1
ATOM 4451 C CA . PRO B 1 203 ? -13.141 0.906 -11.945 1 91.69 203 PRO B CA 1
ATOM 4452 C C . PRO B 1 203 ? -13.438 -0.19 -12.969 1 91.69 203 PRO B C 1
ATOM 4454 O O . PRO B 1 203 ? -14.25 0.009 -13.875 1 91.69 203 PRO B O 1
ATOM 4457 N N . PRO B 1 204 ? -12.742 -1.343 -12.844 1 94.06 204 PRO B N 1
ATOM 4458 C CA . PRO B 1 204 ? -13.117 -2.463 -13.711 1 94.06 204 PRO B CA 1
ATOM 4459 C C . PRO B 1 204 ? -14.523 -2.986 -13.422 1 94.06 204 PRO B C 1
ATOM 4461 O O . PRO B 1 204 ? -15.078 -2.725 -12.352 1 94.06 204 PRO B O 1
ATOM 4464 N N . ALA B 1 205 ? -15.055 -3.688 -14.43 1 91.88 205 ALA B N 1
ATOM 4465 C CA . ALA B 1 205 ? -16.391 -4.25 -14.273 1 91.88 205 ALA B CA 1
ATOM 4466 C C . ALA B 1 205 ? -16.469 -5.172 -13.062 1 91.88 205 ALA B C 1
ATOM 4468 O O . ALA B 1 205 ? -15.586 -6.016 -12.859 1 91.88 205 ALA B O 1
ATOM 4469 N N . GLY B 1 206 ? -17.484 -4.926 -12.289 1 91 206 GLY B N 1
ATOM 4470 C CA . GLY B 1 206 ? -17.719 -5.793 -11.148 1 91 206 GLY B CA 1
ATOM 4471 C C . GLY B 1 206 ? -17.031 -5.312 -9.883 1 91 206 GLY B C 1
ATOM 4472 O O . GLY B 1 206 ? -17.125 -5.957 -8.836 1 91 206 GLY B O 1
ATOM 4473 N N . ALA B 1 207 ? -16.328 -4.16 -9.953 1 92.5 207 ALA B N 1
ATOM 4474 C CA . ALA B 1 207 ? -15.719 -3.588 -8.758 1 92.5 207 ALA B CA 1
ATOM 4475 C C . ALA B 1 207 ? -16.781 -3.027 -7.812 1 92.5 207 ALA B C 1
ATOM 4477 O O . ALA B 1 207 ? -17.844 -2.588 -8.258 1 92.5 207 ALA B O 1
ATOM 4478 N N . ALA B 1 208 ? -16.438 -3.037 -6.512 1 88.38 208 ALA B N 1
ATOM 4479 C CA . ALA B 1 208 ? -17.328 -2.424 -5.527 1 88.38 208 ALA B CA 1
ATOM 4480 C C . ALA B 1 208 ? -17.406 -0.913 -5.727 1 88.38 208 ALA B C 1
ATOM 4482 O O . ALA B 1 208 ? -16.391 -0.267 -6.016 1 88.38 208 ALA B O 1
ATOM 4483 N N . PRO B 1 209 ? -18.516 -0.375 -5.457 1 88.31 209 PRO B N 1
ATOM 4484 C CA . PRO B 1 209 ? -18.641 1.078 -5.594 1 88.31 209 PRO B CA 1
ATOM 4485 C C . PRO B 1 209 ? -17.984 1.837 -4.449 1 88.31 209 PRO B C 1
ATOM 4487 O O . PRO B 1 209 ? -17.859 1.311 -3.342 1 88.31 209 PRO B O 1
ATOM 4490 N N . GLN B 1 210 ? -17.609 3.016 -4.727 1 87.44 210 GLN B N 1
ATOM 4491 C CA . GLN B 1 210 ? -17.031 3.883 -3.707 1 87.44 210 GLN B CA 1
ATOM 4492 C C . GLN B 1 210 ? -18.109 4.727 -3.027 1 87.44 210 GLN B C 1
ATOM 4494 O O . GLN B 1 210 ? -18.984 5.281 -3.695 1 87.44 210 GLN B O 1
ATOM 4499 N N . SER B 1 211 ? -18 4.816 -1.696 1 87.75 211 SER B N 1
ATOM 4500 C CA . SER B 1 211 ? -18.891 5.676 -0.937 1 87.75 211 SER B CA 1
ATOM 4501 C C . SER B 1 211 ? -18.547 7.148 -1.13 1 87.75 211 SER B C 1
ATOM 4503 O O . SER B 1 211 ? -17.375 7.488 -1.36 1 87.75 211 SER B O 1
ATOM 4505 N N . MET B 1 212 ? -19.562 8.008 -0.969 1 85.44 212 MET B N 1
ATOM 4506 C CA . MET B 1 212 ? -19.359 9.445 -1.063 1 85.44 212 MET B CA 1
ATOM 4507 C C . MET B 1 212 ? -19.406 10.094 0.316 1 85.44 212 MET B C 1
ATOM 4509 O O . MET B 1 212 ? -19.391 11.32 0.431 1 85.44 212 MET B O 1
ATOM 4513 N N . THR B 1 213 ? -19.344 9.312 1.272 1 83.44 213 THR B N 1
ATOM 4514 C CA . THR B 1 213 ? -19.438 9.82 2.639 1 83.44 213 THR B CA 1
ATOM 4515 C C . THR B 1 213 ? -18.109 10.445 3.068 1 83.44 213 THR B C 1
ATOM 4517 O O . THR B 1 213 ? -17.062 9.805 2.992 1 83.44 213 THR B O 1
ATOM 4520 N N . THR B 1 214 ? -18.188 11.703 3.477 1 87.75 214 THR B N 1
ATOM 4521 C CA . THR B 1 214 ? -17.062 12.391 4.098 1 87.75 214 THR B CA 1
ATOM 4522 C C . THR B 1 214 ? -17.172 12.336 5.621 1 87.75 214 THR B C 1
ATOM 4524 O O . THR B 1 214 ? -18.25 12.547 6.176 1 87.75 214 THR B O 1
ATOM 4527 N N . ALA B 1 215 ? -16.109 11.945 6.258 1 93.31 215 ALA B N 1
ATOM 4528 C CA . ALA B 1 215 ? -16.109 11.883 7.719 1 93.31 215 ALA B CA 1
ATOM 4529 C C . ALA B 1 215 ? -14.68 11.984 8.266 1 93.31 215 ALA B C 1
ATOM 4531 O O . ALA B 1 215 ? -13.727 11.578 7.602 1 93.31 215 ALA B O 1
ATOM 4532 N N . ALA B 1 216 ? -14.602 12.578 9.406 1 97 216 ALA B N 1
ATOM 4533 C CA . ALA B 1 216 ? -13.344 12.555 10.156 1 97 216 ALA B CA 1
ATOM 4534 C C . ALA B 1 216 ? -13.383 11.492 11.25 1 97 216 ALA B C 1
ATOM 4536 O O . ALA B 1 216 ? -14.453 11.164 11.766 1 97 216 ALA B O 1
ATOM 4537 N N . SER B 1 217 ? -12.234 10.891 11.523 1 97.75 217 SER B N 1
ATOM 4538 C CA . SER B 1 217 ? -12.062 9.875 12.547 1 97.75 217 SER B CA 1
ATOM 4539 C C . SER B 1 217 ? -10.695 9.984 13.211 1 97.75 217 SER B C 1
ATOM 4541 O O . SER B 1 217 ? -9.93 10.906 12.93 1 97.75 217 SER B O 1
ATOM 4543 N N . LEU B 1 218 ? -10.508 9.109 14.18 1 98.56 218 LEU B N 1
ATOM 4544 C CA . LEU B 1 218 ? -9.211 9.023 14.828 1 98.56 218 LEU B CA 1
ATOM 4545 C C . LEU B 1 218 ? -8.578 7.648 14.609 1 98.56 218 LEU B C 1
ATOM 4547 O O . LEU B 1 218 ? -9.273 6.629 14.68 1 98.56 218 LEU B O 1
ATOM 4551 N N . LEU B 1 219 ? -7.359 7.598 14.242 1 98.81 219 LEU B N 1
ATOM 4552 C CA . LEU B 1 219 ? -6.531 6.418 14.477 1 98.81 219 LEU B CA 1
ATOM 4553 C C . LEU B 1 219 ? -5.895 6.465 15.867 1 98.81 219 LEU B C 1
ATOM 4555 O O . LEU B 1 219 ? -5.176 7.414 16.188 1 98.81 219 LEU B O 1
ATOM 4559 N N . VAL B 1 220 ? -6.102 5.445 16.641 1 98.81 220 VAL B N 1
ATOM 4560 C CA . VAL B 1 220 ? -5.695 5.461 18.047 1 98.81 220 VAL B CA 1
ATOM 4561 C C . VAL B 1 220 ? -4.66 4.371 18.297 1 98.81 220 VAL B C 1
ATOM 4563 O O . VAL B 1 220 ? -4.848 3.219 17.891 1 98.81 220 VAL B O 1
ATOM 4566 N N . SER B 1 221 ? -3.598 4.668 18.922 1 98.81 221 SER B N 1
ATOM 4567 C CA . SER B 1 221 ? -2.582 3.717 19.359 1 98.81 221 SER B CA 1
ATOM 4568 C C . SER B 1 221 ? -2.33 3.822 20.859 1 98.81 221 SER B C 1
ATOM 4570 O O . SER B 1 221 ? -2.08 4.914 21.375 1 98.81 221 SER B O 1
ATOM 4572 N N . LYS B 1 222 ? -2.301 2.711 21.531 1 98.12 222 LYS B N 1
ATOM 4573 C CA . LYS B 1 222 ? -2.023 2.664 22.969 1 98.12 222 LYS B CA 1
ATOM 4574 C C . LYS B 1 222 ? -0.643 2.072 23.25 1 98.12 222 LYS B C 1
ATOM 4576 O O . LYS B 1 222 ? -0.292 1.804 24.391 1 98.12 222 LYS B O 1
ATOM 4581 N N . ASP B 1 223 ? 0.112 1.808 22.188 1 97.88 223 ASP B N 1
ATOM 4582 C CA . ASP B 1 223 ? 1.421 1.174 22.312 1 97.88 223 ASP B CA 1
ATOM 4583 C C . ASP B 1 223 ? 2.471 1.921 21.5 1 97.88 223 ASP B C 1
ATOM 4585 O O . ASP B 1 223 ? 3.303 1.302 20.828 1 97.88 223 ASP B O 1
ATOM 4589 N N . SER B 1 224 ? 2.379 3.229 21.438 1 97 224 SER B N 1
ATOM 4590 C CA . SER B 1 224 ? 3.355 4.129 20.828 1 97 224 SER B CA 1
ATOM 4591 C C . SER B 1 224 ? 3.553 3.822 19.344 1 97 224 SER B C 1
ATOM 4593 O O . SER B 1 224 ? 4.688 3.717 18.875 1 97 224 SER B O 1
ATOM 4595 N N . GLY B 1 225 ? 2.445 3.531 18.672 1 97.44 225 GLY B N 1
ATOM 4596 C CA . GLY B 1 225 ? 2.459 3.465 17.219 1 97.44 225 GLY B CA 1
ATOM 4597 C C . GLY B 1 225 ? 2.625 2.053 16.688 1 97.44 225 GLY B C 1
ATOM 4598 O O . GLY B 1 225 ? 2.68 1.842 15.469 1 97.44 225 GLY B O 1
ATOM 4599 N N . ALA B 1 226 ? 2.68 1.026 17.547 1 96.31 226 ALA B N 1
ATOM 4600 C CA . ALA B 1 226 ? 2.854 -0.347 17.094 1 96.31 226 ALA B CA 1
ATOM 4601 C C . ALA B 1 226 ? 1.573 -0.876 16.453 1 96.31 226 ALA B C 1
ATOM 4603 O O . ALA B 1 226 ? 1.624 -1.603 15.453 1 96.31 226 ALA B O 1
ATOM 4604 N N . THR B 1 227 ? 0.426 -0.588 17.078 1 96.94 227 THR B N 1
ATOM 4605 C CA . THR B 1 227 ? -0.866 -0.981 16.516 1 96.94 227 THR B CA 1
ATOM 4606 C C . THR B 1 227 ? -1.84 0.193 16.531 1 96.94 227 THR B C 1
ATOM 4608 O O . THR B 1 227 ? -1.665 1.143 17.297 1 96.94 227 THR B O 1
ATOM 4611 N N . TRP B 1 228 ? -2.805 0.115 15.703 1 98.19 228 TRP B N 1
ATOM 4612 C CA . TRP B 1 228 ? -3.746 1.217 15.523 1 98.19 228 TRP B CA 1
ATOM 4613 C C . TRP B 1 228 ? -5.176 0.697 15.398 1 98.19 228 TRP B C 1
ATOM 4615 O O . TRP B 1 228 ? -5.402 -0.372 14.828 1 98.19 228 TRP B O 1
ATOM 4625 N N . LYS B 1 229 ? -6.074 1.475 15.883 1 97.75 229 LYS B N 1
ATOM 4626 C CA . LYS B 1 229 ? -7.504 1.229 15.719 1 97.75 229 LYS B CA 1
ATOM 4627 C C . LYS B 1 229 ? -8.234 2.502 15.297 1 97.75 229 LYS B C 1
ATOM 4629 O O . LYS B 1 229 ? -7.938 3.588 15.797 1 97.75 229 LYS B O 1
ATOM 4634 N N . VAL B 1 230 ? -9.188 2.357 14.414 1 97.81 230 VAL B N 1
ATOM 4635 C CA . VAL B 1 230 ? -10.008 3.494 14.008 1 97.81 230 VAL B CA 1
ATOM 4636 C C . VAL B 1 230 ? -11.141 3.693 15.016 1 97.81 230 VAL B C 1
ATOM 4638 O O . VAL B 1 230 ? -11.82 2.736 15.398 1 97.81 230 VAL B O 1
ATOM 4641 N N . VAL B 1 231 ? -11.32 4.941 15.414 1 97.94 231 VAL B N 1
ATOM 4642 C CA . VAL B 1 231 ? -12.336 5.238 16.422 1 97.94 231 VAL B CA 1
ATOM 4643 C C . VAL B 1 231 ? -13.117 6.48 16.016 1 97.94 231 VAL B C 1
ATOM 4645 O O . VAL B 1 231 ? -12.531 7.488 15.617 1 97.94 231 VAL B O 1
ATOM 4648 N N . GLY B 1 232 ? -14.43 6.363 16.047 1 96.56 232 GLY B N 1
ATOM 4649 C CA . GLY B 1 232 ? -15.297 7.523 15.922 1 96.56 232 GLY B CA 1
ATOM 4650 C C . GLY B 1 232 ? -15.523 7.941 14.477 1 96.56 232 GLY B C 1
ATOM 4651 O O . GLY B 1 232 ? -14.734 7.605 13.602 1 96.56 232 GLY B O 1
ATOM 4652 N N . ASP B 1 233 ? -16.594 8.75 14.367 1 95.06 233 ASP B N 1
ATOM 4653 C CA . ASP B 1 233 ? -16.984 9.344 13.102 1 95.06 233 ASP B CA 1
ATOM 4654 C C . ASP B 1 233 ? -17.672 10.703 13.312 1 95.06 233 ASP B C 1
ATOM 4656 O O . ASP B 1 233 ? -18.625 10.805 14.07 1 95.06 233 ASP B O 1
ATOM 4660 N N . VAL B 1 234 ? -17.078 11.672 12.68 1 95.94 234 VAL B N 1
ATOM 4661 C CA . VAL B 1 234 ? -17.656 13.016 12.703 1 95.94 234 VAL B CA 1
ATOM 4662 C C . VAL B 1 234 ? -18.031 13.445 11.289 1 95.94 234 VAL B C 1
ATOM 4664 O O . VAL B 1 234 ? -17.172 13.492 10.398 1 95.94 234 VAL B O 1
ATOM 4667 N N . GLU B 1 235 ? -19.266 13.711 11.055 1 91.75 235 GLU B N 1
ATOM 4668 C CA . GLU B 1 235 ? -19.734 14.109 9.734 1 91.75 235 GLU B CA 1
ATOM 4669 C C . GLU B 1 235 ? -20.688 15.297 9.82 1 91.75 235 GLU B C 1
ATOM 4671 O O . GLU B 1 235 ? -21.172 15.625 10.898 1 91.75 235 GLU B O 1
ATOM 4676 N N . ASP B 1 236 ? -20.766 15.945 8.727 1 88.88 236 ASP B N 1
ATOM 4677 C CA . ASP B 1 236 ? -21.703 17.047 8.57 1 88.88 236 ASP B CA 1
ATOM 4678 C C . ASP B 1 236 ? -22.359 17.016 7.191 1 88.88 236 ASP B C 1
ATOM 4680 O O . ASP B 1 236 ? -21.703 16.734 6.188 1 88.88 236 ASP B O 1
ATOM 4684 N N . ALA B 1 237 ? -23.609 17.297 7.098 1 79.62 237 ALA B N 1
ATOM 4685 C CA . ALA B 1 237 ? -24.359 17.188 5.855 1 79.62 237 ALA B CA 1
ATOM 4686 C C . ALA B 1 237 ? -24.141 18.422 4.973 1 79.62 237 ALA B C 1
ATOM 4688 O O . ALA B 1 237 ? -24.375 18.375 3.764 1 79.62 237 ALA B O 1
ATOM 4689 N N . LYS B 1 238 ? -23.75 19.469 5.551 1 80 238 LYS B N 1
ATOM 4690 C CA . LYS B 1 238 ? -23.75 20.734 4.82 1 80 238 LYS B CA 1
ATOM 4691 C C . LYS B 1 238 ? -22.359 21.062 4.273 1 80 238 LYS B C 1
ATOM 4693 O O . LYS B 1 238 ? -22.234 21.859 3.35 1 80 238 LYS B O 1
ATOM 4698 N N . THR B 1 239 ? -21.391 20.609 4.902 1 83.81 239 THR B N 1
ATOM 4699 C CA . THR B 1 239 ? -20.016 20.891 4.492 1 83.81 239 THR B CA 1
ATOM 4700 C C . THR B 1 239 ? -19.109 19.688 4.766 1 83.81 239 THR B C 1
ATOM 4702 O O . THR B 1 239 ? -19.5 18.766 5.477 1 83.81 239 THR B O 1
ATOM 4705 N N . TRP B 1 240 ? -17.953 19.688 4.094 1 87.56 240 TRP B N 1
ATOM 4706 C CA . TRP B 1 240 ? -16.984 18.656 4.426 1 87.56 240 TRP B CA 1
ATOM 4707 C C . TRP B 1 240 ? -16.188 19.031 5.668 1 87.56 240 TRP B C 1
ATOM 4709 O O . TRP B 1 240 ? -16.047 20.219 5.988 1 87.56 240 TRP B O 1
ATOM 4719 N N . LEU B 1 241 ? -15.836 18.094 6.43 1 92.38 241 LEU B N 1
ATOM 4720 C CA . LEU B 1 241 ? -14.945 18.234 7.582 1 92.38 241 LEU B CA 1
ATOM 4721 C C . LEU B 1 241 ? -13.594 17.594 7.305 1 92.38 241 LEU B C 1
ATOM 4723 O O . LEU B 1 241 ? -13.391 16.406 7.582 1 92.38 241 LEU B O 1
ATOM 4727 N N . VAL B 1 242 ? -12.672 18.438 6.754 1 94.31 242 VAL B N 1
ATOM 4728 C CA . VAL B 1 242 ? -11.422 17.859 6.277 1 94.31 242 VAL B CA 1
ATOM 4729 C C . VAL B 1 242 ? -10.242 18.5 7.004 1 94.31 242 VAL B C 1
ATOM 4731 O O . VAL B 1 242 ? -10.398 19.516 7.672 1 94.31 242 VAL B O 1
ATOM 4734 N N . ASN B 1 243 ? -9.102 17.844 6.953 1 96.19 243 ASN B N 1
ATOM 4735 C CA . ASN B 1 243 ? -7.852 18.266 7.578 1 96.19 243 ASN B CA 1
ATOM 4736 C C . ASN B 1 243 ? -8.047 18.578 9.055 1 96.19 243 ASN B C 1
ATOM 4738 O O . ASN B 1 243 ? -7.715 19.672 9.516 1 96.19 243 ASN B O 1
ATOM 4742 N N . PRO B 1 244 ? -8.484 17.594 9.758 1 97.69 244 PRO B N 1
ATOM 4743 C CA . PRO B 1 244 ? -8.773 17.828 11.172 1 97.69 244 PRO B CA 1
ATOM 4744 C C . PRO B 1 244 ? -7.523 18.125 11.992 1 97.69 244 PRO B C 1
ATOM 4746 O O . PRO B 1 244 ? -6.465 17.547 11.734 1 97.69 244 PRO B O 1
ATOM 4749 N N . VAL B 1 245 ? -7.703 19.016 12.93 1 97.56 245 VAL B N 1
ATOM 4750 C CA . VAL B 1 245 ? -6.715 19.312 13.961 1 97.56 245 VAL B CA 1
ATOM 4751 C C . VAL B 1 245 ? -7.262 18.938 15.336 1 97.56 245 VAL B C 1
ATOM 4753 O O . VAL B 1 245 ? -8.438 19.156 15.625 1 97.56 245 VAL B O 1
ATOM 4756 N N . LEU B 1 246 ? -6.387 18.344 16.109 1 98.12 246 LEU B N 1
ATOM 4757 C CA . LEU B 1 246 ? -6.848 17.781 17.375 1 98.12 246 LEU B CA 1
ATOM 4758 C C . LEU B 1 246 ? -6.098 18.391 18.562 1 98.12 246 LEU B C 1
ATOM 4760 O O . LEU B 1 246 ? -4.879 18.562 18.5 1 98.12 246 LEU B O 1
ATOM 4764 N N . GLU B 1 247 ? -6.852 18.75 19.594 1 97.75 247 GLU B N 1
ATOM 4765 C CA . GLU B 1 247 ? -6.305 19.203 20.875 1 97.75 247 GLU B CA 1
ATOM 4766 C C . GLU B 1 247 ? -6.965 18.484 22.047 1 97.75 247 GLU B C 1
ATOM 4768 O O . GLU B 1 247 ? -8.047 17.922 21.891 1 97.75 247 GLU B O 1
ATOM 4773 N N . GLN B 1 248 ? -6.297 18.5 23.094 1 97.81 248 GLN B N 1
ATOM 4774 C CA . GLN B 1 248 ? -6.883 18.016 24.344 1 97.81 248 GLN B CA 1
ATOM 4775 C C . GLN B 1 248 ? -7.258 19.172 25.266 1 97.81 248 GLN B C 1
ATOM 4777 O O . GLN B 1 248 ? -6.422 20.016 25.578 1 97.81 248 GLN B O 1
ATOM 4782 N N . GLY B 1 249 ? -8.445 19.156 25.688 1 96.62 249 GLY B N 1
ATOM 4783 C CA . GLY B 1 249 ? -8.945 20.219 26.547 1 96.62 249 GLY B CA 1
ATOM 4784 C C . GLY B 1 249 ? -8.5 20.078 28 1 96.62 249 GLY B C 1
ATOM 4785 O O . GLY B 1 249 ? -7.871 19.094 28.359 1 96.62 249 GLY B O 1
ATOM 4786 N N . SER B 1 250 ? -8.891 21.109 28.781 1 95.31 250 SER B N 1
ATOM 4787 C CA . SER B 1 250 ? -8.453 21.234 30.172 1 95.31 250 SER B CA 1
ATOM 4788 C C . SER B 1 250 ? -9.039 20.109 31.031 1 95.31 250 SER B C 1
ATOM 4790 O O . SER B 1 250 ? -8.445 19.719 32.031 1 95.31 250 SER B O 1
ATOM 4792 N N . LYS B 1 251 ? -10.133 19.547 30.625 1 95.19 251 LYS B N 1
ATOM 4793 C CA . LYS B 1 251 ? -10.766 18.469 31.391 1 95.19 251 LYS B CA 1
ATOM 4794 C C . LYS B 1 251 ? -10.461 17.109 30.781 1 95.19 251 LYS B C 1
ATOM 4796 O O . LYS B 1 251 ? -11.102 16.109 31.141 1 95.19 251 LYS B O 1
ATOM 4801 N N . GLY B 1 252 ? -9.648 17.109 29.844 1 96.12 252 GLY B N 1
ATOM 4802 C CA . GLY B 1 252 ? -9.234 15.852 29.219 1 96.12 252 GLY B CA 1
ATOM 4803 C C . GLY B 1 252 ? -10.039 15.508 27.984 1 96.12 252 GLY B C 1
ATOM 4804 O O . GLY B 1 252 ? -9.734 14.531 27.297 1 96.12 252 GLY B O 1
ATOM 4805 N N . GLN B 1 253 ? -11.031 16.266 27.672 1 97.69 253 GLN B N 1
ATOM 4806 C CA . GLN B 1 253 ? -11.828 16 26.484 1 97.69 253 GLN B CA 1
ATOM 4807 C C . GLN B 1 253 ? -11.016 16.25 25.219 1 97.69 253 GLN B C 1
ATOM 4809 O O . GLN B 1 253 ? -10.086 17.047 25.219 1 97.69 253 GLN B O 1
ATOM 4814 N N . LEU B 1 254 ? -11.367 15.547 24.156 1 98.5 254 LEU B N 1
ATOM 4815 C CA . LEU B 1 254 ? -10.758 15.789 22.859 1 98.5 254 LEU B CA 1
ATOM 4816 C C . LEU B 1 254 ? -11.531 16.859 22.094 1 98.5 254 LEU B C 1
ATOM 4818 O O . LEU B 1 254 ? -12.766 16.875 22.125 1 98.5 254 LEU B O 1
ATOM 4822 N N . ILE B 1 255 ? -10.82 17.781 21.531 1 98.19 255 ILE B N 1
ATOM 4823 C CA . ILE B 1 255 ? -11.383 18.844 20.703 1 98.19 255 ILE B CA 1
ATOM 4824 C C . ILE B 1 255 ? -10.859 18.719 19.266 1 98.19 255 ILE B C 1
ATOM 4826 O O . ILE B 1 255 ? -9.648 18.797 19.047 1 98.19 255 ILE B O 1
ATOM 4830 N N . MET B 1 256 ? -11.766 18.516 18.344 1 98 256 MET B N 1
ATOM 4831 C CA . MET B 1 256 ? -11.391 18.422 16.938 1 98 256 MET B CA 1
ATOM 4832 C C . MET B 1 256 ? -11.922 19.625 16.156 1 98 256 MET B C 1
ATOM 4834 O O . MET B 1 256 ? -13.086 20 16.312 1 98 256 MET B O 1
ATOM 4838 N N . MET B 1 257 ? -11.07 20.266 15.367 1 97.75 257 MET B N 1
ATOM 4839 C CA . MET B 1 257 ? -11.438 21.391 14.508 1 97.75 257 MET B CA 1
ATOM 4840 C C . MET B 1 257 ? -11.172 21.047 13.039 1 97.75 257 MET B C 1
ATOM 4842 O O . MET B 1 257 ? -10.305 20.234 12.734 1 97.75 257 MET B O 1
ATOM 4846 N N . PHE B 1 258 ? -11.93 21.75 12.133 1 95.56 258 PHE B N 1
ATOM 4847 C CA . PHE B 1 258 ? -11.922 21.312 10.742 1 95.56 258 PHE B CA 1
ATOM 4848 C C . PHE B 1 258 ? -11.844 22.5 9.797 1 95.56 258 PHE B C 1
ATOM 4850 O O . PHE B 1 258 ? -12.461 23.531 10.047 1 95.56 258 PHE B O 1
ATOM 4857 N N . ARG B 1 259 ? -11.078 22.234 8.766 1 92.25 259 ARG B N 1
ATOM 4858 C CA . ARG B 1 259 ? -11.273 23.016 7.543 1 92.25 259 ARG B CA 1
ATOM 4859 C C . ARG B 1 259 ? -12.641 22.734 6.926 1 92.25 259 ARG B C 1
ATOM 4861 O O . ARG B 1 259 ? -13.078 21.594 6.867 1 92.25 259 ARG B O 1
ATOM 4868 N N . THR B 1 260 ? -13.336 23.781 6.504 1 89.94 260 THR B N 1
ATOM 4869 C CA . THR B 1 260 ? -14.641 23.625 5.871 1 89.94 260 THR B CA 1
ATOM 4870 C C . THR B 1 260 ? -14.75 24.516 4.637 1 89.94 260 THR B C 1
ATOM 4872 O O . THR B 1 260 ? -13.875 25.328 4.379 1 89.94 260 THR B O 1
ATOM 4875 N N . ALA B 1 261 ? -15.836 24.234 3.945 1 87.69 261 ALA B N 1
ATOM 4876 C CA . ALA B 1 261 ? -16.188 25.125 2.83 1 87.69 261 ALA B CA 1
ATOM 4877 C C . ALA B 1 261 ? -17.203 26.172 3.252 1 87.69 261 ALA B C 1
ATOM 4879 O O . ALA B 1 261 ? -17.797 26.844 2.406 1 87.69 261 ALA B O 1
ATOM 4880 N N . ALA B 1 262 ? -17.359 26.375 4.516 1 88.56 262 ALA B N 1
ATOM 4881 C CA . ALA B 1 262 ? -18.422 27.266 5.016 1 88.56 262 ALA B CA 1
ATOM 4882 C C . ALA B 1 262 ? -17.844 28.641 5.371 1 88.56 262 ALA B C 1
ATOM 4884 O O . ALA B 1 262 ? -18.578 29.516 5.828 1 88.56 262 ALA B O 1
ATOM 4885 N N . GLY B 1 263 ? -16.562 28.797 5.25 1 91.12 263 GLY B N 1
ATOM 4886 C CA . GLY B 1 263 ? -15.938 30.078 5.531 1 91.12 263 GLY B CA 1
ATOM 4887 C C . GLY B 1 263 ? -15.477 30.219 6.969 1 91.12 263 GLY B C 1
ATOM 4888 O O . GLY B 1 263 ? -15.008 31.281 7.379 1 91.12 263 GLY B O 1
ATOM 4889 N N . LYS B 1 264 ? -15.703 29.156 7.742 1 93.62 264 LYS B N 1
ATOM 4890 C CA . LYS B 1 264 ? -15.312 29.141 9.148 1 93.62 264 LYS B CA 1
ATOM 4891 C C . LYS B 1 264 ? -14.727 27.781 9.539 1 93.62 264 LYS B C 1
ATOM 4893 O O . LYS B 1 264 ? -15.07 26.75 8.945 1 93.62 264 LYS B O 1
ATOM 4898 N N . VAL B 1 265 ? -13.922 27.844 10.523 1 96.19 265 VAL B N 1
ATOM 4899 C CA . VAL B 1 265 ? -13.5 26.594 11.141 1 96.19 265 VAL B CA 1
ATOM 4900 C C . VAL B 1 265 ? -14.656 25.984 11.93 1 96.19 265 VAL B C 1
ATOM 4902 O O . VAL B 1 265 ? -15.391 26.703 12.617 1 96.19 265 VAL B O 1
ATOM 4905 N N . TYR B 1 266 ? -14.852 24.688 11.758 1 96.56 266 TYR B N 1
ATOM 4906 C CA . TYR B 1 266 ? -15.828 23.969 12.586 1 96.56 266 TYR B CA 1
ATOM 4907 C C . TYR B 1 266 ? -15.141 23.25 13.742 1 96.56 266 TYR B C 1
ATOM 4909 O O . TYR B 1 266 ? -13.938 22.969 13.68 1 96.56 266 TYR B O 1
ATOM 4917 N N . LEU B 1 267 ? -15.93 23.047 14.836 1 97.81 267 LEU B N 1
ATOM 4918 C CA . LEU B 1 267 ? -15.406 22.391 16.031 1 97.81 267 LEU B CA 1
ATOM 4919 C C . LEU B 1 267 ? -16.375 21.328 16.547 1 97.81 267 LEU B C 1
ATOM 4921 O O . LEU B 1 267 ? -17.578 21.516 16.516 1 97.81 267 LEU B O 1
ATOM 4925 N N . SER B 1 268 ? -15.836 20.172 16.922 1 97.88 268 SER B N 1
ATOM 4926 C CA . SER B 1 268 ? -16.531 19.094 17.625 1 97.88 268 SER B CA 1
ATOM 4927 C C . SER B 1 268 ? -15.719 18.594 18.812 1 97.88 268 SER B C 1
ATOM 4929 O O . SER B 1 268 ? -14.492 18.719 18.844 1 97.88 268 SER B O 1
ATOM 4931 N N . SER B 1 269 ? -16.422 18.062 19.844 1 97.88 269 SER B N 1
ATOM 4932 C CA . SER B 1 269 ? -15.734 17.625 21.047 1 97.88 269 SER B CA 1
ATOM 4933 C C . SER B 1 269 ? -16.156 16.203 21.438 1 97.88 269 SER B C 1
ATOM 4935 O O . SER B 1 269 ? -17.266 15.781 21.109 1 97.88 269 SER B O 1
ATOM 4937 N N . SER B 1 270 ? -15.297 15.484 22.031 1 98.75 270 SER B N 1
ATOM 4938 C CA . SER B 1 270 ? -15.562 14.148 22.547 1 98.75 270 SER B CA 1
ATOM 4939 C C . SER B 1 270 ? -15.141 14.039 24.016 1 98.75 270 SER B C 1
ATOM 4941 O O . SER B 1 270 ? -14.039 14.445 24.391 1 98.75 270 SER B O 1
ATOM 4943 N N . SER B 1 271 ? -15.992 13.414 24.828 1 98.06 271 SER B N 1
ATOM 4944 C CA . SER B 1 271 ? -15.688 13.219 26.25 1 98.06 271 SER B CA 1
ATOM 4945 C C . SER B 1 271 ? -15.406 11.75 26.547 1 98.06 271 SER B C 1
ATOM 4947 O O . SER B 1 271 ? -15.211 11.375 27.703 1 98.06 271 SER B O 1
ATOM 4949 N N . ASP B 1 272 ? -15.422 10.875 25.547 1 98.12 272 ASP B N 1
ATOM 4950 C CA . ASP B 1 272 ? -15.211 9.445 25.734 1 98.12 272 ASP B CA 1
ATOM 4951 C C . ASP B 1 272 ? -14.07 8.93 24.875 1 98.12 272 ASP B C 1
ATOM 4953 O O . ASP B 1 272 ? -14.164 7.859 24.266 1 98.12 272 ASP B O 1
ATOM 4957 N N . LYS B 1 273 ? -13.086 9.789 24.75 1 97.31 273 LYS B N 1
ATOM 4958 C CA . LYS B 1 273 ? -11.828 9.43 24.094 1 97.31 273 LYS B CA 1
ATOM 4959 C C . LYS B 1 273 ? -12.039 9.125 22.609 1 97.31 273 LYS B C 1
ATOM 4961 O O . LYS B 1 273 ? -11.414 8.211 22.062 1 97.31 273 LYS B O 1
ATOM 4966 N N . GLY B 1 274 ? -12.914 9.82 22.016 1 98.06 274 GLY B N 1
ATOM 4967 C CA . GLY B 1 274 ? -13.047 9.828 20.562 1 98.06 274 GLY B CA 1
ATOM 4968 C C . GLY B 1 274 ? -14.109 8.875 20.047 1 98.06 274 GLY B C 1
ATOM 4969 O O . GLY B 1 274 ? -14.344 8.781 18.844 1 98.06 274 GLY B O 1
ATOM 4970 N N . VAL B 1 275 ? -14.828 8.156 20.938 1 97.94 275 VAL B N 1
ATOM 4971 C CA . VAL B 1 275 ? -15.82 7.18 20.516 1 97.94 275 VAL B CA 1
ATOM 4972 C C . VAL B 1 275 ? -17.047 7.902 19.953 1 97.94 275 VAL B C 1
ATOM 4974 O O . VAL B 1 275 ? -17.562 7.535 18.891 1 97.94 275 VAL B O 1
ATOM 4977 N N . THR B 1 276 ? -17.5 8.883 20.703 1 98.06 276 THR B N 1
ATOM 4978 C CA . THR B 1 276 ? -18.609 9.711 20.234 1 98.06 276 THR B CA 1
ATOM 4979 C C . THR B 1 276 ? -18.219 11.188 20.234 1 98.06 276 THR B C 1
ATOM 4981 O O . THR B 1 276 ? -17.312 11.594 20.969 1 98.06 276 THR B O 1
ATOM 4984 N N . TRP B 1 277 ? -18.938 11.945 19.391 1 98.25 277 TRP B N 1
ATOM 4985 C CA . TRP B 1 277 ? -18.594 13.352 19.219 1 98.25 277 TRP B CA 1
ATOM 4986 C C . TRP B 1 277 ? -19.859 14.219 19.203 1 98.25 277 TRP B C 1
ATOM 4988 O O . TRP B 1 277 ? -20.906 13.773 18.75 1 98.25 277 TRP B O 1
ATOM 4998 N N . SER B 1 278 ? -19.703 15.438 19.688 1 97.31 278 SER B N 1
ATOM 4999 C CA . SER B 1 278 ? -20.781 16.406 19.562 1 97.31 278 SER B CA 1
ATOM 5000 C C . SER B 1 278 ? -21 16.797 18.094 1 97.31 278 SER B C 1
ATOM 5002 O O . SER B 1 278 ? -20.109 16.594 17.266 1 97.31 278 SER B O 1
ATOM 5004 N N . ARG B 1 279 ? -22.141 17.328 17.797 1 95.88 279 ARG B N 1
ATOM 5005 C CA . ARG B 1 279 ? -22.375 17.859 16.453 1 95.88 279 ARG B CA 1
ATOM 5006 C C . ARG B 1 279 ? -21.391 18.969 16.125 1 95.88 279 ARG B C 1
ATOM 5008 O O . ARG B 1 279 ? -21.203 19.891 16.906 1 95.88 279 ARG B O 1
ATOM 5015 N N . PRO B 1 280 ? -20.766 18.875 15 1 96.25 280 PRO B N 1
ATOM 5016 C CA . PRO B 1 280 ? -19.844 19.953 14.633 1 96.25 280 PRO B CA 1
ATOM 5017 C C . PRO B 1 280 ? -20.547 21.281 14.383 1 96.25 280 PRO B C 1
ATOM 5019 O O . PRO B 1 280 ? -21.672 21.297 13.875 1 96.25 280 PRO B O 1
ATOM 5022 N N . GLY B 1 281 ? -19.906 22.328 14.727 1 94.38 281 GLY B N 1
ATOM 5023 C CA . GLY B 1 281 ? -20.453 23.672 14.508 1 94.38 281 GLY B CA 1
ATOM 5024 C C . GLY B 1 281 ? -19.375 24.703 14.25 1 94.38 281 GLY B C 1
ATOM 5025 O O . GLY B 1 281 ? -18.203 24.469 14.508 1 94.38 281 GLY B O 1
ATOM 5026 N N . ALA B 1 282 ? -19.812 25.844 13.727 1 92.94 282 ALA B N 1
ATOM 5027 C CA . ALA B 1 282 ? -18.906 26.922 13.391 1 92.94 282 ALA B CA 1
ATOM 5028 C C . ALA B 1 282 ? -18.234 27.484 14.641 1 92.94 282 ALA B C 1
ATOM 5030 O O . ALA B 1 282 ? -18.891 27.641 15.68 1 92.94 282 ALA B O 1
ATOM 5031 N N . ASN B 1 283 ? -16.969 27.719 14.453 1 91.44 283 ASN B N 1
ATOM 5032 C CA . ASN B 1 283 ? -16.203 28.406 15.492 1 91.44 283 ASN B CA 1
ATOM 5033 C C . ASN B 1 283 ? -15.891 29.844 15.094 1 91.44 283 ASN B C 1
ATOM 5035 O O . ASN B 1 283 ? -16.375 30.328 14.07 1 91.44 283 ASN B O 1
ATOM 5039 N N . ALA B 1 284 ? -15.133 30.562 15.93 1 89.25 284 ALA B N 1
ATOM 5040 C CA . ALA B 1 284 ? -14.914 32 15.758 1 89.25 284 ALA B CA 1
ATOM 5041 C C . ALA B 1 284 ? -13.82 32.25 14.727 1 89.25 284 ALA B C 1
ATOM 5043 O O . ALA B 1 284 ? -13.648 33.406 14.266 1 89.25 284 ALA B O 1
ATOM 5044 N N . LEU B 1 285 ? -13.078 31.281 14.258 1 95.19 285 LEU B N 1
ATOM 5045 C CA . LEU B 1 285 ? -11.977 31.484 13.32 1 95.19 285 LEU B CA 1
ATOM 5046 C C . LEU B 1 285 ? -12.469 31.422 11.883 1 95.19 285 LEU B C 1
ATOM 5048 O O . LEU B 1 285 ? -13.125 30.453 11.492 1 95.19 285 LEU B O 1
ATOM 5052 N N . PRO B 1 286 ? -12.188 32.5 11.117 1 94.12 286 PRO B N 1
ATOM 5053 C CA . PRO B 1 286 ? -12.461 32.344 9.688 1 94.12 286 PRO B CA 1
ATOM 5054 C C . PRO B 1 286 ? -11.602 31.297 9.016 1 94.12 286 PRO B C 1
ATOM 5056 O O . PRO B 1 286 ? -10.516 30.969 9.508 1 94.12 286 PRO B O 1
ATOM 5059 N N . ASN B 1 287 ? -12.125 30.797 7.902 1 91.38 287 ASN B N 1
ATOM 5060 C CA . ASN B 1 287 ? -11.383 29.797 7.141 1 91.38 287 ASN B CA 1
ATOM 5061 C C . ASN B 1 287 ? -11.742 29.844 5.656 1 91.38 287 ASN B C 1
ATOM 5063 O O . ASN B 1 287 ? -12.891 29.578 5.289 1 91.38 287 ASN B O 1
ATOM 5067 N N . PRO B 1 288 ? -10.844 30.125 4.805 1 91.62 288 PRO B N 1
ATOM 5068 C CA . PRO B 1 288 ? -11.094 30.156 3.363 1 91.62 288 PRO B CA 1
ATOM 5069 C C . PRO B 1 288 ? -10.867 28.797 2.695 1 91.62 288 PRO B C 1
ATOM 5071 O O . PRO B 1 288 ? -10.25 28.734 1.627 1 91.62 288 PRO B O 1
ATOM 5074 N N . ASN B 1 289 ? -11.32 27.672 3.35 1 91.38 289 ASN B N 1
ATOM 5075 C CA . ASN B 1 289 ? -11.117 26.328 2.832 1 91.38 289 ASN B CA 1
ATOM 5076 C C . ASN B 1 289 ? -9.633 26 2.715 1 91.38 289 ASN B C 1
ATOM 5078 O O . ASN B 1 289 ? -9.164 25.562 1.657 1 91.38 289 ASN B O 1
ATOM 5082 N N . SER B 1 290 ? -8.961 26.328 3.822 1 92.69 290 SER B N 1
ATOM 5083 C CA . SER B 1 290 ? -7.516 26.125 3.889 1 92.69 290 SER B CA 1
ATOM 5084 C C . SER B 1 290 ? -7.117 25.422 5.184 1 92.69 290 SER B C 1
ATOM 5086 O O . SER B 1 290 ? -7.727 25.641 6.23 1 92.69 290 SER B O 1
ATOM 5088 N N . GLN B 1 291 ? -6.113 24.641 5.043 1 95.31 291 GLN B N 1
ATOM 5089 C CA . GLN B 1 291 ? -5.582 23.953 6.211 1 95.31 291 GLN B CA 1
ATOM 5090 C C . GLN B 1 291 ? -5.02 24.938 7.227 1 95.31 291 GLN B C 1
ATOM 5092 O O . GLN B 1 291 ? -4.508 26 6.852 1 95.31 291 GLN B O 1
ATOM 5097 N N . PHE B 1 292 ? -5.137 24.641 8.492 1 97.12 292 PHE B N 1
ATOM 5098 C CA . PHE B 1 292 ? -4.566 25.391 9.602 1 97.12 292 PHE B CA 1
ATOM 5099 C C . PHE B 1 292 ? -3.91 24.453 10.609 1 97.12 292 PHE B C 1
ATOM 5101 O O . PHE B 1 292 ? -3.953 23.234 10.445 1 97.12 292 PHE B O 1
ATOM 5108 N N . SER B 1 293 ? -3.182 25 11.555 1 98.19 293 SER B N 1
ATOM 5109 C CA . SER B 1 293 ? -2.439 24.188 12.516 1 98.19 293 SER B CA 1
ATOM 5110 C C . SER B 1 293 ? -2.461 24.812 13.898 1 98.19 293 SER B C 1
ATOM 5112 O O . SER B 1 293 ? -2.6 26.031 14.031 1 98.19 293 SER B O 1
ATOM 5114 N N . THR B 1 294 ? -2.396 23.969 14.922 1 97.75 294 THR B N 1
ATOM 5115 C CA . THR B 1 294 ? -2.396 24.453 16.297 1 97.75 294 THR B CA 1
ATOM 5116 C C . THR B 1 294 ? -1.272 23.812 17.094 1 97.75 294 THR B C 1
ATOM 5118 O O . THR B 1 294 ? -0.761 22.75 16.719 1 97.75 294 THR B O 1
ATOM 5121 N N . VAL B 1 295 ? -0.936 24.438 18.172 1 96.56 295 VAL B N 1
ATOM 5122 C CA . VAL B 1 295 ? -0.028 23.891 19.172 1 96.56 295 VAL B CA 1
ATOM 5123 C C . VAL B 1 295 ? -0.431 24.391 20.562 1 96.56 295 VAL B C 1
ATOM 5125 O O . VAL B 1 295 ? -0.874 25.531 20.703 1 96.56 295 VAL B O 1
ATOM 5128 N N . THR B 1 296 ? -0.357 23.547 21.531 1 94.69 296 THR B N 1
ATOM 5129 C CA . THR B 1 296 ? -0.656 23.938 22.906 1 94.69 296 THR B CA 1
ATOM 5130 C C . THR B 1 296 ? 0.626 24.266 23.656 1 94.69 296 THR B C 1
ATOM 5132 O O . THR B 1 296 ? 1.545 23.438 23.719 1 94.69 296 THR B O 1
ATOM 5135 N N . ILE B 1 297 ? 0.671 25.391 24.172 1 92.44 297 ILE B N 1
ATOM 5136 C CA . ILE B 1 297 ? 1.774 25.844 25.016 1 92.44 297 ILE B CA 1
ATOM 5137 C C . ILE B 1 297 ? 1.239 26.297 26.375 1 92.44 297 ILE B C 1
ATOM 5139 O O . ILE B 1 297 ? 0.465 27.25 26.453 1 92.44 297 ILE B O 1
ATOM 5143 N N . ASP B 1 298 ? 1.632 25.656 27.453 1 89.06 298 ASP B N 1
ATOM 5144 C CA . ASP B 1 298 ? 1.235 25.969 28.828 1 89.06 298 ASP B CA 1
ATOM 5145 C C . ASP B 1 298 ? -0.284 26.047 28.953 1 89.06 298 ASP B C 1
ATOM 5147 O O . ASP B 1 298 ? -0.815 27.047 29.438 1 89.06 298 ASP B O 1
ATOM 5151 N N . GLY B 1 299 ? -0.947 25.203 28.312 1 89.69 299 GLY B N 1
ATOM 5152 C CA . GLY B 1 299 ? -2.387 25.062 28.453 1 89.69 299 GLY B CA 1
ATOM 5153 C C . GLY B 1 299 ? -3.168 25.969 27.531 1 89.69 299 GLY B C 1
ATOM 5154 O O . GLY B 1 299 ? -4.398 25.922 27.484 1 89.69 299 GLY B O 1
ATOM 5155 N N . GLN B 1 300 ? -2.471 26.844 26.812 1 93.44 300 GLN B N 1
ATOM 5156 C CA . GLN B 1 300 ? -3.1 27.719 25.828 1 93.44 300 GLN B CA 1
ATOM 5157 C C . GLN B 1 300 ? -2.898 27.188 24.406 1 93.44 300 GLN B C 1
ATOM 5159 O O . GLN B 1 300 ? -1.833 26.656 24.094 1 93.44 300 GLN B O 1
ATOM 5164 N N . VAL B 1 301 ? -3.9 27.391 23.578 1 96.5 301 VAL B N 1
ATOM 5165 C CA . VAL B 1 301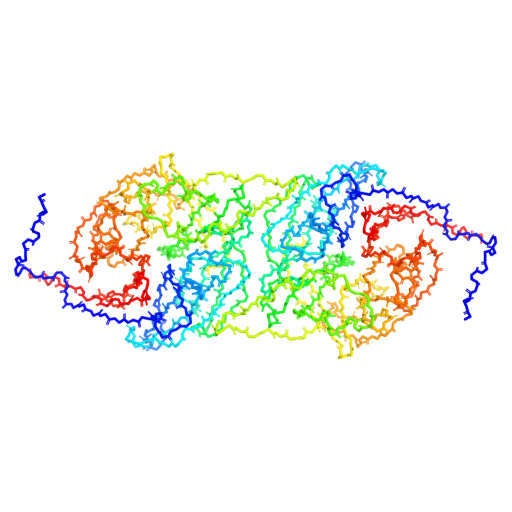 ? -3.811 26.875 22.203 1 96.5 301 VAL B CA 1
ATOM 5166 C C . VAL B 1 301 ? -3.512 28.016 21.234 1 96.5 301 VAL B C 1
ATOM 5168 O O . VAL B 1 301 ? -4.25 29 21.188 1 96.5 301 VAL B O 1
ATOM 5171 N N . LEU B 1 302 ? -2.387 27.906 20.578 1 96.69 302 LEU B N 1
ATOM 5172 C CA . LEU B 1 302 ? -2.021 28.812 19.5 1 96.69 302 LEU B CA 1
ATOM 5173 C C . LEU B 1 302 ? -2.404 28.25 18.141 1 96.69 302 LEU B C 1
ATOM 5175 O O . LEU B 1 302 ? -2.15 27.062 17.875 1 96.69 302 LEU B O 1
ATOM 5179 N N . CYS B 1 303 ? -3.043 29.078 17.312 1 97.62 303 CYS B N 1
ATOM 5180 C CA . CYS B 1 303 ? -3.467 28.656 15.984 1 97.62 303 CYS B CA 1
ATOM 5181 C C . CYS B 1 303 ? -2.842 29.531 14.906 1 97.62 303 CYS B C 1
ATOM 5183 O O . CYS B 1 303 ? -2.881 30.75 14.992 1 97.62 303 CYS B O 1
ATOM 5185 N N . VAL B 1 304 ? -2.209 28.938 13.953 1 97.94 304 VAL B N 1
ATOM 5186 C CA . VAL B 1 304 ? -1.81 29.641 12.734 1 97.94 304 VAL B CA 1
ATOM 5187 C C . VAL B 1 304 ? -2.807 29.328 11.617 1 97.94 304 VAL B C 1
ATOM 5189 O O . VAL B 1 304 ? -3.135 28.172 11.367 1 97.94 304 VAL B O 1
ATOM 5192 N N . PHE B 1 305 ? -3.34 30.344 10.961 1 97 305 PHE B N 1
ATOM 5193 C CA . PHE B 1 305 ? -4.422 30.188 9.992 1 97 305 PHE B CA 1
ATOM 5194 C C . PHE B 1 305 ? -4.438 31.359 9.008 1 97 305 PHE B C 1
ATOM 5196 O O . PHE B 1 305 ? -3.686 32.312 9.164 1 97 305 PHE B O 1
ATOM 5203 N N . ASN B 1 306 ? -5.168 31.141 7.93 1 95.69 306 ASN B N 1
ATOM 5204 C CA . ASN B 1 306 ? -5.469 32.25 7.035 1 95.69 306 ASN B CA 1
ATOM 5205 C C . ASN B 1 306 ? -6.664 33.062 7.531 1 95.69 306 ASN B C 1
ATOM 5207 O O . ASN B 1 306 ? -7.797 32.594 7.504 1 95.69 306 ASN B O 1
ATOM 5211 N N . ASN B 1 307 ? -6.406 34.281 7.852 1 94.75 307 ASN B N 1
ATOM 5212 C CA . ASN B 1 307 ? -7.441 35.125 8.453 1 94.75 307 ASN B CA 1
ATOM 5213 C C . ASN B 1 307 ? -8.344 35.75 7.387 1 94.75 307 ASN B C 1
ATOM 5215 O O . ASN B 1 307 ? -8.336 36.969 7.203 1 94.75 307 ASN B O 1
ATOM 5219 N N . SER B 1 308 ? -9.078 34.938 6.777 1 92.94 308 SER B N 1
ATOM 5220 C CA . SER B 1 308 ? -10.031 35.281 5.734 1 92.94 308 SER B CA 1
ATOM 5221 C C . SER B 1 308 ? -11.062 34.188 5.52 1 92.94 308 SER B C 1
ATOM 5223 O O . SER B 1 308 ? -10.812 33.031 5.855 1 92.94 308 SER B O 1
ATOM 5225 N N . THR B 1 309 ? -12.195 34.562 5.051 1 91.88 309 THR B N 1
ATOM 5226 C CA . THR B 1 309 ? -13.219 33.562 4.746 1 91.88 309 THR B CA 1
ATOM 5227 C C . THR B 1 309 ? -13.109 33.094 3.299 1 91.88 309 THR B C 1
ATOM 5229 O O . THR B 1 309 ? -13.719 32.094 2.92 1 91.88 309 THR B O 1
ATOM 5232 N N . THR B 1 310 ? -12.25 33.781 2.504 1 88.69 310 THR B N 1
ATOM 5233 C CA . THR B 1 310 ? -12.32 33.5 1.074 1 88.69 310 THR B CA 1
ATOM 5234 C C . THR B 1 310 ? -10.922 33.406 0.473 1 88.69 310 THR B C 1
ATOM 5236 O O . THR B 1 310 ? -10.742 32.781 -0.574 1 88.69 310 THR B O 1
ATOM 5239 N N . THR B 1 311 ? -10 34.062 1.133 1 90.62 311 THR B N 1
ATOM 5240 C CA . THR B 1 311 ? -8.664 34.125 0.555 1 90.62 311 THR B CA 1
ATOM 5241 C C . THR B 1 311 ? -7.637 33.5 1.501 1 90.62 311 THR B C 1
ATOM 5243 O O . THR B 1 311 ? -7.715 33.688 2.717 1 90.62 311 THR B O 1
ATOM 5246 N N . ARG B 1 312 ? -6.664 32.938 0.952 1 92.69 312 ARG B N 1
ATOM 5247 C CA . ARG B 1 312 ? -5.652 32.25 1.764 1 92.69 312 ARG B CA 1
ATOM 5248 C C . ARG B 1 312 ? -4.539 33.219 2.152 1 92.69 312 ARG B C 1
ATOM 5250 O O . ARG B 1 312 ? -3.359 32.938 1.94 1 92.69 312 ARG B O 1
ATOM 5257 N N . ALA B 1 313 ? -4.926 34.25 2.65 1 92.62 313 ALA B N 1
ATOM 5258 C CA . ALA B 1 313 ? -4.137 35.312 3.244 1 92.62 313 ALA B CA 1
ATOM 5259 C C . ALA B 1 313 ? -5.008 36.219 4.117 1 92.62 313 ALA B C 1
ATOM 5261 O O . ALA B 1 313 ? -6.223 36.281 3.932 1 92.62 313 ALA B O 1
ATOM 5262 N N . PRO B 1 314 ? -4.375 37.031 5.059 1 95.62 314 PRO B N 1
ATOM 5263 C CA . PRO B 1 314 ? -3.006 36.906 5.562 1 95.62 314 PRO B CA 1
ATOM 5264 C C . PRO B 1 314 ? -2.801 35.625 6.375 1 95.62 314 PRO B C 1
ATOM 5266 O O . PRO B 1 314 ? -3.771 34.938 6.727 1 95.62 314 PRO B O 1
ATOM 5269 N N . LEU B 1 315 ? -1.55 35.281 6.551 1 97.06 315 LEU B N 1
ATOM 5270 C CA . LEU B 1 315 ? -1.196 34.312 7.574 1 97.06 315 LEU B CA 1
ATOM 5271 C C . LEU B 1 315 ? -1.137 34.938 8.953 1 97.06 315 LEU B C 1
ATOM 5273 O O . LEU B 1 315 ? -0.446 35.969 9.141 1 97.06 315 LEU B O 1
ATOM 5277 N N . ALA B 1 316 ? -1.893 34.375 9.914 1 96.5 316 ALA B N 1
ATOM 5278 C CA . ALA B 1 316 ? -2.037 35.031 11.211 1 96.5 316 ALA B CA 1
ATOM 5279 C C . ALA B 1 316 ? -2.01 34.031 12.344 1 96.5 316 ALA B C 1
ATOM 5281 O O . ALA B 1 316 ? -2.105 32.812 12.109 1 96.5 316 ALA B O 1
ATOM 5282 N N . LEU B 1 317 ? -1.812 34.562 13.539 1 96.81 317 LEU B N 1
ATOM 5283 C CA . LEU B 1 317 ? -1.858 33.812 14.773 1 96.81 317 LEU B CA 1
ATOM 5284 C C . LEU B 1 317 ? -3.027 34.25 15.648 1 96.81 317 LEU B C 1
ATOM 5286 O O . LEU B 1 317 ? -3.316 35.438 15.75 1 96.81 317 LEU B O 1
ATOM 5290 N N . ALA B 1 318 ? -3.676 33.281 16.219 1 96.69 318 ALA B N 1
ATOM 5291 C CA . ALA B 1 318 ? -4.703 33.531 17.219 1 96.69 318 ALA B CA 1
ATOM 5292 C C . ALA B 1 318 ? -4.484 32.656 18.453 1 96.69 318 ALA B C 1
ATOM 5294 O O . ALA B 1 318 ? -3.846 31.609 18.359 1 96.69 318 ALA B O 1
ATOM 5295 N N . LEU B 1 319 ? -4.992 33.125 19.562 1 96.06 319 LEU B N 1
ATOM 5296 C CA . LEU B 1 319 ? -4.809 32.438 20.828 1 96.06 319 LEU B CA 1
ATOM 5297 C C . LEU B 1 319 ? -6.156 32.094 21.453 1 96.06 319 LEU B C 1
ATOM 5299 O O . LEU B 1 319 ? -7.086 32.906 21.438 1 96.06 319 LEU B O 1
ATOM 5303 N N . SER B 1 320 ? -6.234 30.859 21.953 1 97.19 320 SER B N 1
ATOM 5304 C CA . SER B 1 320 ? -7.391 30.438 22.734 1 97.19 320 SER B CA 1
ATOM 5305 C C . SER B 1 320 ? -6.977 30.016 24.141 1 97.19 320 SER B C 1
ATOM 5307 O O . SER B 1 320 ? -6.039 29.25 24.312 1 97.19 320 SER B O 1
ATOM 5309 N N . VAL B 1 321 ? -7.766 30.516 25.188 1 95.75 321 VAL B N 1
ATOM 5310 C CA . VAL B 1 321 ? -7.473 30.156 26.562 1 95.75 321 VAL B CA 1
ATOM 5311 C C . VAL B 1 321 ? -8.648 29.391 27.172 1 95.75 321 VAL B C 1
ATOM 5313 O O . VAL B 1 321 ? -8.695 29.156 28.375 1 95.75 321 VAL B O 1
ATOM 5316 N N . ASN B 1 322 ? -9.633 29.078 26.359 1 96.25 322 ASN B N 1
ATOM 5317 C CA . ASN B 1 322 ? -10.844 28.422 26.828 1 96.25 322 ASN B CA 1
ATOM 5318 C C . ASN B 1 322 ? -11.195 27.203 25.969 1 96.25 322 ASN B C 1
ATOM 5320 O O . ASN B 1 322 ? -12.336 27.062 25.531 1 96.25 322 ASN B O 1
ATOM 5324 N N . ASP B 1 323 ? -10.227 26.375 25.719 1 96.31 323 ASP B N 1
ATOM 5325 C CA . ASP B 1 323 ? -10.422 25.094 25.047 1 96.31 323 ASP B CA 1
ATOM 5326 C C . ASP B 1 323 ? -10.969 25.297 23.625 1 96.31 323 ASP B C 1
ATOM 5328 O O . ASP B 1 323 ? -11.922 24.641 23.234 1 96.31 323 ASP B O 1
ATOM 5332 N N . CYS B 1 324 ? -10.484 26.312 22.891 1 97 324 CYS B N 1
ATOM 5333 C CA . CYS B 1 324 ? -10.719 26.594 21.484 1 97 324 CYS B CA 1
ATOM 5334 C C . CYS B 1 324 ? -12.148 27.078 21.25 1 97 324 CYS B C 1
ATOM 5336 O O . CYS B 1 324 ? -12.633 27.078 20.125 1 97 324 CYS B O 1
ATOM 5338 N N . LYS B 1 325 ? -12.852 27.438 22.25 1 94.94 325 LYS B N 1
ATOM 5339 C CA . LYS B 1 325 ? -14.219 27.938 22.109 1 94.94 325 LYS B CA 1
ATOM 5340 C C . LYS B 1 325 ? -14.227 29.375 21.609 1 94.94 325 LYS B C 1
ATOM 5342 O O . LYS B 1 325 ? -15.164 29.797 20.953 1 94.94 325 LYS B O 1
ATOM 5347 N N . GLY B 1 326 ? -13.195 30.062 21.984 1 95.69 326 GLY B N 1
ATOM 5348 C CA . GLY B 1 326 ? -12.969 31.422 21.547 1 95.69 326 GLY B CA 1
ATOM 5349 C C . GLY B 1 326 ? -11.516 31.719 21.219 1 95.69 326 GLY B C 1
ATOM 5350 O O . GLY B 1 326 ? -10.617 31 21.672 1 95.69 326 GLY B O 1
ATOM 5351 N N . TRP B 1 327 ? -11.359 32.781 20.438 1 96.69 327 TRP B N 1
ATOM 5352 C CA . TRP B 1 327 ? -10.016 33.094 19.969 1 96.69 327 TRP B CA 1
ATOM 5353 C C . TRP B 1 327 ? -9.742 34.594 20.031 1 96.69 327 TRP B C 1
ATOM 5355 O O . TRP B 1 327 ? -10.617 35.406 19.719 1 96.69 327 TRP B O 1
ATOM 5365 N N . GLU B 1 328 ? -8.594 34.938 20.438 1 94.12 328 GLU B N 1
ATOM 5366 C CA . GLU B 1 328 ? -8.094 36.312 20.391 1 94.12 328 GLU B CA 1
ATOM 5367 C C . GLU B 1 328 ? -6.988 36.469 19.344 1 94.12 328 GLU B C 1
ATOM 5369 O O . GLU B 1 328 ? -6.035 35.688 19.328 1 94.12 328 GLU B O 1
ATOM 5374 N N . PRO B 1 329 ? -7.191 37.406 18.469 1 92.94 329 PRO B N 1
ATOM 5375 C CA . PRO B 1 329 ? -6.09 37.656 17.531 1 92.94 329 PRO B CA 1
ATOM 5376 C C . PRO B 1 329 ? -4.777 38 18.234 1 92.94 329 PRO B C 1
ATOM 5378 O O . PRO B 1 329 ? -4.77 38.75 19.203 1 92.94 329 PRO B O 1
ATOM 5381 N N . LEU B 1 330 ? -3.756 37.406 17.734 1 92.56 330 LEU B N 1
ATOM 5382 C CA . LEU B 1 330 ? -2.457 37.688 18.344 1 92.56 330 LEU B CA 1
ATOM 5383 C C . LEU B 1 330 ? -1.576 38.5 17.422 1 92.56 330 LEU B C 1
ATOM 5385 O O . LEU B 1 330 ? -0.991 39.5 17.828 1 92.56 330 LEU B O 1
ATOM 5389 N N . ALA B 1 331 ? -1.404 38.031 16.156 1 92.5 331 ALA B N 1
ATOM 5390 C CA . ALA B 1 331 ? -0.5 38.719 15.242 1 92.5 331 ALA B CA 1
ATOM 5391 C C . ALA B 1 331 ? -0.761 38.312 13.797 1 92.5 331 ALA B C 1
ATOM 5393 O O . ALA B 1 331 ? -1.248 37.219 13.547 1 92.5 331 ALA B O 1
ATOM 5394 N N . VAL B 1 332 ? -0.414 39.219 12.891 1 94.19 332 VAL B N 1
ATOM 5395 C CA . VAL B 1 332 ? -0.284 38.875 11.484 1 94.19 332 VAL B CA 1
ATOM 5396 C C . VAL B 1 332 ? 1.165 38.5 11.172 1 94.19 332 VAL B C 1
ATOM 5398 O O . VAL B 1 332 ? 2.082 39.281 11.438 1 94.19 332 VAL B O 1
ATOM 5401 N N . ILE B 1 333 ? 1.376 37.375 10.68 1 95.56 333 ILE B N 1
ATOM 5402 C CA . ILE B 1 333 ? 2.717 36.875 10.367 1 95.56 333 ILE B CA 1
ATOM 5403 C C . ILE B 1 333 ? 3.172 37.469 9.031 1 95.56 333 ILE B C 1
ATOM 5405 O O . ILE B 1 333 ? 4.289 37.969 8.914 1 95.56 333 ILE B O 1
ATOM 5409 N N . GLU B 1 334 ? 2.346 37.375 8.078 1 95.19 334 GLU B N 1
ATOM 5410 C CA . GLU B 1 334 ? 2.672 37.875 6.746 1 95.19 334 GLU B CA 1
ATOM 5411 C C . GLU B 1 334 ? 1.409 38.219 5.969 1 95.19 334 GLU B C 1
ATOM 5413 O O . GLU B 1 334 ? 0.424 37.5 5.992 1 95.19 334 GLU B O 1
ATOM 5418 N N . GLU B 1 335 ? 1.577 39.344 5.27 1 92.62 335 GLU B N 1
ATOM 5419 C CA . GLU B 1 335 ? 0.516 39.781 4.371 1 92.62 335 GLU B CA 1
ATOM 5420 C C . GLU B 1 335 ? 0.78 39.312 2.939 1 92.62 335 GLU B C 1
ATOM 5422 O O . GLU B 1 335 ? 1.935 39.156 2.533 1 92.62 335 GLU B O 1
ATOM 5427 N N . ASP B 1 336 ? -0.167 39 2.201 1 83.44 336 ASP B N 1
ATOM 5428 C CA . ASP B 1 336 ? -0.029 38.719 0.776 1 83.44 336 ASP B CA 1
ATOM 5429 C C . ASP B 1 336 ? -1.295 39.094 0.015 1 83.44 336 ASP B C 1
ATOM 5431 O O . ASP B 1 336 ? -2.309 38.406 0.09 1 83.44 336 ASP B O 1
ATOM 5435 N N . PRO B 1 337 ? -1.113 40.062 -0.739 1 74.56 337 PRO B N 1
ATOM 5436 C CA . PRO B 1 337 ? -2.305 40.438 -1.503 1 74.56 337 PRO B CA 1
ATOM 5437 C C . PRO B 1 337 ? -2.732 39.344 -2.496 1 74.56 337 PRO B C 1
ATOM 5439 O O . PRO B 1 337 ? -3.875 39.344 -2.957 1 74.56 337 PRO B O 1
ATOM 5442 N N . LYS B 1 338 ? -1.926 38.406 -2.83 1 79.62 338 LYS B N 1
ATOM 5443 C CA . LYS B 1 338 ? -2.27 37.375 -3.826 1 79.62 338 LYS B CA 1
ATOM 5444 C C . LYS B 1 338 ? -2.963 36.188 -3.182 1 79.62 338 LYS B C 1
ATOM 5446 O O . LYS B 1 338 ? -3.516 35.344 -3.877 1 79.62 338 LYS B O 1
ATOM 5451 N N . GLY B 1 339 ? -3.049 36.188 -1.937 1 78.75 339 GLY B N 1
ATOM 5452 C CA . GLY B 1 339 ? -3.746 35.094 -1.247 1 78.75 339 GLY B CA 1
ATOM 5453 C C . GLY B 1 339 ? -3.107 33.75 -1.46 1 78.75 339 GLY B C 1
ATOM 5454 O O . GLY B 1 339 ? -3.797 32.781 -1.772 1 78.75 339 GLY B O 1
ATOM 5455 N N . ASN B 1 340 ? -1.783 33.625 -1.234 1 85.88 340 ASN B N 1
ATOM 5456 C CA . ASN B 1 340 ? -1.069 32.469 -1.815 1 85.88 340 ASN B CA 1
ATOM 5457 C C . ASN B 1 340 ? -0.417 31.625 -0.74 1 85.88 340 ASN B C 1
ATOM 5459 O O . ASN B 1 340 ? 0.479 30.828 -1.034 1 85.88 340 ASN B O 1
ATOM 5463 N N . PHE B 1 341 ? -0.931 31.734 0.567 1 94.25 341 PHE B N 1
ATOM 5464 C CA . PHE B 1 341 ? -0.322 30.922 1.616 1 94.25 341 PHE B CA 1
ATOM 5465 C C . PHE B 1 341 ? -1.149 29.672 1.884 1 94.25 341 PHE B C 1
ATOM 5467 O O . PHE B 1 341 ? -2.381 29.734 1.883 1 94.25 341 PHE B O 1
ATOM 5474 N N . SER B 1 342 ? -0.438 28.609 2.041 1 92.75 342 SER B N 1
ATOM 5475 C CA . SER B 1 342 ? -1.231 27.406 2.299 1 92.75 342 SER B CA 1
ATOM 5476 C C . SER B 1 342 ? -0.509 26.469 3.248 1 92.75 342 SER B C 1
ATOM 5478 O O . SER B 1 342 ? 0.72 26.484 3.348 1 92.75 342 SER B O 1
ATOM 5480 N N . CYS B 1 343 ? -1.266 25.688 3.99 1 94.25 343 CYS B N 1
ATOM 5481 C CA . CYS B 1 343 ? -0.908 24.484 4.734 1 94.25 343 CYS B CA 1
ATOM 5482 C C . CYS B 1 343 ? 0.19 24.781 5.75 1 94.25 343 CYS B C 1
ATOM 5484 O O . CYS B 1 343 ? 1.22 24.109 5.766 1 94.25 343 CYS B O 1
ATOM 5486 N N . PRO B 1 344 ? -0.098 25.703 6.648 1 97.5 344 PRO B N 1
ATOM 5487 C CA . PRO B 1 344 ? 0.904 25.969 7.684 1 97.5 344 PRO B CA 1
ATOM 5488 C C . PRO B 1 344 ? 1.017 24.828 8.695 1 97.5 344 PRO B C 1
ATOM 5490 O O . PRO B 1 344 ? 0.051 24.094 8.922 1 97.5 344 PRO B O 1
ATOM 5493 N N . SER B 1 345 ? 2.162 24.672 9.234 1 98.38 345 SER B N 1
ATOM 5494 C CA . SER B 1 345 ? 2.461 23.828 10.383 1 98.38 345 SER B CA 1
ATOM 5495 C C . SER B 1 345 ? 3.197 24.609 11.469 1 98.38 345 SER B C 1
ATOM 5497 O O . SER B 1 345 ? 4.094 25.406 11.164 1 98.38 345 SER B O 1
ATOM 5499 N N . ILE B 1 346 ? 2.771 24.438 12.719 1 98.38 346 ILE B N 1
ATOM 5500 C CA . ILE B 1 346 ? 3.348 25.203 13.82 1 98.38 346 ILE B CA 1
ATOM 5501 C C . ILE B 1 346 ? 3.869 24.25 14.898 1 98.38 346 ILE B C 1
ATOM 5503 O O . ILE B 1 346 ? 3.229 23.234 15.203 1 98.38 346 ILE B O 1
ATOM 5507 N N . VAL B 1 347 ? 5.051 24.547 15.453 1 98.06 347 VAL B N 1
ATOM 5508 C CA . VAL B 1 347 ? 5.594 23.797 16.578 1 98.06 347 VAL B CA 1
ATOM 5509 C C . VAL B 1 347 ? 6.141 24.75 17.625 1 98.06 347 VAL B C 1
ATOM 5511 O O . VAL B 1 347 ? 6.527 25.875 17.297 1 98.06 347 VAL B O 1
ATOM 5514 N N . GLU B 1 348 ? 6.137 24.297 18.828 1 96.88 348 GLU B N 1
ATOM 5515 C CA . GLU B 1 348 ? 6.828 25.016 19.891 1 96.88 348 GLU B CA 1
ATOM 5516 C C . GLU B 1 348 ? 8.336 24.75 19.844 1 96.88 348 GLU B C 1
ATOM 5518 O O . GLU B 1 348 ? 8.773 23.609 19.906 1 96.88 348 GLU B O 1
ATOM 5523 N N . TRP B 1 349 ? 9.062 25.781 19.688 1 96.69 349 TRP B N 1
ATOM 5524 C CA . TRP B 1 349 ? 10.516 25.656 19.656 1 96.69 349 TRP B CA 1
ATOM 5525 C C . TRP B 1 349 ? 11.109 25.859 21.047 1 96.69 349 TRP B C 1
ATOM 5527 O O . TRP B 1 349 ? 11.859 25.016 21.547 1 96.69 349 TRP B O 1
ATOM 5537 N N . THR B 1 350 ? 10.836 27 21.656 1 93 350 THR B N 1
ATOM 5538 C CA . THR B 1 350 ? 11.055 27.297 23.062 1 93 350 THR B CA 1
ATOM 5539 C C . THR B 1 350 ? 9.773 27.781 23.734 1 93 350 THR B C 1
ATOM 5541 O O . THR B 1 350 ? 8.719 27.844 23.094 1 93 350 THR B O 1
ATOM 5544 N N . ASP B 1 351 ? 9.883 28.109 24.969 1 88.5 351 ASP B N 1
ATOM 5545 C CA . ASP B 1 351 ? 8.695 28.5 25.719 1 88.5 351 ASP B CA 1
ATOM 5546 C C . ASP B 1 351 ? 8.086 29.781 25.141 1 88.5 351 ASP B C 1
ATOM 5548 O O . ASP B 1 351 ? 6.887 30.016 25.297 1 88.5 351 ASP B O 1
ATOM 5552 N N . ASP B 1 352 ? 8.875 30.578 24.469 1 91.38 352 ASP B N 1
ATOM 5553 C CA . ASP B 1 352 ? 8.359 31.844 23.969 1 91.38 352 ASP B CA 1
ATOM 5554 C C . ASP B 1 352 ? 8.531 31.953 22.453 1 91.38 352 ASP B C 1
ATOM 5556 O O . ASP B 1 352 ? 8.406 33.031 21.875 1 91.38 352 ASP B O 1
ATOM 5560 N N . THR B 1 353 ? 8.977 30.875 21.859 1 95.56 353 THR B N 1
ATOM 5561 C CA . THR B 1 353 ? 9.242 30.922 20.422 1 95.56 353 THR B CA 1
ATOM 5562 C C . THR B 1 353 ? 8.523 29.766 19.703 1 95.56 353 THR B C 1
ATOM 5564 O O . THR B 1 353 ? 8.578 28.625 20.156 1 95.56 353 THR B O 1
ATOM 5567 N N . VAL B 1 354 ? 7.855 30.109 18.594 1 97.5 354 VAL B N 1
ATOM 5568 C CA . VAL B 1 354 ? 7.258 29.078 17.75 1 97.5 354 VAL B CA 1
ATOM 5569 C C . VAL B 1 354 ? 7.855 29.141 16.359 1 97.5 354 VAL B C 1
ATOM 5571 O O . VAL B 1 354 ? 8.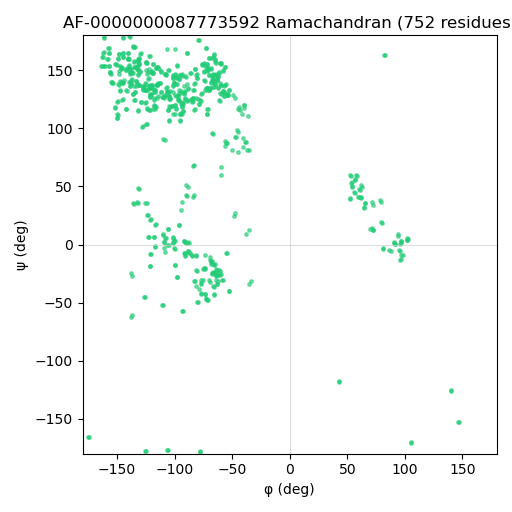359 30.188 15.938 1 97.5 354 VAL B O 1
ATOM 5574 N N . LYS B 1 355 ? 7.918 28 15.727 1 98.38 355 LYS B N 1
ATOM 5575 C CA . LYS B 1 355 ? 8.289 27.875 14.32 1 98.38 355 LYS B CA 1
ATOM 5576 C C . LYS B 1 355 ? 7.066 27.562 13.453 1 98.38 355 LYS B C 1
ATOM 5578 O O . LYS B 1 355 ? 6.258 26.703 13.812 1 98.38 355 LYS B O 1
ATOM 5583 N N . ILE B 1 356 ? 6.91 28.312 12.359 1 98.38 356 ILE B N 1
ATOM 5584 C CA . ILE B 1 356 ? 5.797 28.125 11.438 1 98.38 356 ILE B CA 1
ATOM 5585 C C . ILE B 1 356 ? 6.332 27.922 10.023 1 98.38 356 ILE B C 1
ATOM 5587 O O . ILE B 1 356 ? 7.07 28.75 9.5 1 98.38 356 ILE B O 1
ATOM 5591 N N . VAL B 1 357 ? 6.008 26.844 9.43 1 98.5 357 VAL B N 1
ATOM 5592 C CA . VAL B 1 357 ? 6.312 26.641 8.016 1 98.5 357 VAL B CA 1
ATOM 5593 C C . VAL B 1 357 ? 5.031 26.734 7.195 1 98.5 357 VAL B C 1
ATOM 5595 O O . VAL B 1 357 ? 3.949 26.375 7.676 1 98.5 357 VAL B O 1
ATOM 5598 N N . TYR B 1 358 ? 5.113 27.234 5.992 1 97.88 358 TYR B N 1
ATOM 5599 C CA . TYR B 1 358 ? 3.967 27.359 5.102 1 97.88 358 TYR B CA 1
ATOM 5600 C C . TYR B 1 358 ? 4.414 27.453 3.646 1 97.88 358 TYR B C 1
ATOM 5602 O O . TYR B 1 358 ? 5.582 27.734 3.369 1 97.88 358 TYR B O 1
ATOM 5610 N N . THR B 1 359 ? 3.508 27.156 2.785 1 97.19 359 THR B N 1
ATOM 5611 C CA . THR B 1 359 ? 3.777 27.219 1.354 1 97.19 359 THR B CA 1
ATOM 5612 C C . THR B 1 359 ? 3.408 28.594 0.793 1 97.19 359 THR B C 1
ATOM 5614 O O . THR B 1 359 ? 2.322 29.109 1.064 1 97.19 359 THR B O 1
ATOM 5617 N N . VAL B 1 360 ? 4.324 29.125 0.113 1 95.62 360 VAL B N 1
ATOM 5618 C CA . VAL B 1 360 ? 4.066 30.281 -0.74 1 95.62 360 VAL B CA 1
ATOM 5619 C C . VAL B 1 360 ? 3.91 29.828 -2.189 1 95.62 360 VAL B C 1
ATOM 5621 O O . VAL B 1 360 ? 4.883 29.406 -2.828 1 95.62 360 VAL B O 1
ATOM 5624 N N . TRP B 1 361 ? 2.721 29.953 -2.699 1 91.12 361 TRP B N 1
ATOM 5625 C CA . TRP B 1 361 ? 2.418 29.406 -4.02 1 91.12 361 TRP B CA 1
ATOM 5626 C C . TRP B 1 361 ? 3.34 30 -5.078 1 91.12 361 TRP B C 1
ATOM 5628 O O . TRP B 1 361 ? 3.555 31.219 -5.105 1 91.12 361 TRP B O 1
ATOM 5638 N N . GLY B 1 362 ? 3.879 29.125 -5.867 1 90.69 362 GLY B N 1
ATOM 5639 C CA . GLY B 1 362 ? 4.742 29.547 -6.961 1 90.69 362 GLY B CA 1
ATOM 5640 C C . GLY B 1 362 ? 6.16 29.844 -6.516 1 90.69 362 GLY B C 1
ATOM 5641 O O . GLY B 1 362 ? 7.043 30.062 -7.344 1 90.69 362 GLY B O 1
ATOM 5642 N N . GLU B 1 363 ? 6.41 29.75 -5.18 1 94.94 363 GLU B N 1
ATOM 5643 C CA . GLU B 1 363 ? 7.734 30.172 -4.723 1 94.94 363 GLU B CA 1
ATOM 5644 C C . GLU B 1 363 ? 8.398 29.062 -3.908 1 94.94 363 GLU B C 1
ATOM 5646 O O . GLU B 1 363 ? 9.609 28.844 -4.02 1 94.94 363 GLU B O 1
ATOM 5651 N N . GLY B 1 364 ? 7.664 28.484 -3.031 1 96.69 364 GLY B N 1
ATOM 5652 C CA . GLY B 1 364 ? 8.273 27.438 -2.238 1 96.69 364 GLY B CA 1
ATOM 5653 C C . GLY B 1 364 ? 7.73 27.359 -0.822 1 96.69 364 GLY B C 1
ATOM 5654 O O . GLY B 1 364 ? 6.547 27.625 -0.59 1 96.69 364 GLY B O 1
ATOM 5655 N N . ILE B 1 365 ? 8.586 26.859 0.087 1 98 365 ILE B N 1
ATOM 5656 C CA . ILE B 1 365 ? 8.227 26.719 1.494 1 98 365 ILE B CA 1
ATOM 5657 C C . ILE B 1 365 ? 9.031 27.703 2.336 1 98 365 ILE B C 1
ATOM 5659 O O . ILE B 1 365 ? 10.258 27.703 2.299 1 98 365 ILE B O 1
ATOM 5663 N N . LYS B 1 366 ? 8.312 28.453 3.109 1 97.56 366 LYS B N 1
ATOM 5664 C CA . LYS B 1 366 ? 8.906 29.484 3.967 1 97.56 366 LYS B CA 1
ATOM 5665 C C . LYS B 1 366 ? 8.766 29.109 5.441 1 97.56 366 LYS B C 1
ATOM 5667 O O . LYS B 1 366 ? 7.867 28.359 5.816 1 97.56 366 LYS B O 1
ATOM 5672 N N . LEU B 1 367 ? 9.734 29.531 6.238 1 98.31 367 LEU B N 1
ATOM 5673 C CA . LEU B 1 367 ? 9.711 29.344 7.684 1 98.31 367 LEU B CA 1
ATOM 5674 C C . LEU B 1 367 ? 9.695 30.672 8.414 1 98.31 367 LEU B C 1
ATOM 5676 O O . LEU B 1 367 ? 10.531 31.547 8.148 1 98.31 367 LEU B O 1
ATOM 5680 N N . ALA B 1 368 ? 8.727 30.844 9.25 1 97.88 368 ALA B N 1
ATOM 5681 C CA . ALA B 1 368 ? 8.672 32 10.148 1 97.88 368 ALA B CA 1
ATOM 5682 C C . ALA B 1 368 ? 9.062 31.609 11.57 1 97.88 368 ALA B C 1
ATOM 5684 O O . ALA B 1 368 ? 8.562 30.625 12.109 1 97.88 368 ALA B O 1
ATOM 5685 N N . THR B 1 369 ? 10 32.281 12.117 1 97.75 369 THR B N 1
ATOM 5686 C CA . THR B 1 369 ? 10.336 32.188 13.531 1 97.75 369 THR B CA 1
ATOM 5687 C C . THR B 1 369 ? 9.703 33.344 14.312 1 97.75 369 THR B C 1
ATOM 5689 O O . THR B 1 369 ? 10.039 34.5 14.094 1 97.75 369 THR B O 1
ATOM 5692 N N . VAL B 1 370 ? 8.828 32.969 15.234 1 96.56 370 VAL B N 1
ATOM 5693 C CA . VAL B 1 370 ? 8.031 33.969 15.93 1 96.56 370 VAL B CA 1
ATOM 5694 C C . VAL B 1 370 ? 8.344 33.906 17.422 1 96.56 370 VAL B C 1
ATOM 5696 O O . VAL B 1 370 ? 8.039 32.938 18.109 1 96.56 370 VAL B O 1
ATOM 5699 N N . LYS B 1 371 ? 8.875 34.969 17.922 1 94.81 371 LYS B N 1
ATOM 5700 C CA . LYS B 1 371 ? 9.047 35.125 19.359 1 94.81 371 LYS B CA 1
ATOM 5701 C C . LYS B 1 371 ? 7.867 35.875 19.984 1 94.81 371 LYS B C 1
ATOM 5703 O O . LYS B 1 371 ? 7.598 37 19.625 1 94.81 371 LYS B O 1
ATOM 5708 N N . LEU B 1 372 ? 7.195 35.25 20.859 1 90.62 372 LEU B N 1
ATOM 5709 C CA . LEU B 1 372 ? 6 35.812 21.484 1 90.62 372 LEU B CA 1
ATOM 5710 C C . LEU B 1 372 ? 6.379 36.719 22.641 1 90.62 372 LEU B C 1
ATOM 5712 O O . LEU B 1 372 ? 7.344 36.469 23.359 1 90.62 372 LEU B O 1
ATOM 5716 N N . ALA B 1 373 ? 5.652 37.906 22.734 1 84.31 373 ALA B N 1
ATOM 5717 C CA . ALA B 1 373 ? 5.926 38.844 23.797 1 84.31 373 ALA B CA 1
ATOM 5718 C C . ALA B 1 373 ? 5.453 38.312 25.141 1 84.31 373 ALA B C 1
ATOM 5720 O O . ALA B 1 373 ? 4.41 37.656 25.234 1 84.31 373 ALA B O 1
ATOM 5721 N N . THR B 1 374 ? 6.348 38.062 26.141 1 64.69 374 THR B N 1
ATOM 5722 C CA . THR B 1 374 ? 5.984 37.688 27.5 1 64.69 374 THR B CA 1
ATOM 5723 C C . THR B 1 374 ? 5.285 38.844 28.203 1 64.69 374 THR B C 1
ATOM 5725 O O . THR B 1 374 ? 5.758 40 28.172 1 64.69 374 THR B O 1
ATOM 5728 N N . VAL B 1 375 ? 3.982 38.906 28.219 1 51.44 375 VAL B N 1
ATOM 5729 C CA . VAL B 1 375 ? 3.404 39.938 29.062 1 51.44 375 VAL B CA 1
ATOM 5730 C C . VAL B 1 375 ? 3.932 39.812 30.484 1 51.44 375 VAL B C 1
ATOM 5732 O O . VAL B 1 375 ? 3.734 38.781 31.141 1 51.44 375 VAL B O 1
ATOM 5735 N N . GLU B 1 376 ? 5.02 40.406 30.75 1 42.47 376 GLU B N 1
ATOM 5736 C CA . GLU B 1 376 ? 5.391 40.5 32.156 1 42.47 376 GLU B CA 1
ATOM 5737 C C . GLU B 1 376 ? 4.195 40.938 33 1 42.47 376 GLU B C 1
ATOM 5739 O O . GLU B 1 376 ? 3.441 41.812 32.625 1 42.47 376 GLU B O 1
ATOM 5744 N N . SER B 1 377 ? 3.58 39.938 33.594 1 36.31 377 SER B N 1
ATOM 5745 C CA . SER B 1 377 ? 2.766 40.438 34.688 1 36.31 377 SER B CA 1
ATOM 5746 C C . SER B 1 377 ? 3.436 41.594 35.406 1 36.31 377 SER B C 1
ATOM 5748 O O . SER B 1 377 ? 4.547 41.469 35.938 1 36.31 377 SER B O 1
ATOM 5750 N N . THR B 1 378 ? 3.301 42.75 34.844 1 33.44 378 THR B N 1
ATOM 5751 C CA . THR B 1 378 ? 3.521 43.75 35.875 1 33.44 378 THR B CA 1
ATOM 5752 C C . THR B 1 378 ? 2.547 43.562 37.031 1 33.44 378 THR B C 1
ATOM 5754 O O . THR B 1 378 ? 1.371 43.25 36.812 1 33.44 378 THR B O 1
#

Foldseek 3Di:
DPPPPPPPPPDALFPDKDKDFADWVVPDLWQDKFQKEWDWQQDPVRFIKIKIKIWTDSDNAPLDQFTAMKIWIGRPLPNYIDDIDGQTTDRAHKANWEWDADNVQQKIKIWIFTDDQASDAAFWIWMWMDNPSRPHIDPIDTAGGCPPPFNFGKGWAHYWDQAPLRKIKTKIKTAHHPCCVVFCVPADDRCVPPDPPSDRRDDDPPDGDGDRFIWMWIWMDPPNPPHTDTAATAGDDPWHFHRWEWDAAPVRKIKIWGQISPQFIWIWIGPPHGRYIDHIDGAPATAQSAHKEWDDAPRKIKIWAARTSHALDDTFIWIDNHRRRDIDGRGGNDGDPVRFWGNKYWDDDDNQWIKIWIDGRSTHIMIMITGGDDPPPD/DPPPPPPPPPDALFPDKDKDFADWVVPDLWQDKFQKEWDWQQDPVRFIKIKIKIWTDSDNAPLDQFTAMKIWIGRPLPNYIDDIDGQTTDRAHKANWEWDADPVQQKIKIWIFTDDQASDAAFWIWMWMDNPSPPHIDPIDTAGGCPPPFRFGKGWAHYWDQAPLRKIKTKIKTAHHPCCVVFCVQADDRCVPPDPPSDRRDDDPPDGDGDHFIWMWIWMDPPNPPHTDTAATAGDDPWHFHRWEWDAAPVRKIKIWGQISPQFIWIWIGPPHGRYIDHIDGAPATAQSAHKEWDDAPRKIKIWAARTSHALDDTFIWIDNHRRRDIHGRGGNDGDPRRFWGNKYWDDDDNQWIKIWIDGRSTHIMIMITGGDDPPPD

Nearest PDB structures (foldseek):
  2f26-assembly1_A  TM=6.984E-01  e=1.414E-13  Homo sapiens
  3sli-assembly1_A  TM=7.078E-01  e=4.198E-12  Macrobdella decora
  6t96-assembly1_A  TM=5.608E-01  e=2.361E-09  Photorhabdus laumondii subsp. laumondii TTO1
  6rg2-assembly1_B  TM=4.849E-01  e=5.290E-10  Photorhabdus laumondii subsp. laumondii TTO1
  6rg2-assembly1_A  TM=5.121E-01  e=2.482E-09  Photorhabdus laumondii subsp. laumondii TTO1

Radius of gyration: 29.29 Å; Cα contacts (8 Å, |Δi|>4): 2202; chains: 2; bounding box: 49×108×72 Å

Solvent-accessible surface area (backbone atoms only — not comparable to full-atom values): 38762 Å² total; per-residue (Å²): 135,75,79,70,76,72,81,65,89,63,83,54,51,53,66,43,79,45,78,35,64,72,40,48,32,92,80,43,78,42,47,28,59,41,40,40,16,56,31,65,41,70,44,95,86,71,51,56,33,35,37,39,31,23,19,31,18,69,48,77,38,61,62,38,45,66,15,15,32,33,38,32,46,10,76,66,71,55,70,48,54,51,84,61,29,33,78,46,72,33,65,38,26,36,34,36,32,18,37,43,58,40,70,93,75,53,34,37,37,41,34,25,8,34,25,38,67,38,73,40,75,14,8,29,28,33,37,31,43,12,78,60,84,67,77,49,67,49,55,64,42,70,74,42,45,26,51,44,86,48,42,22,20,26,31,45,15,58,48,69,37,70,45,97,87,60,37,35,36,34,32,25,20,31,39,22,76,69,44,60,73,72,49,33,75,92,39,77,51,71,60,74,69,30,65,79,70,73,59,78,60,73,77,59,76,62,45,79,74,62,42,76,67,48,28,24,34,28,38,36,16,84,60,85,71,77,50,70,44,81,36,42,70,46,64,55,94,86,44,57,50,37,57,32,42,68,48,70,33,94,85,66,28,40,37,39,34,22,29,18,60,77,29,26,25,28,39,30,42,16,83,62,85,44,56,51,62,48,79,63,38,80,46,80,48,50,16,24,54,47,49,51,27,60,42,75,57,95,85,26,40,40,33,43,36,28,67,21,49,60,35,30,21,33,39,28,34,31,38,18,83,59,73,70,67,45,70,42,85,52,45,76,76,45,82,43,96,81,31,44,49,44,26,37,21,51,42,75,72,49,98,49,28,35,40,35,35,29,19,38,68,92,45,28,32,37,34,39,42,38,28,49,44,76,76,67,80,121,133,77,80,71,79,72,81,66,88,64,84,54,54,52,66,43,80,47,77,35,66,72,40,48,32,91,79,44,77,42,47,28,59,40,39,40,14,56,32,66,41,72,44,93,88,70,51,56,32,34,38,38,32,24,21,32,18,68,48,77,36,58,61,38,46,65,15,15,32,34,38,33,48,10,76,64,72,54,71,48,53,52,83,61,29,32,77,45,72,35,66,37,24,35,33,37,30,19,38,44,58,40,70,93,74,54,34,36,37,41,34,26,8,34,26,38,67,38,72,39,76,13,7,29,28,32,37,30,42,12,77,60,85,67,76,50,65,49,53,62,41,70,73,42,42,27,52,44,88,50,42,21,21,27,31,45,15,57,47,68,37,70,44,96,88,60,38,34,38,34,33,24,19,32,38,21,74,67,43,62,71,73,49,34,75,92,37,77,53,71,61,74,68,31,66,81,70,73,61,78,61,74,76,59,76,61,43,79,75,64,42,77,65,49,29,24,34,29,40,36,18,84,58,85,70,76,51,71,43,81,34,43,70,47,63,55,94,86,43,57,49,36,57,32,42,68,47,70,32,94,86,66,28,40,36,39,34,22,28,20,60,77,28,26,24,29,38,29,40,14,83,62,83,43,56,49,63,49,78,63,39,78,46,79,48,50,16,24,54,48,51,50,27,60,42,74,57,95,84,26,38,40,33,43,37,29,68,21,48,61,36,31,22,32,40,26,35,32,39,17,81,58,72,70,66,45,71,42,83,52,46,75,76,43,83,44,95,79,31,44,47,43,26,37,22,50,43,74,74,50,98,49,29,36,40,34,38,32,19,37,68,93,44,29,32,37,33,38,42,39,28,47,44,75,76,68,82,120

Organism: Chlorella sorokiniana (NCBI:txid3076)

Sequence (756 aa):
MGAGYSSGKGDSPLADLKFSWALRYADSPVKYASSSSLAVIKRGDGSKWLALAYQASDTPHEGSRGQHLRFALSKDGGETFAPSKAVMWGATPLWSPSLHYDAATNRLFLFYSESRKSLSPGGDIKVIVSSDYGETWTPPQLIYAHEAEDEVPKVVGHRLLVAKDGTWYLPVHREPAESWHTFSGSTFHPLSEAPEQQLQLQPPAGAAPQSMTTAASLLVSKDSGATWKVVGDVEDAKTWLVNPVLEQGSKGQLIMMFRTAAGKVYLSSSSDKGVTWSRPGANALPNPNSQFSTVTIDGQVLCVFNNSTTTRAPLALALSVNDCKGWEPLAVIEEDPKGNFSCPSIVEWTDDTVKIVYTVWGEGIKLATVKLATVESTMGAGYSSGKGDSPLADLKFSWALRYADSPVKYASSSSLAVIKRGDGSKWLALAYQASDTPHEGSRGQHLRFALSKDGGETFAPSKAVMWGATPLWSPSLHYDAATNRLFLFYSESRKSLSPGGDIKVIVSSDYGETWTPPQLIYAHEAEDEVPKVVGHRLLVAKDGTWYLPVHREPAESWHTFSGSTFHPLSEAPEQQLQLQPPAGAAPQSMTTAASLLVSKDSGATWKVVGDVEDAKTWLVNPVLEQGSKGQLIMMFRTAAGKVYLSSSSDKGVTWSRPGANALPNPNSQFSTVTIDGQVLCVFNNSTTTRAPLALALSVNDCKGWEPLAVIEEDPKGNFSCPSIVEWTDDTVKIVYTVWGEGIKLATVKLATVEST

InterPro domains:
  IPR011040 Sialidase [PF13088] (53-355)
  IPR036278 Sialidase superfamily [SSF50939] (52-373)